Protein AF-A0A518CRE1-F1 (afdb_monomer)

Organism: NCBI:txid2528007

Foldseek 3Di:
DFDWDADPPPRDTDGHDPVCAQHWDADPPPRDTDGHHHDDDDDDDDDDDDDDDDDDDDDDDDDDPPCPVVVVVPDPDDPVQFDALPPPRHTDHSVVCADPPQCARVVVRDRDPVRVVCVVLVHFALVVLVVCLVVLLPVVLVVCVVQLVVLLVLLLVLLVQLLVLVVQCLQADDPVSVVVSVVSNLQSQLLNVLVLLLLLLLLLVLLVVQVVCVVVVHDRDPDDRDDDDSVSSSVSSVVVVVLLVLQLVVQCVVCVVVLCVVLVVCVVVVVDPVVSVVVVVVSSVVSSLLSQLLVLLQSLLCSAPHNVCSSDNVSSSQLSVLLVVLSVVLSCLLCVQLVVLVVLLVVLCVVLVVLVCLQSVLSNLLNLLVVLLPDPDDPPDDDDPVSVVSPPDDSPSDHDVVSSVVSSVSSSVSSSSVSSSSNSSSNSSSSSSNNCVSSSVPDDDDPPPPCPVVPPVPPQPDPLVVLLVVLVSVLVVVLVVVLVVVVVVCVVVVHDPVVSVVVSVCCCVVPSLLVSLLLNLLLLLQVVVVHHSNLCVVPLSVVQSLCVLLVHPPVLSVVLVVLVCLLVVLVPDPDPVPCPVSVVSVVCSVVVNLVSLLVSLQSNCVSLVHDSVLSVCCSPVVSVSSNCSSPVVVVVVVVDPDDDDDDDCVVVVD

Mean predicted aligned error: 15.9 Å

Sequence (654 aa):
MPIKIRCKVCEAGLKLPDAAMGKVVKCPKCANRIKVPSRQPGSEGSAKPPSQSSPGRKRREAASSTGFMTALGNLPLEDQQMKICPRCGQDVDPETGVCESCGIDVETGQLTEKRKRLIAVKGVDPRDFFKNVANDFFVYPFKNFGLIGRSILISMLAYIFIAIAHFFIHFSDGLTVEIFMWAFVSVSTAFFFGWFWTIASEMAVYTFQYHAALKKKKKTRPFKPKKFDIFMVFQNGYRFLAWVICNVFVHALVLFPLILVVGFSLLASGSGSKTFLTIIGILLGFSLTLVGLSIPSAVGHMSMPVTWPGWNPFKLAQLTMRTIGQSLVWGLLTLMFAAIPIAGYAVAYNYVADDLDEVWEPMRMNARITWAQRLNPGPKEVLPDELIELRNSKANNEVDYMVWVKSEAILLPIACFAGVFLIGSARCLGNLVYYCQNSLDLIREVPGATYKVLDKKKYLPIPFRSQVGAIWLFCHLFFGLEVAATMIGAVSMGIPFGTIIVAELLVYFIVFLPIILYYDGLCRIFEKTKNTGILALIPWVRNYLQFKAAGMPGVWFPLFIVMNIVLASVSSFSSELVPIVSLPLVGIALIGNMVIWIYLNIKLAERFEKPITYGLGLAFLAPVFYFILGRSMDRAKRLSTDPPPEFDDDDLKS

Secondary structure (DSSP, 8-state):
-PEEEE-TTT--EEEE-GGGTTSEEE-TTT--EEEPPP-PPP----------------------TTSHHHHHTTS----TT-EEPTTT--EE-TTT-B-TTT-BBTTT-SBPHHHHHHHHHTSS-TTHHHHHHHHHHHHHHHHTHHHHHHHHHHHHHHHHHHHHHHHHHHH---HHHHHHHHHHHHHHHHHHHHHHHHHHHHHHHHHHHHHHHHHTTPPPPPP------HHHHHHHHHHHHHHHHHHHHHHHHHHHHHHHHHHHHHHHTT--HHHHHHHHHHHHHHHHHHHHHHHHHHHHHHTSS--HHHH-HHHHHHHHHHTHHHHHHHHHHHHHHHHHHHHHHHHHHHHHHHHHHHHHHHHHHHHHHHHHHH----TT----HHHHHHHHS-------HHHHHHHHHHHHHHHHHHHHHHHHHHHHHHHHHHHTTTTTTPPPPPTT-------TTTS-SS-HHHHHHHHHHHHHHHHHHHHHHHHHHHHHTT--HHHHHHHHHHHIIIIIHHHHHHHHHHHHHHHHTTS-GGGGGSHHHHHHHHHHHHT--TTHHHHHHHHHHHHHHHHT---TT-HHHHHHHHHHHHHHHHHHHHHHHHHHHHHTT--HHHHHHHHHSHHHHHHHHHHHHHHHTTT--SPPPPPPGGGG--

pLDDT: mean 81.81, std 15.64, range [32.47, 97.12]

Solvent-accessible surface area (backbone atoms only — not comparable to full-atom values): 36359 Å² total; per-residue (Å²): 120,71,46,78,45,62,41,95,86,76,63,50,78,40,78,40,60,67,88,45,48,61,37,76,44,66,39,90,89,74,64,49,78,42,78,36,74,58,86,77,82,86,78,85,86,83,84,87,87,90,78,87,79,86,86,90,88,86,86,89,85,86,91,64,100,77,52,63,70,62,56,65,72,69,49,94,73,65,74,88,62,69,46,60,28,92,86,74,69,46,78,22,57,67,89,72,43,42,21,87,85,78,30,30,26,66,86,78,69,40,63,35,70,69,43,50,49,31,59,74,60,69,52,65,59,55,70,65,46,71,78,43,40,68,56,43,28,56,55,46,35,72,74,36,52,75,58,31,53,50,31,21,50,48,28,37,51,27,48,52,48,32,54,52,25,51,51,49,41,38,54,46,60,42,72,71,59,35,55,51,28,52,49,47,33,50,51,26,52,19,37,45,50,2,45,47,50,48,48,27,26,52,34,30,52,45,42,51,52,47,55,53,28,54,76,66,74,41,87,72,76,79,93,69,81,71,84,89,48,73,68,58,23,35,54,40,6,49,51,47,52,51,49,50,51,55,39,32,48,53,44,45,61,72,43,36,65,56,50,51,53,55,40,48,56,35,57,73,66,64,50,53,71,67,58,48,54,50,50,51,50,52,53,52,51,51,27,47,49,54,48,56,39,28,44,50,51,26,41,45,27,56,53,39,96,67,34,65,63,39,76,35,56,72,61,32,50,54,33,23,64,70,38,38,72,62,30,48,53,52,42,48,56,44,44,63,63,47,44,50,38,50,49,50,42,53,54,51,44,65,71,35,43,66,58,43,50,65,36,43,52,38,35,36,50,32,20,42,22,56,43,40,57,65,59,76,67,57,99,83,55,80,74,57,67,70,51,53,52,38,34,73,50,78,68,70,62,79,63,62,64,65,52,52,53,52,47,52,61,66,46,46,61,38,41,27,52,48,18,47,51,48,48,12,46,21,44,36,40,7,48,47,33,58,29,34,30,65,63,57,69,56,84,71,83,58,92,81,64,72,75,66,71,69,53,80,83,72,65,67,70,77,62,66,77,57,52,50,48,48,52,50,47,50,56,52,51,52,49,52,52,50,53,52,52,52,48,57,53,36,56,76,69,70,52,60,66,71,60,52,53,53,51,50,51,47,48,39,63,69,50,50,49,38,52,49,34,29,51,50,6,42,21,41,46,32,43,75,71,76,40,63,32,73,46,51,74,42,69,68,57,25,52,45,51,49,42,57,68,26,68,50,66,79,68,57,51,60,52,51,49,52,34,51,48,53,47,55,53,56,75,67,60,89,56,94,83,46,63,83,70,45,48,61,53,44,50,51,33,49,52,50,49,51,52,52,46,39,50,48,27,28,35,35,24,49,72,67,78,38,58,65,70,52,4,52,36,34,53,79,42,32,28,62,39,33,29,48,55,31,54,55,53,72,56,52,67,76,73,50,90,67,79,77,84,79,79,69,72,71,73,78,79,115

Structure (mmCIF, N/CA/C/O backbone):
data_AF-A0A518CRE1-F1
#
_entry.id   AF-A0A518CRE1-F1
#
loop_
_atom_site.group_PDB
_atom_site.id
_atom_site.type_symbol
_atom_site.label_atom_id
_atom_site.label_alt_id
_atom_site.label_comp_id
_atom_site.label_asym_id
_atom_site.label_entity_id
_atom_site.label_seq_id
_atom_site.pdbx_PDB_ins_code
_atom_site.Cartn_x
_atom_site.Cartn_y
_atom_site.Cartn_z
_atom_site.occupancy
_atom_site.B_iso_or_equiv
_atom_site.auth_seq_id
_atom_site.auth_comp_id
_atom_site.auth_asym_id
_atom_site.auth_atom_id
_atom_site.pdbx_PDB_model_num
ATOM 1 N N . MET A 1 1 ? -47.262 -38.724 22.840 1.00 71.25 1 MET A N 1
ATOM 2 C CA . MET A 1 1 ? -48.643 -38.657 22.302 1.00 71.25 1 MET A CA 1
ATOM 3 C C . MET A 1 1 ? -49.218 -37.300 22.682 1.00 71.25 1 MET A C 1
ATOM 5 O O . MET A 1 1 ? -49.070 -36.940 23.837 1.00 71.25 1 MET A O 1
ATOM 9 N N . PRO A 1 2 ? -49.877 -36.547 21.784 1.00 79.12 2 PRO A N 1
ATOM 10 C CA . PRO A 1 2 ? -50.303 -35.177 22.080 1.00 79.12 2 PRO A CA 1
ATOM 11 C C . PRO A 1 2 ? -51.248 -35.114 23.287 1.00 79.12 2 PRO A C 1
ATOM 13 O O . PRO A 1 2 ? -52.303 -35.754 23.306 1.00 79.12 2 PRO A O 1
ATOM 16 N N . ILE A 1 3 ? -50.875 -34.309 24.281 1.00 86.81 3 ILE A N 1
ATOM 17 C CA . ILE A 1 3 ? -51.607 -34.168 25.541 1.00 86.81 3 ILE A CA 1
ATOM 18 C C . ILE A 1 3 ? -52.792 -33.234 25.304 1.00 86.81 3 ILE A C 1
ATOM 20 O O . ILE A 1 3 ? -52.631 -32.116 24.804 1.00 86.81 3 ILE A O 1
ATOM 24 N N . LYS A 1 4 ? -53.995 -33.700 25.650 1.00 91.88 4 LYS A N 1
ATOM 25 C CA . LYS A 1 4 ? -55.233 -32.918 25.563 1.00 91.88 4 LYS A CA 1
ATOM 26 C C . LYS A 1 4 ? -55.521 -32.283 26.919 1.00 91.88 4 LYS A C 1
ATOM 28 O O . LYS A 1 4 ? -55.773 -32.995 27.885 1.00 91.88 4 LYS A O 1
ATOM 33 N N . ILE A 1 5 ? -55.512 -30.955 26.987 1.00 92.69 5 ILE A N 1
ATOM 34 C CA . ILE A 1 5 ? -55.797 -30.199 28.217 1.00 92.69 5 ILE A CA 1
ATOM 35 C C . ILE A 1 5 ? -56.894 -29.183 27.917 1.00 92.69 5 ILE A C 1
ATOM 37 O O . ILE A 1 5 ? -56.851 -28.520 26.883 1.00 92.69 5 ILE A O 1
ATOM 41 N N . ARG A 1 6 ? -57.887 -29.042 28.800 1.00 92.31 6 ARG A N 1
ATOM 42 C CA . ARG A 1 6 ? -58.886 -27.966 28.693 1.00 92.31 6 ARG A CA 1
ATOM 43 C C . ARG A 1 6 ? -58.423 -26.729 29.450 1.00 92.31 6 ARG A C 1
ATOM 45 O O . ARG A 1 6 ? -57.927 -26.822 30.572 1.00 92.31 6 ARG A O 1
ATOM 52 N N . CYS A 1 7 ? -58.600 -25.559 28.845 1.00 91.88 7 CYS A N 1
ATOM 53 C CA . CYS A 1 7 ? -58.403 -24.295 29.545 1.00 91.88 7 CYS A CA 1
ATOM 54 C C . CYS A 1 7 ? -59.464 -24.132 30.642 1.00 91.88 7 CYS A C 1
ATOM 56 O O . CYS A 1 7 ? -60.649 -24.192 30.345 1.00 91.88 7 CYS A O 1
ATOM 58 N N . LYS A 1 8 ? -59.062 -23.844 31.884 1.00 91.31 8 LYS A N 1
ATOM 59 C CA . LYS A 1 8 ? -60.004 -23.647 33.004 1.00 91.31 8 LYS A CA 1
ATOM 60 C C . LYS A 1 8 ? -60.886 -22.395 32.892 1.00 91.31 8 LYS A C 1
ATOM 62 O O . LYS A 1 8 ? -61.790 -22.239 33.695 1.00 91.31 8 LYS A O 1
ATOM 67 N N . VAL A 1 9 ? -60.594 -21.486 31.956 1.00 91.12 9 VAL A N 1
ATOM 68 C CA . VAL A 1 9 ? -61.312 -20.203 31.837 1.00 91.12 9 VAL A CA 1
ATOM 69 C C . VAL A 1 9 ? -62.262 -20.157 30.646 1.00 91.12 9 VAL A C 1
ATOM 71 O O . VAL A 1 9 ? -63.339 -19.597 30.760 1.00 91.12 9 VAL A O 1
ATOM 74 N N . CYS A 1 10 ? -61.879 -20.728 29.504 1.00 91.00 10 CYS A N 1
ATOM 75 C CA . CYS A 1 10 ? -62.711 -20.719 28.293 1.00 91.00 10 CYS A CA 1
ATOM 76 C C . CYS A 1 10 ? -63.093 -22.121 27.804 1.00 91.00 10 CYS A C 1
ATOM 78 O O . CYS A 1 10 ? -63.598 -22.259 26.695 1.00 91.00 10 CYS A O 1
ATOM 80 N N . GLU A 1 11 ? -62.749 -23.157 28.576 1.00 91.75 11 GLU A N 1
ATOM 81 C CA . GLU A 1 11 ? -63.049 -24.579 28.336 1.00 91.75 11 GLU A CA 1
ATOM 82 C C . GLU A 1 11 ? -62.537 -25.174 27.013 1.00 91.75 11 GLU A C 1
ATOM 84 O O . GLU A 1 11 ? -62.705 -26.363 26.741 1.00 91.75 11 GLU A O 1
ATOM 89 N N . ALA A 1 12 ? -61.815 -24.389 26.212 1.00 90.75 12 ALA A N 1
ATOM 90 C CA . ALA A 1 12 ? -61.255 -24.825 24.945 1.00 90.75 12 ALA A CA 1
ATOM 91 C C . ALA A 1 12 ? -60.240 -25.964 25.136 1.00 90.75 12 ALA A C 1
ATOM 93 O O . ALA A 1 12 ? -59.299 -25.850 25.930 1.00 90.75 12 ALA A O 1
ATOM 94 N N . GLY A 1 13 ? -60.416 -27.050 24.377 1.00 92.50 13 GLY A N 1
ATOM 95 C CA . GLY A 1 13 ? -59.477 -28.167 24.319 1.00 92.50 13 GLY A CA 1
ATOM 96 C C . GLY A 1 13 ? -58.228 -27.813 23.511 1.00 92.50 13 GLY A C 1
ATOM 97 O O . GLY A 1 13 ? -58.313 -27.495 22.327 1.00 92.50 13 GLY A O 1
ATOM 98 N N . LEU A 1 14 ? -57.064 -27.893 24.148 1.00 91.50 14 LEU A N 1
ATOM 99 C CA . LEU A 1 14 ? -55.745 -27.678 23.560 1.00 91.50 14 LEU A CA 1
ATOM 100 C C . LEU A 1 14 ? -55.041 -29.017 23.369 1.00 91.50 14 LEU A C 1
ATOM 102 O O . LEU A 1 14 ? -54.939 -29.802 24.311 1.00 91.50 14 LEU A O 1
ATOM 106 N N . LYS A 1 15 ? -54.540 -29.263 22.157 1.00 92.50 15 LYS A N 1
ATOM 107 C CA . LYS A 1 15 ? -53.609 -30.358 21.864 1.00 92.50 15 LYS A CA 1
ATOM 108 C C . LYS A 1 15 ? -52.198 -29.782 21.905 1.00 92.50 15 LYS A C 1
ATOM 110 O O . LYS A 1 15 ? -51.876 -28.919 21.092 1.00 92.50 15 LYS A O 1
ATOM 115 N N . LEU A 1 16 ? -51.389 -30.218 22.863 1.00 92.00 16 LEU A N 1
ATOM 116 C CA . LEU A 1 16 ? -50.029 -29.719 23.065 1.00 92.00 16 LEU A CA 1
ATOM 117 C C . LEU A 1 16 ? -49.003 -30.826 22.776 1.00 92.00 16 LEU A C 1
ATOM 119 O O . LEU A 1 16 ? -49.282 -31.995 23.061 1.00 92.00 16 LEU A O 1
ATOM 123 N N . PRO A 1 17 ? -47.831 -30.485 22.210 1.00 91.00 17 PRO A N 1
ATOM 124 C CA . PRO A 1 17 ? -46.739 -31.436 22.034 1.00 91.00 17 PRO A CA 1
ATOM 125 C C . PRO A 1 17 ? -46.137 -31.825 23.392 1.00 91.00 17 PRO A C 1
ATOM 127 O O . PRO A 1 17 ? -46.148 -31.028 24.330 1.00 91.00 17 PRO A O 1
ATOM 130 N N . ASP A 1 18 ? -45.553 -33.021 23.482 1.00 88.50 18 ASP A N 1
ATOM 131 C CA . ASP A 1 18 ? -44.976 -33.560 24.728 1.00 88.50 18 ASP A CA 1
ATOM 132 C C . ASP A 1 18 ? -43.892 -32.645 25.336 1.00 88.50 18 ASP A C 1
ATOM 134 O O . ASP A 1 18 ? -43.758 -32.557 26.554 1.00 88.50 18 ASP A O 1
ATOM 138 N N . ALA A 1 19 ? -43.191 -31.861 24.507 1.00 86.19 19 ALA A N 1
ATOM 139 C CA . ALA A 1 19 ? -42.200 -30.867 24.936 1.00 86.19 19 ALA A CA 1
ATOM 140 C C . ALA A 1 19 ? -42.775 -29.703 25.777 1.00 86.19 19 ALA A C 1
ATOM 142 O O . ALA A 1 19 ? -42.016 -28.927 26.367 1.00 86.19 19 ALA A O 1
ATOM 143 N N . ALA A 1 20 ? -44.103 -29.549 25.808 1.00 86.50 20 ALA A N 1
ATOM 144 C CA . ALA A 1 20 ? -44.794 -28.565 26.634 1.00 86.50 20 ALA A CA 1
ATOM 145 C C . ALA A 1 20 ? -45.072 -29.066 28.063 1.00 86.50 20 ALA A C 1
ATOM 147 O O . ALA A 1 20 ? -45.530 -28.272 28.882 1.00 86.50 20 ALA A O 1
ATOM 148 N N . MET A 1 21 ? -44.797 -30.339 28.384 1.00 87.12 21 MET A N 1
ATOM 149 C CA . MET A 1 21 ? -44.941 -30.875 29.743 1.00 87.12 21 MET A CA 1
ATOM 150 C C . MET A 1 21 ? -44.113 -30.083 30.758 1.00 87.12 21 MET A C 1
ATOM 152 O O . MET A 1 21 ? -42.959 -29.741 30.509 1.00 87.12 21 MET A O 1
ATOM 156 N N . GLY A 1 22 ? -44.725 -29.750 31.896 1.00 87.94 22 GLY A N 1
ATOM 157 C CA . GLY A 1 22 ? -44.110 -28.934 32.948 1.00 87.94 22 GLY A CA 1
ATOM 158 C C . GLY A 1 22 ? -43.978 -27.441 32.620 1.00 87.94 22 GLY A C 1
ATOM 159 O O . GLY A 1 22 ? -43.598 -26.663 33.494 1.00 87.94 22 GLY A O 1
ATOM 160 N N . LYS A 1 23 ? -44.311 -27.000 31.398 1.00 89.62 23 LYS A N 1
ATOM 161 C CA . LYS A 1 23 ? -44.215 -25.592 30.982 1.00 89.62 23 LYS A CA 1
ATOM 162 C C . LYS A 1 23 ? -45.571 -24.889 31.050 1.00 89.62 23 LYS A C 1
ATOM 164 O O . LYS A 1 23 ? -46.640 -25.496 30.992 1.00 89.62 23 LYS A O 1
ATOM 169 N N . VAL A 1 24 ? -45.521 -23.566 31.188 1.00 92.94 24 VAL A N 1
ATOM 170 C CA . VAL A 1 24 ? -46.701 -22.695 31.184 1.00 92.94 24 VAL A CA 1
ATOM 171 C C . VAL A 1 24 ? -46.958 -22.238 29.750 1.00 92.94 24 VAL A C 1
ATOM 173 O O . VAL A 1 24 ? -46.149 -21.509 29.180 1.00 92.94 24 VAL A O 1
ATOM 176 N N . VAL A 1 25 ? -48.091 -22.628 29.171 1.00 93.00 25 VAL A N 1
ATOM 177 C CA . VAL A 1 25 ? -48.491 -22.241 27.808 1.00 93.00 25 VAL A CA 1
ATOM 178 C C . VAL A 1 25 ? -49.677 -21.279 27.843 1.00 93.00 25 VAL A C 1
ATOM 180 O O . VAL A 1 25 ? -50.531 -21.364 28.724 1.00 93.00 25 VAL A O 1
ATOM 183 N N . LYS A 1 26 ? -49.745 -20.328 26.905 1.00 94.12 26 LYS A N 1
ATOM 184 C CA . LYS A 1 26 ? -50.896 -19.416 26.785 1.00 94.12 26 LYS A CA 1
ATOM 185 C C . LYS A 1 26 ? -52.015 -20.077 25.983 1.00 94.12 26 LYS A C 1
ATOM 187 O O . LYS A 1 26 ? -51.768 -20.647 24.925 1.00 94.12 26 LYS A O 1
ATOM 192 N N . CYS A 1 27 ? -53.249 -19.968 26.468 1.00 94.00 27 CYS A N 1
ATOM 193 C CA . CYS A 1 27 ? -54.432 -20.386 25.725 1.00 94.00 27 CYS A CA 1
ATOM 194 C C . CYS A 1 27 ? -54.646 -19.474 24.501 1.00 94.00 27 CYS A C 1
ATOM 196 O O . CYS A 1 27 ? -54.690 -18.258 24.681 1.00 94.00 27 CYS A O 1
ATOM 198 N N . PRO A 1 28 ? -54.854 -20.009 23.287 1.00 91.31 28 PRO A N 1
ATOM 199 C CA . PRO A 1 28 ? -55.078 -19.196 22.093 1.00 91.31 28 PRO A CA 1
ATOM 200 C C . PRO A 1 28 ? -56.431 -18.474 22.098 1.00 91.31 28 PRO A C 1
ATOM 202 O O . PRO A 1 28 ? -56.555 -17.448 21.445 1.00 91.31 28 PRO A O 1
ATOM 205 N N . LYS A 1 29 ? -57.438 -18.972 22.838 1.00 90.56 29 LYS A N 1
ATOM 206 C CA . LYS A 1 29 ? -58.772 -18.347 22.872 1.00 90.56 29 LYS A CA 1
ATOM 207 C C . LYS A 1 29 ? -58.903 -17.212 23.888 1.00 90.56 29 LYS A C 1
ATOM 209 O O . LYS A 1 29 ? -59.581 -16.238 23.610 1.00 90.56 29 LYS A O 1
ATOM 214 N N . CYS A 1 30 ? -58.283 -17.330 25.064 1.00 91.12 30 CYS A N 1
ATOM 215 C CA . CYS A 1 30 ? -58.475 -16.359 26.152 1.00 91.12 30 CYS A CA 1
ATOM 216 C C . CYS A 1 30 ? -57.167 -15.804 26.739 1.00 91.12 30 CYS A C 1
ATOM 218 O O . CYS A 1 30 ? -57.187 -15.193 27.802 1.00 91.12 30 CYS A O 1
ATOM 220 N N . ALA A 1 31 ? -56.019 -16.083 26.109 1.00 89.44 31 ALA A N 1
ATOM 221 C CA . ALA A 1 31 ? -54.669 -15.659 26.508 1.00 89.44 31 ALA A CA 1
ATOM 222 C C . ALA A 1 31 ? -54.190 -16.074 27.921 1.00 89.44 31 ALA A C 1
ATOM 224 O O . ALA A 1 31 ? -53.044 -15.795 28.285 1.00 89.44 31 ALA A O 1
ATOM 225 N N . ASN A 1 32 ? -55.010 -16.783 28.704 1.00 92.31 32 ASN A N 1
ATOM 226 C CA . ASN A 1 32 ? -54.645 -17.215 30.051 1.00 92.31 32 ASN A CA 1
ATOM 227 C C . ASN A 1 32 ? -53.534 -18.264 30.051 1.00 92.31 32 ASN A C 1
ATOM 229 O O . ASN A 1 32 ? -53.462 -19.136 29.184 1.00 92.31 32 ASN A O 1
ATOM 233 N N . ARG A 1 33 ? -52.669 -18.171 31.063 1.00 91.88 33 ARG A N 1
ATOM 234 C CA . ARG A 1 33 ? -51.533 -19.067 31.286 1.00 91.88 33 ARG A CA 1
ATOM 235 C C . ARG A 1 33 ? -52.019 -20.389 31.896 1.00 91.88 33 ARG A C 1
ATOM 237 O O . ARG A 1 33 ? -52.597 -20.390 32.978 1.00 91.88 33 ARG A O 1
ATOM 244 N N . ILE A 1 34 ? -51.775 -21.506 31.215 1.00 92.75 34 ILE A N 1
ATOM 245 C CA . ILE A 1 34 ? -52.132 -22.869 31.634 1.00 92.75 34 ILE A CA 1
ATOM 246 C C . ILE A 1 34 ? -50.838 -23.620 31.965 1.00 92.75 34 ILE A C 1
ATOM 248 O O . ILE A 1 34 ? -49.946 -23.708 31.123 1.00 92.75 34 ILE A O 1
ATOM 252 N N . LYS A 1 35 ? -50.728 -24.163 33.183 1.00 91.38 35 LYS A N 1
ATOM 253 C CA . LYS A 1 35 ? -49.638 -25.077 33.561 1.00 91.38 35 LYS A CA 1
ATOM 254 C C . LYS A 1 35 ? -49.945 -26.477 33.028 1.00 91.38 35 LYS A C 1
ATOM 256 O O . LYS A 1 35 ? -50.994 -27.032 33.351 1.00 91.38 35 LYS A O 1
ATOM 261 N N . VAL A 1 36 ? -49.047 -27.026 32.214 1.00 92.19 36 VAL A N 1
ATOM 262 C CA . VAL A 1 36 ? -49.129 -28.402 31.704 1.00 92.19 36 VAL A CA 1
ATOM 263 C C . VAL A 1 36 ? -48.525 -29.340 32.760 1.00 92.19 36 VAL A C 1
ATOM 265 O O . VAL A 1 36 ? -47.386 -29.098 33.163 1.00 92.19 36 VAL A O 1
ATOM 268 N N . PRO A 1 37 ? -49.233 -30.387 33.227 1.00 85.31 37 PRO A N 1
ATOM 269 C CA . PRO A 1 37 ? -48.694 -31.312 34.222 1.00 85.31 37 PRO A CA 1
ATOM 270 C C . PRO A 1 37 ? -47.422 -31.992 33.698 1.00 85.31 37 PRO A C 1
ATOM 272 O O . PRO A 1 37 ? -47.381 -32.423 32.544 1.00 85.31 37 PRO A O 1
ATOM 275 N N . SER A 1 38 ? -46.377 -32.069 34.523 1.00 79.31 38 SER A N 1
ATOM 276 C CA . SER A 1 38 ? -45.213 -32.910 34.246 1.00 79.31 38 SER A CA 1
ATOM 277 C C . SER A 1 38 ? -45.535 -34.353 34.632 1.00 79.31 38 SER A C 1
ATOM 279 O O . SER A 1 38 ? -46.127 -34.617 35.678 1.00 79.31 38 SER A O 1
ATOM 281 N N . ARG A 1 39 ? -45.165 -35.303 33.773 1.00 66.56 39 ARG A N 1
ATOM 282 C CA . ARG A 1 39 ? -45.267 -36.731 34.078 1.00 66.56 39 ARG A CA 1
ATOM 283 C C . ARG A 1 39 ? -44.168 -37.081 35.086 1.00 66.56 39 ARG A C 1
ATOM 285 O O . ARG A 1 39 ? -42.997 -37.054 34.725 1.00 66.56 39 ARG A O 1
ATOM 292 N N . GLN A 1 40 ? -44.529 -37.373 36.334 1.00 52.38 40 GLN A N 1
ATOM 293 C CA . GLN A 1 40 ? -43.614 -38.023 37.275 1.00 52.38 40 GLN A CA 1
ATOM 294 C C . GLN A 1 40 ? -43.479 -39.511 36.887 1.00 52.38 40 GLN A C 1
ATOM 296 O O . GLN A 1 40 ? -44.506 -40.162 36.675 1.00 52.38 40 GLN A O 1
ATOM 301 N N . PRO A 1 41 ? -42.258 -40.058 36.740 1.00 46.03 41 PRO A N 1
ATOM 302 C CA . PRO A 1 41 ? -42.040 -41.502 36.730 1.00 46.03 41 PRO A CA 1
ATOM 303 C C . PRO A 1 41 ? -42.280 -42.049 38.149 1.00 46.03 41 PRO A C 1
ATOM 305 O O . PRO A 1 41 ? -41.967 -41.379 39.129 1.00 46.03 41 PRO A O 1
ATOM 308 N N . GLY A 1 42 ? -42.941 -43.204 38.240 1.00 41.75 42 GLY A N 1
ATOM 309 C CA . GLY A 1 42 ? -43.665 -43.654 39.428 1.00 41.75 42 GLY A CA 1
ATOM 310 C C . GLY A 1 42 ? -42.845 -43.842 40.707 1.00 41.75 42 GLY A C 1
ATOM 311 O O . GLY A 1 42 ? -41.700 -44.280 40.677 1.00 41.75 42 GLY A O 1
ATOM 312 N N . SER A 1 43 ? -43.509 -43.583 41.833 1.00 36.75 43 SER A N 1
ATOM 313 C CA . SER A 1 43 ? -43.231 -44.215 43.118 1.00 36.75 43 SER A CA 1
ATOM 314 C C . SER A 1 43 ? -44.506 -44.915 43.599 1.00 36.75 43 SER A C 1
ATOM 316 O O . SER A 1 43 ? -45.562 -44.297 43.747 1.00 36.75 43 SER A O 1
ATOM 318 N N . GLU A 1 44 ? -44.414 -46.226 43.805 1.00 39.53 44 GLU A N 1
ATOM 319 C CA . GLU A 1 44 ? -45.324 -46.955 44.682 1.00 39.53 44 GLU A CA 1
ATOM 320 C C . GLU A 1 44 ? -44.915 -46.692 46.137 1.00 39.53 44 GLU A C 1
ATOM 322 O O . GLU A 1 44 ? -43.739 -46.753 46.479 1.00 39.53 44 GLU A O 1
ATOM 327 N N . GLY A 1 45 ? -45.917 -46.405 46.971 1.00 40.34 45 GLY A N 1
ATOM 328 C CA . GLY A 1 45 ? -45.941 -46.704 48.403 1.00 40.34 45 GLY A CA 1
ATOM 329 C C . GLY A 1 45 ? -44.985 -45.937 49.324 1.00 40.34 45 GLY A C 1
ATOM 330 O O . GLY A 1 45 ? -43.877 -46.377 49.585 1.00 40.34 45 GLY A O 1
ATOM 331 N N . SER A 1 46 ? -45.477 -44.899 50.007 1.00 35.47 46 SER A N 1
ATOM 332 C CA . SER A 1 46 ? -46.054 -45.065 51.356 1.00 35.47 46 SER A CA 1
ATOM 333 C C . SER A 1 46 ? -46.231 -43.719 52.089 1.00 35.47 46 SER A C 1
ATOM 335 O O . SER A 1 46 ? -45.365 -42.854 52.051 1.00 35.47 46 SER A O 1
ATOM 337 N N . ALA A 1 47 ? -47.376 -43.605 52.771 1.00 36.19 47 ALA A N 1
ATOM 338 C CA . ALA A 1 47 ? -47.697 -42.749 53.925 1.00 36.19 47 ALA A CA 1
ATOM 339 C C . ALA A 1 47 ? -47.667 -41.194 53.818 1.00 36.19 47 ALA A C 1
ATOM 341 O O . ALA A 1 47 ? -46.678 -40.527 54.090 1.00 36.19 47 ALA A O 1
ATOM 342 N N . LYS A 1 48 ? -48.858 -40.642 53.503 1.00 45.38 48 LYS A N 1
ATOM 343 C CA . LYS A 1 48 ? -49.631 -39.534 54.153 1.00 45.38 48 LYS A CA 1
ATOM 344 C C . LYS A 1 48 ? -49.135 -38.971 55.525 1.00 45.38 48 LYS A C 1
ATOM 346 O O . LYS A 1 48 ? -48.518 -39.739 56.254 1.00 45.38 48 LYS A O 1
ATOM 351 N N . PRO A 1 49 ? -49.703 -37.846 56.065 1.00 54.53 49 PRO A N 1
ATOM 352 C CA . PRO A 1 49 ? -50.297 -36.597 55.496 1.00 54.53 49 PRO A CA 1
ATOM 353 C C . PRO A 1 49 ? -50.046 -35.352 56.435 1.00 54.53 49 PRO A C 1
ATOM 355 O O . PRO A 1 49 ? -49.138 -35.431 57.255 1.00 54.53 49 PRO A O 1
ATOM 358 N N . PRO A 1 50 ? -50.901 -34.296 56.537 1.00 53.69 50 PRO A N 1
ATOM 359 C CA . PRO A 1 50 ? -51.582 -33.385 55.583 1.00 53.69 50 PRO A CA 1
ATOM 360 C C . PRO A 1 50 ? -51.091 -31.911 55.795 1.00 53.69 50 PRO A C 1
ATOM 362 O O . PRO A 1 50 ? -50.373 -31.627 56.739 1.00 53.69 50 PRO A O 1
ATOM 365 N N . SER A 1 51 ? -51.342 -30.855 55.017 1.00 36.00 51 SER A N 1
ATOM 366 C CA . SER A 1 51 ? -52.571 -30.179 54.545 1.00 36.00 51 SER A CA 1
ATOM 367 C C . SER A 1 51 ? -52.069 -28.812 54.011 1.00 36.00 51 SER A C 1
ATOM 369 O O . SER A 1 51 ? -51.114 -28.267 54.553 1.00 36.00 51 SER A O 1
ATOM 371 N N . GLN A 1 52 ? -52.474 -28.329 52.829 1.00 39.50 52 GLN A N 1
ATOM 372 C CA . GLN A 1 52 ? -53.551 -27.331 52.644 1.00 39.50 52 GLN A CA 1
ATOM 373 C C . GLN A 1 52 ? -53.435 -26.138 53.620 1.00 39.50 52 GLN A C 1
ATOM 375 O O . GLN A 1 52 ? -53.369 -26.331 54.817 1.00 39.50 52 GLN A O 1
ATOM 380 N N . SER A 1 53 ? -53.438 -24.869 53.221 1.00 35.22 53 SER A N 1
ATOM 381 C CA . SER A 1 53 ? -54.064 -24.231 52.064 1.00 35.22 53 SER A CA 1
ATOM 382 C C . SER A 1 53 ? -53.677 -22.748 52.048 1.00 35.22 53 SER A C 1
ATOM 384 O O . SER A 1 53 ? -53.640 -22.112 53.095 1.00 35.22 53 SER A O 1
ATOM 386 N N . SER A 1 54 ? -53.520 -22.167 50.860 1.00 50.09 54 SER A N 1
ATOM 387 C CA . SER A 1 54 ? -53.967 -20.785 50.633 1.00 50.09 54 SER A CA 1
ATOM 388 C C . SER A 1 54 ? -55.463 -20.851 50.291 1.00 50.09 54 SER A C 1
ATOM 390 O O . SER A 1 54 ? -55.867 -21.841 49.666 1.00 50.09 54 SER A O 1
ATOM 392 N N . PRO A 1 55 ? -56.300 -19.859 50.651 1.00 56.31 55 PRO A N 1
ATOM 393 C CA . PRO A 1 55 ? -56.557 -18.800 49.666 1.00 56.31 55 PRO A CA 1
ATOM 394 C C . PRO A 1 55 ? -56.994 -17.441 50.252 1.00 56.31 55 PRO A C 1
ATOM 396 O O . PRO A 1 55 ? -57.495 -17.346 51.364 1.00 56.31 55 PRO A O 1
ATOM 399 N N . GLY A 1 56 ? -56.991 -16.410 49.401 1.00 41.31 56 GLY A N 1
ATOM 400 C CA . GLY A 1 56 ? -58.142 -15.499 49.376 1.00 41.31 56 GLY A CA 1
ATOM 401 C C . GLY A 1 56 ? -57.845 -14.006 49.301 1.00 41.31 56 GLY A C 1
ATOM 402 O O . GLY A 1 56 ? -57.196 -13.421 50.150 1.00 41.31 56 GLY A O 1
ATOM 403 N N . ARG A 1 57 ? -58.405 -13.378 48.269 1.00 57.09 57 ARG A N 1
ATOM 404 C CA . ARG A 1 57 ? -58.311 -11.967 47.879 1.00 57.09 57 ARG A CA 1
ATOM 405 C C . ARG A 1 57 ? -59.687 -11.305 48.070 1.00 57.09 57 ARG A C 1
ATOM 407 O O . ARG A 1 57 ? -60.634 -11.860 47.522 1.00 57.09 57 ARG A O 1
ATOM 414 N N . LYS A 1 58 ? -59.772 -10.100 48.671 1.00 41.59 58 LYS A N 1
ATOM 415 C CA . LYS A 1 58 ? -60.496 -8.873 48.199 1.00 41.59 58 LYS A CA 1
ATOM 416 C C . LYS A 1 58 ? -61.058 -7.963 49.328 1.00 41.59 58 LYS A C 1
ATOM 418 O O . LYS A 1 58 ? -61.919 -8.374 50.079 1.00 41.59 58 LYS A O 1
ATOM 423 N N . ARG A 1 59 ? -60.655 -6.681 49.248 1.00 48.91 59 ARG A N 1
ATOM 424 C CA . ARG A 1 59 ? -61.427 -5.403 49.247 1.00 48.91 59 ARG A CA 1
ATOM 425 C C . ARG A 1 59 ? -62.378 -5.007 50.417 1.00 48.91 59 ARG A C 1
ATOM 427 O O . ARG A 1 59 ? -63.516 -5.438 50.441 1.00 48.91 59 ARG A O 1
ATOM 434 N N . ARG A 1 60 ? -61.906 -3.964 51.137 1.00 52.47 60 ARG A N 1
ATOM 435 C CA . ARG A 1 60 ? -62.526 -2.771 51.794 1.00 52.47 60 ARG A CA 1
ATOM 436 C C . ARG A 1 60 ? -63.679 -2.917 52.803 1.00 52.47 60 ARG A C 1
ATOM 438 O O . ARG A 1 60 ? -64.806 -3.138 52.393 1.00 52.47 60 ARG A O 1
ATOM 445 N N . GLU A 1 61 ? -63.406 -2.429 54.017 1.00 35.16 61 GLU A N 1
ATOM 446 C CA . GLU A 1 61 ? -64.287 -1.549 54.803 1.00 35.16 61 GLU A CA 1
ATOM 447 C C . GLU A 1 61 ? -63.444 -0.628 55.711 1.00 35.16 61 GLU A C 1
ATOM 449 O O . GLU A 1 61 ? -62.257 -0.881 55.924 1.00 35.16 61 GLU A O 1
ATOM 454 N N . ALA A 1 62 ? -64.010 0.511 56.110 1.00 41.34 62 ALA A N 1
ATOM 455 C CA . ALA A 1 62 ? -63.320 1.650 56.714 1.00 41.34 62 ALA A CA 1
ATOM 456 C C . ALA A 1 62 ? -63.327 1.631 58.257 1.00 41.34 62 ALA A C 1
ATOM 458 O O . ALA A 1 62 ? -64.193 1.018 58.866 1.00 41.34 62 ALA A O 1
ATOM 459 N N . ALA A 1 63 ? -62.413 2.433 58.826 1.00 40.47 63 ALA A N 1
ATOM 460 C CA . ALA A 1 63 ? -62.341 2.937 60.207 1.00 40.47 63 ALA A CA 1
ATOM 461 C C . ALA A 1 63 ? -61.718 2.035 61.299 1.00 40.47 63 ALA A C 1
ATOM 463 O O . ALA A 1 63 ? -62.402 1.287 61.982 1.00 40.47 63 ALA A O 1
ATOM 464 N N . SER A 1 64 ? -60.424 2.243 61.575 1.00 38.03 64 SER A N 1
ATOM 465 C CA . SER A 1 64 ? -59.953 2.764 62.875 1.00 38.03 64 SER A CA 1
ATOM 466 C C . SER A 1 64 ? -58.486 3.213 62.755 1.00 38.03 64 SER A C 1
ATOM 468 O O . SER A 1 64 ? -57.653 2.554 62.131 1.00 38.03 64 SER A O 1
ATOM 470 N N . SER A 1 65 ? -58.164 4.387 63.296 1.00 49.53 65 SER A N 1
ATOM 471 C CA . SER A 1 65 ? -56.877 5.086 63.142 1.00 49.53 65 SER A CA 1
ATOM 472 C C . SER A 1 65 ? -55.715 4.495 63.958 1.00 49.53 65 SER A C 1
ATOM 474 O O . SER A 1 65 ? -54.657 5.110 64.050 1.00 49.53 65 SER A O 1
ATOM 476 N N . THR A 1 66 ? -55.863 3.287 64.502 1.00 53.94 66 THR A N 1
ATOM 477 C CA . THR A 1 66 ? -54.829 2.593 65.292 1.00 53.94 66 THR A CA 1
ATOM 478 C C . THR A 1 66 ? -54.431 1.224 64.725 1.00 53.94 66 THR A C 1
ATOM 480 O O . THR A 1 66 ? -53.425 0.671 65.156 1.00 53.94 66 THR A O 1
ATOM 483 N N . GLY A 1 67 ? -55.135 0.703 63.708 1.00 47.62 67 GLY A N 1
ATOM 484 C CA . GLY A 1 67 ? -54.855 -0.608 63.090 1.00 47.62 67 GLY A CA 1
ATOM 485 C C . GLY A 1 67 ? -53.997 -0.584 61.813 1.00 47.62 67 GLY A C 1
ATOM 486 O O . GLY A 1 67 ? -53.592 -1.638 61.325 1.00 47.62 67 GLY A O 1
ATOM 487 N N . PHE A 1 68 ? -53.692 0.594 61.255 1.00 55.50 68 PHE A N 1
ATOM 488 C CA . PHE A 1 68 ? -52.929 0.722 60.000 1.00 55.50 68 PHE A CA 1
ATOM 489 C C . PHE A 1 68 ? -51.451 0.312 60.149 1.00 55.50 68 PHE A C 1
ATOM 491 O O . PHE A 1 68 ? -50.902 -0.338 59.262 1.00 55.50 68 PHE A O 1
ATOM 498 N N . MET A 1 69 ? -50.829 0.615 61.295 1.00 57.56 69 MET A N 1
ATOM 499 C CA . MET A 1 69 ? -49.444 0.216 61.589 1.00 57.56 69 MET A CA 1
ATOM 500 C C . MET A 1 69 ? -49.309 -1.305 61.768 1.00 57.56 69 MET A C 1
ATOM 502 O O . MET A 1 69 ? -48.340 -1.900 61.307 1.00 57.56 69 MET A O 1
ATOM 506 N N . THR A 1 70 ? -50.302 -1.963 62.373 1.00 61.59 70 THR A N 1
ATOM 507 C CA . THR A 1 70 ? -50.280 -3.416 62.612 1.00 61.59 70 THR A CA 1
ATOM 508 C C . THR A 1 70 ? -50.612 -4.219 61.347 1.00 61.59 70 THR A C 1
ATOM 510 O O . THR A 1 70 ? -50.080 -5.308 61.149 1.00 61.59 70 THR A O 1
ATOM 513 N N . ALA A 1 71 ? -51.439 -3.675 60.445 1.00 55.94 71 ALA A N 1
ATOM 514 C CA . ALA A 1 71 ? -51.756 -4.300 59.156 1.00 55.94 71 ALA A CA 1
ATOM 515 C C . ALA A 1 71 ? -50.613 -4.199 58.124 1.00 55.94 71 ALA A C 1
ATOM 517 O O . ALA A 1 71 ? -50.516 -5.050 57.241 1.00 55.94 71 ALA A O 1
ATOM 518 N N . LEU A 1 72 ? -49.722 -3.207 58.249 1.00 59.34 72 LEU A N 1
ATOM 519 C CA . LEU A 1 72 ? -48.485 -3.124 57.462 1.00 59.34 72 LEU A CA 1
ATOM 520 C C . LEU A 1 72 ? -47.471 -4.216 57.839 1.00 59.34 72 LEU A C 1
ATOM 522 O O . LEU A 1 72 ? -46.755 -4.687 56.963 1.00 59.34 72 LEU A O 1
ATOM 526 N N . GLY A 1 73 ? -47.448 -4.659 59.102 1.00 58.44 73 GLY A N 1
ATOM 527 C CA . GLY A 1 73 ? -46.511 -5.683 59.587 1.00 58.44 73 GLY A CA 1
ATOM 528 C C . GLY A 1 73 ? -46.819 -7.121 59.145 1.00 58.44 73 GLY A C 1
ATOM 529 O O . GLY A 1 73 ? -45.930 -7.961 59.195 1.00 58.44 73 GLY A O 1
ATOM 530 N N . ASN A 1 74 ? -48.047 -7.400 58.687 1.00 54.78 74 ASN A N 1
ATOM 531 C CA . ASN A 1 74 ? -48.509 -8.747 58.304 1.00 54.78 74 ASN A CA 1
ATOM 532 C C . ASN A 1 74 ? -48.847 -8.889 56.809 1.00 54.78 74 ASN A C 1
ATOM 534 O O . ASN A 1 74 ? -49.452 -9.880 56.391 1.00 54.78 74 ASN A O 1
ATOM 538 N N . LEU A 1 75 ? -48.468 -7.914 55.978 1.00 53.84 75 LEU A N 1
ATOM 539 C CA . LEU A 1 75 ? -48.340 -8.172 54.545 1.00 53.84 75 LEU A CA 1
ATOM 540 C C . LEU A 1 75 ? -47.277 -9.272 54.368 1.00 53.84 75 LEU A C 1
ATOM 542 O O . LEU A 1 75 ? -46.318 -9.275 55.137 1.00 53.84 75 LEU A O 1
ATOM 546 N N . PRO A 1 76 ? -47.411 -10.197 53.396 1.00 55.47 76 PRO A N 1
ATOM 547 C CA . PRO A 1 76 ? -46.325 -11.090 52.999 1.00 55.47 76 PRO A CA 1
ATOM 548 C C . PRO A 1 76 ? -45.224 -10.218 52.388 1.00 55.47 76 PRO A C 1
ATOM 550 O O . PRO A 1 76 ? -45.139 -10.032 51.174 1.00 55.47 76 PRO A O 1
ATOM 553 N N . LEU A 1 77 ? -44.485 -9.560 53.272 1.00 49.88 77 LEU A N 1
ATOM 554 C CA . LEU A 1 77 ? -43.345 -8.733 52.988 1.00 49.88 77 LEU A CA 1
ATOM 555 C C . LEU A 1 77 ? -42.231 -9.680 52.577 1.00 49.88 77 LEU A C 1
ATOM 557 O O . LEU A 1 77 ? -41.873 -10.610 53.294 1.00 49.88 77 LEU A O 1
ATOM 561 N N . GLU A 1 78 ? -41.732 -9.362 51.392 1.00 51.78 78 GLU A N 1
ATOM 562 C CA . GLU A 1 78 ? -40.421 -9.713 50.882 1.00 51.78 78 GLU A CA 1
ATOM 563 C C . GLU A 1 78 ? -40.296 -11.138 50.344 1.00 51.78 78 GLU A C 1
ATOM 565 O O . GLU A 1 78 ? -40.180 -12.130 51.057 1.00 51.78 78 GLU A O 1
ATOM 570 N N . ASP A 1 79 ? -40.202 -11.202 49.013 1.00 51.44 79 ASP A N 1
ATOM 571 C CA . ASP A 1 79 ? -39.311 -12.135 48.336 1.00 51.44 79 ASP A CA 1
ATOM 572 C C . ASP A 1 79 ? -37.911 -12.009 48.979 1.00 51.44 79 ASP A C 1
ATOM 574 O O . ASP A 1 79 ? -37.043 -11.297 48.473 1.00 51.44 79 ASP A O 1
ATOM 578 N N . GLN A 1 80 ? -37.683 -12.689 50.111 1.00 54.66 80 GLN A N 1
ATOM 579 C CA . GLN A 1 80 ? -36.449 -12.668 50.920 1.00 54.66 80 GLN A CA 1
ATOM 580 C C . GLN A 1 80 ? -35.193 -13.130 50.154 1.00 54.66 80 GLN A C 1
ATOM 582 O O . GLN A 1 80 ? -34.100 -13.187 50.711 1.00 54.66 80 GLN A O 1
ATOM 587 N N . GLN A 1 81 ? -35.326 -13.464 48.871 1.00 63.22 81 GLN A N 1
ATOM 588 C CA . GLN A 1 81 ? -34.236 -13.913 48.013 1.00 63.22 81 GLN A CA 1
ATOM 589 C C . GLN A 1 81 ? -33.859 -12.913 46.913 1.00 63.22 81 GLN A C 1
ATOM 591 O O . GLN A 1 81 ? -32.863 -13.140 46.230 1.00 63.22 81 GLN A O 1
ATOM 596 N N . MET A 1 82 ? -34.584 -11.800 46.737 1.00 68.44 82 MET A N 1
ATOM 597 C CA . MET A 1 82 ? -34.174 -10.765 45.780 1.00 68.44 82 MET A CA 1
ATOM 598 C C . MET A 1 82 ? -33.240 -9.750 46.446 1.00 68.44 82 MET A C 1
ATOM 600 O O . MET A 1 82 ? -33.666 -8.815 47.119 1.00 68.44 82 MET A O 1
ATOM 604 N N . LYS A 1 83 ? -31.931 -9.935 46.238 1.00 83.69 83 LYS A N 1
ATOM 605 C CA . LYS A 1 83 ? -30.909 -8.934 46.572 1.00 83.69 83 LYS A CA 1
ATOM 606 C C . LYS A 1 83 ? -30.944 -7.824 45.509 1.00 83.69 83 LYS A C 1
ATOM 608 O O . LYS A 1 83 ? -30.850 -8.104 44.318 1.00 83.69 83 LYS A O 1
ATOM 613 N N . ILE A 1 84 ? -31.045 -6.559 45.915 1.00 89.00 84 ILE A N 1
ATOM 614 C CA . ILE A 1 84 ? -31.029 -5.396 45.005 1.00 89.00 84 ILE A CA 1
ATOM 615 C C . ILE A 1 84 ? -29.613 -4.783 44.986 1.00 89.00 84 ILE A C 1
ATOM 617 O O . ILE A 1 84 ? -29.008 -4.619 46.045 1.00 89.00 84 ILE A O 1
ATOM 621 N N . CYS A 1 85 ? -29.054 -4.416 43.815 1.00 90.25 85 CYS A N 1
ATOM 622 C CA . CYS A 1 85 ? -27.736 -3.746 43.744 1.00 90.25 85 CYS A CA 1
ATOM 623 C C . CYS A 1 85 ? -27.818 -2.392 44.471 1.00 90.25 85 CYS A C 1
ATOM 625 O O . CYS A 1 85 ? -28.539 -1.509 43.995 1.00 90.25 85 CYS A O 1
ATOM 627 N N . PRO A 1 86 ? -27.001 -2.143 45.513 1.00 89.12 86 PRO A N 1
ATOM 628 C CA . PRO A 1 86 ? -27.059 -0.900 46.290 1.00 89.12 86 PRO A CA 1
ATOM 629 C C . PRO A 1 86 ? -26.676 0.345 45.474 1.00 89.12 86 PRO A C 1
ATOM 631 O O . PRO A 1 86 ? -26.984 1.467 45.856 1.00 89.12 86 PRO A O 1
ATOM 634 N N . ARG A 1 87 ? -26.008 0.167 44.326 1.00 87.81 87 ARG A N 1
ATOM 635 C CA . ARG A 1 87 ? -25.563 1.271 43.463 1.00 87.81 87 ARG A CA 1
ATOM 636 C C . ARG A 1 87 ? -26.534 1.630 42.341 1.00 87.81 87 ARG A C 1
ATOM 638 O O . ARG A 1 87 ? -26.592 2.792 41.957 1.00 87.81 87 ARG A O 1
ATOM 645 N N . CYS A 1 88 ? -27.210 0.650 41.741 1.00 88.69 88 CYS A N 1
ATOM 646 C CA . CYS A 1 88 ? -28.044 0.884 40.552 1.00 88.69 88 CYS A CA 1
ATOM 647 C C . CYS A 1 88 ? -29.509 0.474 40.710 1.00 88.69 88 CYS A C 1
ATOM 649 O O . CYS A 1 88 ? -30.288 0.728 39.795 1.00 88.69 88 CYS A O 1
ATOM 651 N N . GLY A 1 89 ? -29.877 -0.152 41.831 1.00 88.69 89 GLY A N 1
ATOM 652 C CA . GLY A 1 89 ? -31.258 -0.526 42.127 1.00 88.69 89 GLY A CA 1
ATOM 653 C C . GLY A 1 89 ? -31.822 -1.664 41.274 1.00 88.69 89 GLY A C 1
ATOM 654 O O . GLY A 1 89 ? -33.024 -1.879 41.306 1.00 88.69 89 GLY A O 1
ATOM 655 N N . GLN A 1 90 ? -30.998 -2.367 40.488 1.00 91.19 90 GLN A N 1
ATOM 656 C CA . GLN A 1 90 ? -31.444 -3.554 39.753 1.00 91.19 90 GLN A CA 1
ATOM 657 C C . GLN A 1 90 ? -31.339 -4.820 40.593 1.00 91.19 90 GLN A C 1
ATOM 659 O O . GLN A 1 90 ? -30.401 -4.960 41.381 1.00 91.19 90 GLN A O 1
ATOM 664 N N . ASP A 1 91 ? -32.256 -5.746 40.337 1.00 87.88 91 ASP A N 1
ATOM 665 C CA . ASP A 1 91 ? -32.279 -7.075 40.937 1.00 87.88 91 ASP A CA 1
ATOM 666 C C . ASP A 1 91 ? -31.008 -7.849 40.567 1.00 87.88 91 ASP A C 1
ATOM 668 O O . ASP A 1 91 ? -30.548 -7.830 39.418 1.00 87.88 91 ASP A O 1
ATOM 672 N N . VAL A 1 92 ? -30.412 -8.495 41.563 1.00 88.75 92 VAL A N 1
ATOM 673 C CA . VAL A 1 92 ? -29.199 -9.299 41.436 1.00 88.75 92 VAL A CA 1
ATOM 674 C C . VAL A 1 92 ? -29.562 -10.751 41.676 1.00 88.75 92 VAL A C 1
ATOM 676 O O . VAL A 1 92 ? -30.256 -11.070 42.640 1.00 88.75 92 VAL A O 1
ATOM 679 N N . ASP A 1 93 ? -29.075 -11.622 40.796 1.00 88.00 93 ASP A N 1
ATOM 680 C CA . ASP A 1 93 ? -29.226 -13.060 40.964 1.00 88.00 93 ASP A CA 1
ATOM 681 C C . ASP A 1 93 ? -28.552 -13.495 42.281 1.00 88.00 93 ASP A C 1
ATOM 683 O O . ASP A 1 93 ? -27.341 -13.272 42.444 1.00 88.00 93 ASP A O 1
ATOM 687 N N . PRO A 1 94 ? -29.306 -14.081 43.232 1.00 81.69 94 PRO A N 1
ATOM 688 C CA . PRO A 1 94 ? -28.777 -14.466 44.532 1.00 81.69 94 PRO A CA 1
ATOM 689 C C . PRO A 1 94 ? -27.626 -15.475 44.450 1.00 81.69 94 PRO A C 1
ATOM 691 O O . PRO A 1 94 ? -26.808 -15.486 45.368 1.00 81.69 94 PRO A O 1
ATOM 694 N N . GLU A 1 95 ? -27.518 -16.276 43.381 1.00 84.31 95 GLU A N 1
ATOM 695 C CA . GLU A 1 95 ? -26.431 -17.257 43.231 1.00 84.31 95 GLU A CA 1
ATOM 696 C C . GLU A 1 95 ? -25.093 -16.614 42.858 1.00 84.31 95 GLU A C 1
ATOM 698 O O . GLU A 1 95 ? -24.036 -17.054 43.306 1.00 84.31 95 GLU A O 1
ATOM 703 N N . THR A 1 96 ? -25.116 -15.571 42.026 1.00 84.19 96 THR A N 1
ATOM 704 C CA . THR A 1 96 ? -23.875 -14.961 41.524 1.00 84.19 96 THR A CA 1
ATOM 705 C C . THR A 1 96 ? -23.337 -13.875 42.444 1.00 84.19 96 THR A C 1
ATOM 707 O O . THR A 1 96 ? -22.146 -13.576 42.382 1.00 84.19 96 THR A O 1
ATOM 710 N N . GLY A 1 97 ? -24.201 -13.235 43.243 1.00 87.06 97 GLY A N 1
ATOM 711 C CA . GLY A 1 97 ? -23.838 -12.121 44.125 1.00 87.06 97 GLY A CA 1
ATOM 712 C C . GLY A 1 97 ? -23.329 -10.868 43.397 1.00 87.06 97 GLY A C 1
ATOM 713 O O . GLY A 1 97 ? -23.085 -9.847 44.032 1.00 87.06 97 GLY A O 1
ATOM 714 N N . VAL A 1 98 ? -23.200 -10.889 42.067 1.00 89.25 98 VAL A N 1
ATOM 715 C CA . VAL A 1 98 ? -22.655 -9.796 41.258 1.00 89.25 98 VAL A CA 1
ATOM 716 C C . VAL A 1 98 ? -23.761 -9.205 40.405 1.00 89.25 98 VAL A C 1
ATOM 718 O O . VAL A 1 98 ? -24.362 -9.873 39.570 1.00 89.25 98 VAL A O 1
ATOM 721 N N . CYS A 1 99 ? -23.991 -7.906 40.542 1.00 87.12 99 CYS A N 1
ATOM 722 C CA . CYS A 1 99 ? -24.970 -7.236 39.702 1.00 87.12 99 CYS A CA 1
ATOM 723 C C . CYS A 1 99 ? -24.501 -7.160 38.245 1.00 87.12 99 CYS A C 1
ATOM 725 O O . CYS A 1 99 ? -23.474 -6.546 37.944 1.00 87.12 99 CYS A O 1
ATOM 727 N N . GLU A 1 100 ? -25.300 -7.679 37.316 1.00 86.12 100 GLU A N 1
ATOM 728 C CA . GLU A 1 100 ? -24.972 -7.700 35.885 1.00 86.12 100 GLU A CA 1
ATOM 729 C C . GLU A 1 100 ? -24.843 -6.298 35.263 1.00 86.12 100 GLU A C 1
ATOM 731 O O . GLU A 1 100 ? -24.072 -6.079 34.324 1.00 86.12 100 GLU A O 1
ATOM 736 N N . SER A 1 101 ? -25.567 -5.315 35.801 1.00 82.44 101 SER A N 1
ATOM 737 C CA . SER A 1 101 ? -25.586 -3.954 35.260 1.00 82.44 101 SER A CA 1
ATOM 738 C C . SER A 1 101 ? -24.489 -3.067 35.833 1.00 82.44 101 SER A C 1
ATOM 740 O O . SER A 1 101 ? -23.693 -2.487 35.076 1.00 82.44 101 SER A O 1
ATOM 742 N N . CYS A 1 102 ? -24.399 -2.993 37.166 1.00 83.75 102 CYS A N 1
ATOM 743 C CA . CYS A 1 102 ? -23.425 -2.155 37.866 1.00 83.75 102 CYS A CA 1
ATOM 744 C C . CYS A 1 102 ? -22.043 -2.845 37.980 1.00 83.75 102 CYS A C 1
ATOM 746 O O . CYS A 1 102 ? -21.019 -2.157 37.989 1.00 83.75 102 CYS A O 1
ATOM 748 N N . GLY A 1 103 ? -21.989 -4.184 37.980 1.00 85.62 103 GLY A N 1
ATOM 749 C CA . GLY A 1 103 ? -20.772 -4.995 38.138 1.00 85.62 103 GLY A CA 1
ATOM 750 C C . GLY A 1 103 ? -20.173 -4.961 39.547 1.00 85.62 103 GLY A C 1
ATOM 751 O O . GLY A 1 103 ? -19.001 -5.312 39.713 1.00 85.62 103 GLY A O 1
ATOM 752 N N . ILE A 1 104 ? -20.946 -4.471 40.519 1.00 91.06 104 ILE A N 1
ATOM 753 C CA . ILE A 1 104 ? -20.630 -4.511 41.947 1.00 91.06 104 ILE A CA 1
ATOM 754 C C . ILE A 1 104 ? -21.032 -5.873 42.490 1.00 91.06 104 ILE A C 1
ATOM 756 O O . ILE A 1 104 ? -22.101 -6.387 42.153 1.00 91.06 104 ILE A O 1
ATOM 760 N N . ASP A 1 105 ? -20.155 -6.426 43.307 1.00 91.94 105 ASP A N 1
ATOM 761 C CA . ASP A 1 105 ? -20.448 -7.560 44.163 1.00 91.94 105 ASP A CA 1
ATOM 762 C C . ASP A 1 105 ? -21.236 -7.048 45.377 1.00 91.94 105 ASP A C 1
ATOM 764 O O . ASP A 1 105 ? -20.817 -6.109 46.058 1.00 91.94 105 ASP A O 1
ATOM 768 N N . VAL A 1 106 ? -22.433 -7.595 45.573 1.00 89.56 106 VAL A N 1
ATOM 769 C CA . VAL A 1 106 ? -23.402 -7.146 46.577 1.00 89.56 106 VAL A CA 1
ATOM 770 C C . VAL A 1 106 ? -22.896 -7.419 47.991 1.00 89.56 106 VAL A C 1
ATOM 772 O O . VAL A 1 106 ? -23.252 -6.674 48.900 1.00 89.56 106 VAL A O 1
ATOM 775 N N . GLU A 1 107 ? -22.045 -8.428 48.182 1.00 88.06 107 GLU A N 1
ATOM 776 C CA . GLU A 1 107 ? -21.538 -8.794 49.509 1.00 88.06 107 GLU A CA 1
ATOM 777 C C . GLU A 1 107 ? -20.364 -7.913 49.926 1.00 88.06 107 GLU A C 1
ATOM 779 O O . GLU A 1 107 ? -20.309 -7.427 51.053 1.00 88.06 107 GLU A O 1
ATOM 784 N N . THR A 1 108 ? -19.441 -7.649 49.001 1.00 88.06 108 THR A N 1
ATOM 785 C CA . THR A 1 108 ? -18.252 -6.834 49.291 1.00 88.06 108 THR A CA 1
ATOM 786 C C . THR A 1 108 ? -18.475 -5.339 49.058 1.00 88.06 108 THR A C 1
ATOM 788 O O . THR A 1 108 ? -17.669 -4.515 49.494 1.00 88.06 108 THR A O 1
ATOM 791 N N . GLY A 1 109 ? -19.522 -4.960 48.316 1.00 86.44 109 GLY A N 1
ATOM 792 C CA . GLY A 1 109 ? -19.766 -3.589 47.854 1.00 86.44 109 GLY A CA 1
ATOM 793 C C . GLY A 1 109 ? -18.719 -3.076 46.857 1.00 86.44 109 GLY A C 1
ATOM 794 O O . GLY A 1 109 ? -18.809 -1.940 46.378 1.00 86.44 109 GLY A O 1
ATOM 795 N N . GLN A 1 110 ? -17.719 -3.892 46.518 1.00 88.62 110 GLN A N 1
ATOM 796 C CA . GLN A 1 110 ? -16.642 -3.517 45.619 1.00 88.62 110 GLN A CA 1
ATOM 797 C C . GLN A 1 110 ? -16.996 -3.849 44.171 1.00 88.62 110 GLN A C 1
ATOM 799 O O . GLN A 1 110 ? -17.747 -4.769 43.849 1.00 88.62 110 GLN A O 1
ATOM 804 N N . LEU A 1 111 ? -16.428 -3.073 43.250 1.00 86.44 111 LEU A N 1
ATOM 805 C CA . LEU A 1 111 ? -16.472 -3.416 41.834 1.00 86.44 111 LEU A CA 1
ATOM 806 C C . LEU A 1 111 ? -15.665 -4.694 41.608 1.00 86.44 111 LEU A C 1
ATOM 808 O O . LEU A 1 111 ? -14.505 -4.770 42.011 1.00 86.44 111 LEU A O 1
ATOM 812 N N . THR A 1 112 ? -16.240 -5.655 40.893 1.00 86.25 112 THR A N 1
ATOM 813 C CA . THR A 1 112 ? -15.492 -6.838 40.453 1.00 86.25 112 THR A CA 1
ATOM 814 C C . THR A 1 112 ? -14.244 -6.426 39.669 1.00 86.25 112 THR A C 1
ATOM 816 O O . THR A 1 112 ? -14.271 -5.448 38.916 1.00 86.25 112 THR A O 1
ATOM 819 N N . GLU A 1 113 ? -13.148 -7.180 39.786 1.00 85.69 113 GLU A N 1
ATOM 820 C CA . GLU A 1 113 ? -11.895 -6.902 39.058 1.00 85.69 113 GLU A CA 1
ATOM 821 C C . GLU A 1 113 ? -12.122 -6.758 37.547 1.00 85.69 113 GLU A C 1
ATOM 823 O O . GLU A 1 113 ? -11.578 -5.867 36.893 1.00 85.69 113 GLU A O 1
ATOM 828 N N . LYS A 1 114 ? -13.024 -7.574 36.992 1.00 80.75 114 LYS A N 1
ATOM 829 C CA . LYS A 1 114 ? -13.464 -7.462 35.600 1.00 80.75 114 LYS A CA 1
ATOM 830 C C . LYS A 1 114 ? -14.107 -6.102 35.312 1.00 80.75 114 LYS A C 1
ATOM 832 O O . LYS A 1 114 ? -13.776 -5.472 34.308 1.00 80.75 114 LYS A O 1
ATOM 837 N N . ARG A 1 115 ? -14.999 -5.609 36.180 1.00 81.44 115 ARG A N 1
ATOM 838 C CA . ARG A 1 115 ? -15.647 -4.303 35.998 1.00 81.44 115 ARG A CA 1
ATOM 839 C C . ARG A 1 115 ? -14.689 -3.140 36.239 1.00 81.44 115 ARG A C 1
ATOM 841 O O . ARG A 1 115 ? -14.737 -2.186 35.465 1.00 81.44 115 ARG A O 1
ATOM 848 N N . LYS A 1 116 ? -13.794 -3.224 37.230 1.00 83.88 116 LYS A N 1
ATOM 849 C CA . LYS A 1 116 ? -12.714 -2.242 37.440 1.00 83.88 116 LYS A CA 1
ATOM 850 C C . LYS A 1 116 ? -11.868 -2.096 36.175 1.00 83.88 116 LYS A C 1
ATOM 852 O O . LYS A 1 116 ? -11.663 -0.979 35.707 1.00 83.88 116 LYS A O 1
ATOM 857 N N . ARG A 1 117 ? -11.477 -3.215 35.553 1.00 78.44 117 ARG A N 1
ATOM 858 C CA . ARG A 1 117 ? -10.745 -3.217 34.275 1.00 78.44 117 ARG A CA 1
ATOM 859 C C . ARG A 1 117 ? -11.559 -2.628 33.127 1.00 78.44 117 ARG A C 1
ATOM 861 O O . ARG A 1 117 ? -11.040 -1.787 32.407 1.00 78.44 117 ARG A O 1
ATOM 868 N N . LEU A 1 118 ? -12.832 -2.997 32.972 1.00 74.88 118 LEU A N 1
ATOM 869 C CA . LEU A 1 118 ? -13.700 -2.426 31.928 1.00 74.88 118 LEU A CA 1
ATOM 870 C C . LEU A 1 118 ? -13.868 -0.905 32.072 1.00 74.88 118 LEU A C 1
ATOM 872 O O . LEU A 1 118 ? -13.878 -0.185 31.072 1.00 74.88 118 LEU A O 1
ATOM 876 N N . ILE A 1 119 ? -13.979 -0.415 33.311 1.00 76.62 119 ILE A N 1
ATOM 877 C CA . ILE A 1 119 ? -14.037 1.019 33.619 1.00 76.62 119 ILE A CA 1
ATOM 878 C C . ILE A 1 119 ? -12.697 1.686 33.291 1.00 76.62 119 ILE A C 1
ATOM 880 O O . ILE A 1 119 ? -12.697 2.721 32.626 1.00 76.62 119 ILE A O 1
ATOM 884 N N . ALA A 1 120 ? -11.571 1.079 33.680 1.00 76.62 120 ALA A N 1
ATOM 885 C CA . ALA A 1 120 ? -10.230 1.587 33.383 1.00 76.62 120 ALA A CA 1
ATOM 886 C C . ALA A 1 120 ? -9.967 1.669 31.871 1.00 76.62 120 ALA A C 1
ATOM 888 O O . ALA A 1 120 ? -9.481 2.679 31.369 1.00 76.62 120 ALA A O 1
ATOM 889 N N . VAL A 1 121 ? -10.375 0.639 31.128 1.00 72.81 121 VAL A N 1
ATOM 890 C CA . VAL A 1 121 ? -10.269 0.575 29.666 1.00 72.81 121 VAL A CA 1
ATOM 891 C C . VAL A 1 121 ? -11.314 1.469 28.989 1.00 72.81 121 VAL A C 1
ATOM 893 O O . VAL A 1 121 ? -11.197 1.739 27.800 1.00 72.81 121 VAL A O 1
ATOM 896 N N . LYS A 1 122 ? -12.322 1.979 29.715 1.00 72.75 122 LYS A N 1
ATOM 897 C CA . LYS A 1 122 ? -13.448 2.780 29.201 1.00 72.75 122 LYS A CA 1
ATOM 898 C C . LYS A 1 122 ? -14.187 2.109 28.038 1.00 72.75 122 LYS A C 1
ATOM 900 O O . LYS A 1 122 ? -14.640 2.806 27.130 1.00 72.75 122 LYS A O 1
ATOM 905 N N . GLY A 1 123 ? -14.313 0.784 27.971 1.00 77.00 123 GLY A N 1
ATOM 906 C CA . GLY A 1 123 ? -14.922 0.128 26.804 1.00 77.00 123 GLY A CA 1
ATOM 907 C C . GLY A 1 123 ? -14.964 -1.392 26.858 1.00 77.00 123 GLY A C 1
ATOM 908 O O . GLY A 1 123 ? -15.171 -1.967 27.919 1.00 77.00 123 GLY A O 1
ATOM 909 N N . VAL A 1 124 ? -14.851 -2.022 25.688 1.00 85.38 124 VAL A N 1
ATOM 910 C CA . VAL A 1 124 ? -14.818 -3.486 25.550 1.00 85.38 124 VAL A CA 1
ATOM 911 C C . VAL A 1 124 ? -13.430 -3.986 25.954 1.00 85.38 124 VAL A C 1
ATOM 913 O O . VAL A 1 124 ? -12.445 -3.307 25.678 1.00 85.38 124 VAL A O 1
ATOM 916 N N . ASP A 1 125 ? -13.349 -5.139 26.622 1.00 87.81 125 ASP A N 1
ATOM 917 C CA . ASP A 1 125 ? -12.069 -5.738 27.011 1.00 87.81 125 ASP A CA 1
ATOM 918 C C . ASP A 1 125 ? -11.346 -6.303 25.767 1.00 87.81 125 ASP A C 1
ATOM 920 O O . ASP A 1 125 ? -11.900 -7.179 25.093 1.00 87.81 125 ASP A O 1
ATOM 924 N N . PRO A 1 126 ? -10.111 -5.863 25.453 1.00 90.06 126 PRO A N 1
ATOM 925 C CA . PRO A 1 126 ? -9.332 -6.389 24.335 1.00 90.06 126 PRO A CA 1
ATOM 926 C C . PRO A 1 126 ? -9.042 -7.890 24.425 1.00 90.06 126 PRO A C 1
ATOM 928 O O . PRO A 1 126 ? -8.714 -8.501 23.411 1.00 90.06 126 PRO A O 1
ATOM 931 N N . ARG A 1 127 ? -9.132 -8.504 25.613 1.00 89.44 127 ARG A N 1
ATOM 932 C CA . ARG A 1 127 ? -8.898 -9.949 25.793 1.00 89.44 127 ARG A CA 1
ATOM 933 C C . ARG A 1 127 ? -10.023 -10.810 25.234 1.00 89.44 127 ARG A C 1
ATOM 935 O O . ARG A 1 127 ? -9.788 -11.967 24.892 1.00 89.44 127 ARG A O 1
ATOM 942 N N . ASP A 1 128 ? -11.228 -10.257 25.107 1.00 90.94 128 ASP A N 1
ATOM 943 C CA . ASP A 1 128 ? -12.361 -10.984 24.534 1.00 90.94 128 ASP A CA 1
ATOM 944 C C . ASP A 1 128 ? -12.167 -11.276 23.036 1.00 90.94 128 ASP A C 1
ATOM 946 O O . ASP A 1 128 ? -12.785 -12.204 22.517 1.00 90.94 128 ASP A O 1
ATOM 950 N N . PHE A 1 129 ? -11.247 -10.568 22.367 1.00 94.19 129 PHE A N 1
ATOM 951 C CA . PHE A 1 129 ? -10.816 -10.869 21.001 1.00 94.19 129 PHE A CA 1
ATOM 952 C C . PHE A 1 129 ? -10.301 -12.310 20.856 1.00 94.19 129 PHE A C 1
ATOM 954 O O . PHE A 1 129 ? -10.736 -13.040 19.965 1.00 94.19 129 PHE A O 1
ATOM 961 N N . PHE A 1 130 ? -9.420 -12.755 21.759 1.00 94.69 130 PHE A N 1
ATOM 962 C CA . PHE A 1 130 ? -8.746 -14.053 21.635 1.00 94.69 130 PHE A CA 1
ATOM 963 C C . PHE A 1 130 ? -9.698 -15.246 21.770 1.00 94.69 130 PHE A C 1
ATOM 965 O O . PHE A 1 130 ? -9.424 -16.308 21.222 1.00 94.69 130 PHE A O 1
ATOM 972 N N . LYS A 1 131 ? -10.836 -15.076 22.454 1.00 93.06 131 LYS A N 1
ATOM 973 C CA . LYS A 1 131 ? -11.800 -16.162 22.690 1.00 93.06 131 LYS A CA 1
ATOM 974 C C . LYS A 1 131 ? -12.443 -16.672 21.404 1.00 93.06 131 LYS A C 1
ATOM 976 O O . LYS A 1 131 ? -12.744 -17.855 21.303 1.00 93.06 131 LYS A O 1
ATOM 981 N N . ASN A 1 132 ? -12.663 -15.780 20.439 1.00 89.88 132 ASN A N 1
ATOM 982 C CA . ASN A 1 132 ? -13.428 -16.090 19.232 1.00 89.88 132 ASN A CA 1
ATOM 983 C C . ASN A 1 132 ? -12.626 -15.931 17.940 1.00 89.88 132 ASN A C 1
ATOM 985 O O . ASN A 1 132 ? -13.156 -16.259 16.885 1.00 89.88 132 ASN A O 1
ATOM 989 N N . VAL A 1 133 ? -11.366 -15.479 17.995 1.00 93.44 133 VAL A N 1
ATOM 990 C CA . VAL A 1 133 ? -10.582 -15.138 16.795 1.00 93.44 133 VAL A CA 1
ATOM 991 C C . VAL A 1 133 ? -10.494 -16.286 15.785 1.00 93.44 133 VAL A C 1
ATOM 993 O O . VAL A 1 133 ? -10.748 -16.066 14.608 1.00 93.44 133 VAL A O 1
ATOM 996 N N . ALA A 1 134 ? -10.223 -17.518 16.224 1.00 90.25 134 ALA A N 1
ATOM 997 C CA . ALA A 1 134 ? -10.148 -18.666 15.319 1.00 90.25 134 ALA A CA 1
ATOM 998 C C . ALA A 1 134 ? -11.519 -18.981 14.696 1.00 90.25 134 ALA A C 1
ATOM 1000 O O . ALA A 1 134 ? -11.640 -19.124 13.482 1.00 90.25 134 ALA A O 1
ATOM 1001 N N . ASN A 1 135 ? -12.579 -19.010 15.509 1.00 90.31 135 ASN A N 1
ATOM 1002 C CA . ASN A 1 135 ? -13.936 -19.244 15.014 1.00 90.31 135 ASN A CA 1
ATOM 1003 C C . ASN A 1 135 ? -14.385 -18.153 14.037 1.00 90.31 135 ASN A C 1
ATOM 1005 O O . ASN A 1 135 ? -14.959 -18.461 12.998 1.00 90.31 135 ASN A O 1
ATOM 1009 N N . ASP A 1 136 ? -14.111 -16.885 14.330 1.00 90.62 136 ASP A N 1
ATOM 1010 C CA . ASP A 1 136 ? -14.411 -15.781 13.423 1.00 90.62 136 ASP A CA 1
ATOM 1011 C C . ASP A 1 136 ? -13.581 -15.858 12.136 1.00 90.62 136 ASP A C 1
ATOM 1013 O O . ASP A 1 136 ? -14.097 -15.516 11.075 1.00 90.62 136 ASP A O 1
ATOM 1017 N N . PHE A 1 137 ? -12.341 -16.347 12.198 1.00 93.12 137 PHE A N 1
ATOM 1018 C CA . PHE A 1 137 ? -11.494 -16.521 11.021 1.00 93.12 137 PHE A CA 1
ATOM 1019 C C . PHE A 1 137 ? -12.025 -17.613 10.084 1.00 93.12 137 PHE A C 1
ATOM 1021 O O . PHE A 1 137 ? -12.126 -17.388 8.881 1.00 93.12 137 PHE A O 1
ATOM 1028 N N . PHE A 1 138 ? -12.394 -18.781 10.623 1.00 91.81 138 PHE A N 1
ATOM 1029 C CA . PHE A 1 138 ? -12.788 -19.945 9.820 1.00 91.81 138 PHE A CA 1
ATOM 1030 C C . PHE A 1 138 ? -14.283 -20.014 9.543 1.00 91.81 138 PHE A C 1
ATOM 1032 O O . PHE A 1 138 ? -14.706 -20.201 8.408 1.00 91.81 138 PHE A O 1
ATOM 1039 N N . VAL A 1 139 ? -15.117 -19.862 10.568 1.00 93.19 139 VAL A N 1
ATOM 1040 C CA . VAL A 1 139 ? -16.558 -20.122 10.458 1.00 93.19 139 VAL A CA 1
ATOM 1041 C C . VAL A 1 139 ? -17.260 -19.002 9.693 1.00 93.19 139 VAL A C 1
ATOM 1043 O O . VAL A 1 139 ? -18.260 -19.245 9.014 1.00 93.19 139 VAL A O 1
ATOM 1046 N N . TYR A 1 140 ? -16.768 -17.765 9.786 1.00 92.50 140 TYR A N 1
ATOM 1047 C CA . TYR A 1 140 ? -17.415 -16.632 9.130 1.00 92.50 140 TYR A CA 1
ATOM 1048 C C . TYR A 1 140 ? -17.359 -16.704 7.597 1.00 92.50 140 TYR A C 1
ATOM 1050 O O . TYR A 1 140 ? -18.430 -16.556 6.996 1.00 92.50 140 TYR A O 1
ATOM 1058 N N . PRO A 1 141 ? -16.203 -16.953 6.943 1.00 92.62 141 PRO A N 1
ATOM 1059 C CA . PRO A 1 141 ? -16.166 -17.145 5.497 1.00 92.62 141 PRO A CA 1
ATOM 1060 C C . PRO A 1 141 ? -17.156 -18.217 5.031 1.00 92.62 141 PRO A C 1
ATOM 1062 O O . PRO A 1 141 ? -17.979 -17.936 4.161 1.00 92.62 141 PRO A O 1
ATOM 1065 N N . PHE A 1 142 ? -17.164 -19.399 5.659 1.00 91.81 142 PHE A N 1
ATOM 1066 C CA . PHE A 1 142 ? -18.054 -20.499 5.263 1.00 91.81 142 PHE A CA 1
ATOM 1067 C C . PHE A 1 142 ? -19.541 -20.201 5.496 1.00 91.81 142 PHE A C 1
ATOM 1069 O O . PHE A 1 142 ? -20.398 -20.756 4.823 1.00 91.81 142 PHE A O 1
ATOM 1076 N N . LYS A 1 143 ? -19.898 -19.278 6.393 1.00 92.88 143 LYS A N 1
ATOM 1077 C CA . LYS A 1 143 ? -21.288 -18.795 6.508 1.00 92.88 143 LYS A CA 1
ATOM 1078 C C . LYS A 1 143 ? -21.671 -17.791 5.417 1.00 92.88 143 LYS A C 1
ATOM 1080 O O . LYS A 1 143 ? -22.855 -17.526 5.225 1.00 92.88 143 LYS A O 1
ATOM 1085 N N . ASN A 1 144 ? -20.692 -17.227 4.713 1.00 92.88 144 ASN A N 1
ATOM 1086 C CA . ASN A 1 144 ? -20.862 -16.163 3.728 1.00 92.88 144 ASN A CA 1
ATOM 1087 C C . ASN A 1 144 ? -20.265 -16.561 2.365 1.00 92.88 144 ASN A C 1
ATOM 1089 O O . ASN A 1 144 ? -19.503 -15.798 1.769 1.00 92.88 144 ASN A O 1
ATOM 1093 N N . PHE A 1 145 ? -20.653 -17.728 1.835 1.00 92.44 145 PHE A N 1
ATOM 1094 C CA . PHE A 1 145 ? -20.157 -18.248 0.550 1.00 92.44 145 PHE A CA 1
ATOM 1095 C C . PHE A 1 145 ? -20.267 -17.260 -0.618 1.00 92.44 145 PHE A C 1
ATOM 1097 O O . PHE A 1 145 ? -19.372 -17.200 -1.453 1.00 92.44 145 PHE A O 1
ATOM 1104 N N . GLY A 1 146 ? -21.315 -16.431 -0.664 1.00 92.75 146 GLY A N 1
ATOM 1105 C CA . GLY A 1 146 ? -21.450 -15.411 -1.710 1.00 92.75 146 GLY A CA 1
ATOM 1106 C C . GLY A 1 146 ? -20.339 -14.352 -1.682 1.00 92.75 146 GLY A C 1
ATOM 1107 O O . GLY A 1 146 ? -19.975 -13.820 -2.727 1.00 92.75 146 GLY A O 1
ATOM 1108 N N . LEU A 1 147 ? -19.782 -14.051 -0.505 1.00 91.94 147 LEU A N 1
ATOM 1109 C CA . LEU A 1 147 ? -18.643 -13.143 -0.371 1.00 91.94 147 LEU A CA 1
ATOM 1110 C C . LEU A 1 147 ? -17.333 -13.845 -0.749 1.00 91.94 147 LEU A C 1
ATOM 1112 O O . LEU A 1 147 ? -16.524 -13.244 -1.448 1.00 91.94 147 LEU A O 1
ATOM 1116 N N . ILE A 1 148 ? -17.170 -15.118 -0.363 1.00 94.00 148 ILE A N 1
ATOM 1117 C CA . ILE A 1 148 ? -16.046 -15.953 -0.814 1.00 94.00 148 ILE A CA 1
ATOM 1118 C C . ILE A 1 148 ? -16.014 -16.015 -2.343 1.00 94.00 148 ILE A C 1
ATOM 1120 O O . ILE A 1 148 ? -14.989 -15.696 -2.931 1.00 94.00 148 ILE A O 1
ATOM 1124 N N . GLY A 1 149 ? -17.126 -16.376 -2.990 1.00 94.44 149 GLY A N 1
ATOM 1125 C CA . GLY A 1 149 ? -17.181 -16.530 -4.445 1.00 94.44 149 GLY A CA 1
ATOM 1126 C C . GLY A 1 149 ? -16.804 -15.248 -5.189 1.00 94.44 149 GLY A C 1
ATOM 1127 O O . GLY A 1 149 ? -16.089 -15.301 -6.183 1.00 94.44 149 GLY A O 1
ATOM 1128 N N . ARG A 1 150 ? -17.200 -14.079 -4.665 1.00 93.69 150 ARG A N 1
ATOM 1129 C CA . ARG A 1 150 ? -16.775 -12.779 -5.209 1.00 93.69 150 ARG A CA 1
ATOM 1130 C C . ARG A 1 150 ? -15.281 -12.540 -5.039 1.00 93.69 150 ARG A C 1
ATOM 1132 O O . ARG A 1 150 ? -14.652 -12.072 -5.978 1.00 93.69 150 ARG A O 1
ATOM 1139 N N . SER A 1 151 ? -14.719 -12.855 -3.873 1.00 94.06 151 SER A N 1
ATOM 1140 C CA . SER A 1 151 ? -13.278 -12.720 -3.655 1.00 94.06 151 SER A CA 1
ATOM 1141 C C . SER A 1 151 ? -12.469 -13.663 -4.525 1.00 94.06 151 SER A C 1
ATOM 1143 O O . SER A 1 151 ? -11.501 -13.213 -5.116 1.00 94.06 151 SER A O 1
ATOM 1145 N N . ILE A 1 152 ? -12.890 -14.924 -4.662 1.00 94.81 152 ILE A N 1
ATOM 1146 C CA . ILE A 1 152 ? -12.270 -15.881 -5.583 1.00 94.81 152 ILE A CA 1
ATOM 1147 C C . ILE A 1 152 ? -12.297 -15.316 -7.003 1.00 94.81 152 ILE A C 1
ATOM 1149 O O . ILE A 1 152 ? -11.250 -15.230 -7.630 1.00 94.81 152 ILE A O 1
ATOM 1153 N N . LEU A 1 153 ? -13.461 -14.864 -7.484 1.00 94.56 153 LEU A N 1
ATOM 1154 C CA . LEU A 1 153 ? -13.601 -14.299 -8.827 1.00 94.56 153 LEU A CA 1
ATOM 1155 C C . LEU A 1 153 ? -12.695 -13.077 -9.039 1.00 94.56 153 LEU A C 1
ATOM 1157 O O . LEU A 1 153 ? -12.043 -12.975 -10.070 1.00 94.56 153 LEU A O 1
ATOM 1161 N N . ILE A 1 154 ? -12.631 -12.159 -8.073 1.00 93.88 154 ILE A N 1
ATOM 1162 C CA . ILE A 1 154 ? -11.783 -10.962 -8.168 1.00 93.88 154 ILE A CA 1
ATOM 1163 C C . ILE A 1 154 ? -10.298 -11.333 -8.155 1.00 93.88 154 ILE A C 1
ATOM 1165 O O . ILE A 1 154 ? -9.543 -10.805 -8.966 1.00 93.88 154 ILE A O 1
ATOM 1169 N N . SER A 1 155 ? -9.876 -12.244 -7.275 1.00 93.62 155 SER A N 1
ATOM 1170 C CA . SER A 1 155 ? -8.493 -12.728 -7.225 1.00 93.62 155 SER A CA 1
ATOM 1171 C C . SER A 1 155 ? -8.102 -13.464 -8.506 1.00 93.62 155 SER A C 1
ATOM 1173 O O . SER A 1 155 ? -7.021 -13.228 -9.033 1.00 93.62 155 SER A O 1
ATOM 1175 N N . MET A 1 156 ? -9.009 -14.279 -9.045 1.00 94.75 156 MET A N 1
ATOM 1176 C CA . MET A 1 156 ? -8.851 -14.980 -10.318 1.00 94.75 156 MET A CA 1
ATOM 1177 C C . MET A 1 156 ? -8.705 -13.998 -11.486 1.00 94.75 156 MET A C 1
ATOM 1179 O O . MET A 1 156 ? -7.778 -14.121 -12.275 1.00 94.75 156 MET A O 1
ATOM 1183 N N . LEU A 1 157 ? -9.579 -12.989 -11.578 1.00 95.25 157 LEU A N 1
ATOM 1184 C CA . LEU A 1 157 ? -9.505 -11.964 -12.625 1.00 95.25 157 LEU A CA 1
ATOM 1185 C C . LEU A 1 157 ? -8.221 -11.136 -12.524 1.00 95.25 157 LEU A C 1
ATOM 1187 O O . LEU A 1 157 ? -7.565 -10.918 -13.537 1.00 95.25 157 LEU A O 1
ATOM 1191 N N . ALA A 1 158 ? -7.840 -10.708 -11.316 1.00 94.94 158 ALA A N 1
ATOM 1192 C CA . ALA A 1 158 ? -6.591 -9.981 -11.100 1.00 94.94 158 ALA A CA 1
ATOM 1193 C C . ALA A 1 158 ? -5.377 -10.810 -11.543 1.00 94.94 158 ALA A C 1
ATOM 1195 O O . ALA A 1 158 ? -4.495 -10.284 -12.213 1.00 94.94 158 ALA A O 1
ATOM 1196 N N . TYR A 1 159 ? -5.366 -12.106 -11.220 1.00 95.12 159 TYR A N 1
ATOM 1197 C CA . TYR A 1 159 ? -4.315 -13.025 -11.640 1.00 95.12 159 TYR A CA 1
ATOM 1198 C C . TYR A 1 159 ? -4.259 -13.189 -13.162 1.00 95.12 159 TYR A C 1
ATOM 1200 O O . TYR A 1 159 ? -3.201 -13.003 -13.749 1.00 95.12 159 TYR A O 1
ATOM 1208 N N . ILE A 1 160 ? -5.396 -13.463 -13.811 1.00 95.88 160 ILE A N 1
ATOM 1209 C CA . ILE A 1 160 ? -5.474 -13.613 -15.273 1.00 95.88 160 ILE A CA 1
ATOM 1210 C C . ILE A 1 160 ? -4.953 -12.352 -15.972 1.00 95.88 160 ILE A C 1
ATOM 1212 O O . ILE A 1 160 ? -4.201 -12.449 -16.936 1.00 95.88 160 ILE A O 1
ATOM 1216 N N . PHE A 1 161 ? -5.308 -11.165 -15.476 1.00 96.06 161 PHE A N 1
ATOM 1217 C CA . PHE A 1 161 ? -4.807 -9.909 -16.031 1.00 96.06 161 PHE A CA 1
ATOM 1218 C C . PHE A 1 161 ? -3.294 -9.737 -15.863 1.00 96.06 161 PHE A C 1
ATOM 1220 O O . PHE A 1 161 ? -2.644 -9.250 -16.787 1.00 96.06 161 PHE A O 1
ATOM 1227 N N . ILE A 1 162 ? -2.726 -10.163 -14.731 1.00 95.38 162 ILE A N 1
ATOM 1228 C CA . ILE A 1 162 ? -1.272 -10.169 -14.519 1.00 95.38 162 ILE A CA 1
ATOM 1229 C C . ILE A 1 162 ? -0.597 -11.160 -15.475 1.00 95.38 162 ILE A C 1
ATOM 1231 O O . ILE A 1 162 ? 0.351 -10.777 -16.154 1.00 95.38 162 ILE A O 1
ATOM 1235 N N . ALA A 1 163 ? -1.112 -12.387 -15.586 1.00 94.31 163 ALA A N 1
ATOM 1236 C CA . ALA A 1 163 ? -0.569 -13.423 -16.465 1.00 94.31 163 ALA A CA 1
ATOM 1237 C C . ALA A 1 163 ? -0.578 -12.990 -17.942 1.00 94.31 163 ALA A C 1
ATOM 1239 O O . ALA A 1 163 ? 0.432 -13.102 -18.633 1.00 94.31 163 ALA A O 1
ATOM 1240 N N . ILE A 1 164 ? -1.688 -12.411 -18.417 1.00 95.75 164 ILE A N 1
ATOM 1241 C CA . ILE A 1 164 ? -1.794 -11.874 -19.782 1.00 95.75 164 ILE A CA 1
ATOM 1242 C C . ILE A 1 164 ? -0.799 -10.728 -20.001 1.00 95.75 164 ILE A C 1
ATOM 1244 O O . ILE A 1 164 ? -0.157 -10.661 -21.046 1.00 95.75 164 ILE A O 1
ATOM 1248 N N . ALA A 1 165 ? -0.646 -9.820 -19.037 1.00 96.19 165 ALA A N 1
ATOM 1249 C CA . ALA A 1 165 ? 0.300 -8.719 -19.181 1.00 96.19 165 ALA A CA 1
ATOM 1250 C C . ALA A 1 165 ? 1.756 -9.192 -19.182 1.00 96.19 165 ALA A C 1
ATOM 1252 O O . ALA A 1 165 ? 2.532 -8.709 -20.000 1.00 96.19 165 ALA A O 1
ATOM 1253 N N . HIS A 1 166 ? 2.115 -10.165 -18.338 1.00 93.25 166 HIS A N 1
ATOM 1254 C CA . HIS A 1 166 ? 3.427 -10.810 -18.397 1.00 93.25 166 HIS A CA 1
ATOM 1255 C C . HIS A 1 166 ? 3.662 -11.472 -19.754 1.00 93.25 166 HIS A C 1
ATOM 1257 O O . HIS A 1 166 ? 4.704 -11.240 -20.360 1.00 93.25 166 HIS A O 1
ATOM 1263 N N . PHE A 1 167 ? 2.678 -12.203 -20.286 1.00 94.69 167 PHE A N 1
ATOM 1264 C CA . PHE A 1 167 ? 2.769 -12.758 -21.635 1.00 94.69 167 PHE A CA 1
ATOM 1265 C C . PHE A 1 167 ? 3.106 -11.672 -22.668 1.00 94.69 167 PHE A C 1
ATOM 1267 O O . PHE A 1 167 ? 4.054 -11.827 -23.435 1.00 94.69 167 PHE A O 1
ATOM 1274 N N . PHE A 1 168 ? 2.402 -10.535 -22.648 1.00 94.81 168 PHE A N 1
ATOM 1275 C CA . PHE A 1 168 ? 2.679 -9.443 -23.584 1.00 94.81 168 PHE A CA 1
ATOM 1276 C C . PHE A 1 168 ? 4.033 -8.763 -23.368 1.00 94.81 168 PHE A C 1
ATOM 1278 O O . PHE A 1 168 ? 4.655 -8.394 -24.358 1.00 94.81 168 PHE A O 1
ATOM 1285 N N . ILE A 1 169 ? 4.511 -8.637 -22.125 1.00 93.19 169 ILE A N 1
ATOM 1286 C CA . ILE A 1 169 ? 5.855 -8.109 -21.832 1.00 93.19 169 ILE A CA 1
ATOM 1287 C C . ILE A 1 169 ? 6.922 -8.946 -22.538 1.00 93.19 169 ILE A C 1
ATOM 1289 O O . ILE A 1 169 ? 7.829 -8.388 -23.139 1.00 93.19 169 ILE A O 1
ATOM 1293 N N . HIS A 1 170 ? 6.794 -10.272 -22.517 1.00 90.38 170 HIS A N 1
ATOM 1294 C CA . HIS A 1 170 ? 7.753 -11.152 -23.187 1.00 90.38 170 HIS A CA 1
ATOM 1295 C C . HIS A 1 170 ? 7.507 -11.278 -24.701 1.00 90.38 170 HIS A C 1
ATOM 1297 O O . HIS A 1 170 ? 8.421 -11.642 -25.437 1.00 90.38 170 HIS A O 1
ATOM 1303 N N . PHE A 1 171 ? 6.288 -10.994 -25.175 1.00 92.62 171 PHE A N 1
ATOM 1304 C CA . PHE A 1 171 ? 5.895 -11.139 -26.583 1.00 92.62 171 PHE A CA 1
ATOM 1305 C C . PHE A 1 171 ? 6.257 -9.913 -27.428 1.00 92.62 171 PHE A C 1
ATOM 1307 O O . PHE A 1 171 ? 6.369 -10.013 -28.650 1.00 92.62 171 PHE A O 1
ATOM 1314 N N . SER A 1 172 ? 6.425 -8.746 -26.805 1.00 90.62 172 SER A N 1
ATOM 1315 C CA . SER A 1 172 ? 6.756 -7.499 -27.494 1.00 90.62 172 SER A CA 1
ATOM 1316 C C . SER A 1 172 ? 8.152 -7.008 -27.135 1.00 90.62 172 SER A C 1
ATOM 1318 O O . SER A 1 172 ? 8.449 -6.868 -25.958 1.00 90.62 172 SER A O 1
ATOM 1320 N N . ASP A 1 173 ? 8.953 -6.642 -28.135 1.00 80.38 173 ASP A N 1
ATOM 1321 C CA . ASP A 1 173 ? 10.244 -5.974 -27.939 1.00 80.38 173 ASP A CA 1
ATOM 1322 C C . ASP A 1 173 ? 10.086 -4.483 -28.251 1.00 80.38 173 ASP A C 1
ATOM 1324 O O . ASP A 1 173 ? 10.292 -4.008 -29.368 1.00 80.38 173 ASP A O 1
ATOM 1328 N N . GLY A 1 174 ? 9.551 -3.745 -27.282 1.00 82.56 174 GLY A N 1
ATOM 1329 C CA . GLY A 1 174 ? 9.239 -2.336 -27.464 1.00 82.56 174 GLY A CA 1
ATOM 1330 C C . GLY A 1 174 ? 8.959 -1.647 -26.145 1.00 82.56 174 GLY A C 1
ATOM 1331 O O . GLY A 1 174 ? 7.934 -1.902 -25.513 1.00 82.56 174 GLY A O 1
ATOM 1332 N N . LEU A 1 175 ? 9.825 -0.696 -25.789 1.00 82.12 175 LEU A N 1
ATOM 1333 C CA . LEU A 1 175 ? 9.779 0.026 -24.516 1.00 82.12 175 LEU A CA 1
ATOM 1334 C C . LEU A 1 175 ? 8.382 0.586 -24.193 1.00 82.12 175 LEU A C 1
ATOM 1336 O O . LEU A 1 175 ? 7.925 0.512 -23.058 1.00 82.12 175 LEU A O 1
ATOM 1340 N N . THR A 1 176 ? 7.665 1.124 -25.186 1.00 84.62 176 THR A N 1
ATOM 1341 C CA . THR A 1 176 ? 6.312 1.665 -24.977 1.00 84.62 176 THR A CA 1
ATOM 1342 C C . THR A 1 176 ? 5.300 0.589 -24.576 1.00 84.62 176 THR A C 1
ATOM 1344 O O . THR A 1 176 ? 4.490 0.827 -23.679 1.00 84.62 176 THR A O 1
ATOM 1347 N N . VAL A 1 177 ? 5.334 -0.582 -25.223 1.00 88.25 177 VAL A N 1
ATOM 1348 C CA . VAL A 1 177 ? 4.419 -1.692 -24.912 1.00 88.25 177 VAL A CA 1
ATOM 1349 C C . VAL A 1 177 ? 4.787 -2.299 -23.564 1.00 88.25 177 VAL A C 1
ATOM 1351 O O . VAL A 1 177 ? 3.899 -2.504 -22.742 1.00 88.25 177 VAL A O 1
ATOM 1354 N N . GLU A 1 178 ? 6.077 -2.485 -23.287 1.00 87.94 178 GLU A N 1
ATOM 1355 C CA . GLU A 1 178 ? 6.553 -2.963 -21.988 1.00 87.94 178 GLU A CA 1
ATOM 1356 C C . GLU A 1 178 ? 6.105 -2.046 -20.846 1.00 87.94 178 GLU A C 1
ATOM 1358 O O . GLU A 1 178 ? 5.495 -2.519 -19.888 1.00 87.94 178 GLU A O 1
ATOM 1363 N N . ILE A 1 179 ? 6.332 -0.729 -20.952 1.00 86.56 179 ILE A N 1
ATOM 1364 C CA . ILE A 1 179 ? 5.896 0.246 -19.937 1.00 86.56 179 ILE A CA 1
ATOM 1365 C C . ILE A 1 179 ? 4.379 0.174 -19.738 1.00 86.56 179 ILE A C 1
ATOM 1367 O O . ILE A 1 179 ? 3.900 0.183 -18.601 1.00 86.56 179 ILE A O 1
ATOM 1371 N N . PHE A 1 180 ? 3.613 0.090 -20.829 1.00 91.75 180 PHE A N 1
ATOM 1372 C CA . PHE A 1 180 ? 2.160 -0.032 -20.761 1.00 91.75 180 PHE A CA 1
ATOM 1373 C C . PHE A 1 180 ? 1.724 -1.322 -20.051 1.00 91.75 180 PHE A C 1
ATOM 1375 O O . PHE A 1 180 ? 0.851 -1.280 -19.180 1.00 91.75 180 PHE A O 1
ATOM 1382 N N . MET A 1 181 ? 2.344 -2.460 -20.364 1.00 95.88 181 MET A N 1
ATOM 1383 C CA . MET A 1 181 ? 1.999 -3.744 -19.754 1.00 95.88 181 MET A CA 1
ATOM 1384 C C . MET A 1 181 ? 2.435 -3.818 -18.288 1.00 95.88 181 MET A C 1
ATOM 1386 O O . MET A 1 181 ? 1.664 -4.290 -17.455 1.00 95.88 181 MET A O 1
ATOM 1390 N N . TRP A 1 182 ? 3.584 -3.247 -17.917 1.00 92.62 182 TRP A N 1
ATOM 1391 C CA . TRP A 1 182 ? 3.974 -3.078 -16.512 1.00 92.62 182 TRP A CA 1
ATOM 1392 C C . TRP A 1 182 ? 3.001 -2.181 -15.741 1.00 92.62 182 TRP A C 1
ATOM 1394 O O . TRP A 1 182 ? 2.647 -2.480 -14.595 1.00 92.62 182 TRP A O 1
ATOM 1404 N N . ALA A 1 183 ? 2.500 -1.111 -16.366 1.00 89.00 183 ALA A N 1
ATOM 1405 C CA . ALA A 1 183 ? 1.434 -0.305 -15.781 1.00 89.00 183 ALA A CA 1
ATOM 1406 C C . ALA A 1 183 ? 0.153 -1.135 -15.587 1.00 89.00 183 ALA A C 1
ATOM 1408 O O . ALA A 1 183 ? -0.496 -1.024 -14.546 1.00 89.00 183 ALA A O 1
ATOM 1409 N N . PHE A 1 184 ? -0.184 -2.023 -16.524 1.00 93.62 184 PHE A N 1
ATOM 1410 C CA . PHE A 1 184 ? -1.331 -2.924 -16.398 1.00 93.62 184 PHE A CA 1
ATOM 1411 C C . PHE A 1 184 ? -1.157 -3.977 -15.288 1.00 93.62 184 PHE A C 1
ATOM 1413 O O . PHE A 1 184 ? -2.099 -4.226 -14.527 1.00 93.62 184 PHE A O 1
ATOM 1420 N N . VAL A 1 185 ? 0.049 -4.533 -15.112 1.00 95.25 185 VAL A N 1
ATOM 1421 C CA . VAL A 1 185 ? 0.406 -5.386 -13.959 1.00 95.25 185 VAL A CA 1
ATOM 1422 C C . VAL A 1 185 ? 0.220 -4.613 -12.652 1.00 95.25 185 VAL A C 1
ATOM 1424 O O . VAL A 1 185 ? -0.389 -5.122 -11.706 1.00 95.25 185 VAL A O 1
ATOM 1427 N N . SER A 1 186 ? 0.674 -3.356 -12.600 1.00 91.56 186 SER A N 1
ATOM 1428 C CA . SER A 1 186 ? 0.501 -2.478 -11.436 1.00 91.56 186 SER A CA 1
ATOM 1429 C C . SER A 1 186 ? -0.977 -2.232 -11.114 1.00 91.56 186 SER A C 1
ATOM 1431 O O . SER A 1 186 ? -1.394 -2.397 -9.964 1.00 91.56 186 SER A O 1
ATOM 1433 N N . VAL A 1 187 ? -1.794 -1.910 -12.123 1.00 93.19 187 VAL A N 1
ATOM 1434 C CA . VAL A 1 187 ? -3.250 -1.722 -11.991 1.00 93.19 187 VAL A CA 1
ATOM 1435 C C . VAL A 1 187 ? -3.915 -2.997 -11.463 1.00 93.19 187 VAL A C 1
ATOM 1437 O O . VAL A 1 187 ? -4.679 -2.940 -10.498 1.00 93.19 187 VAL A O 1
ATOM 1440 N N . SER A 1 188 ? -3.588 -4.157 -12.029 1.00 95.62 188 SER A N 1
ATOM 1441 C CA . SER A 1 188 ? -4.165 -5.453 -11.637 1.00 95.62 188 SER A CA 1
ATOM 1442 C C . SER A 1 188 ? -3.770 -5.861 -10.215 1.00 95.62 188 SER A C 1
ATOM 1444 O O . SER A 1 188 ? -4.598 -6.330 -9.431 1.00 95.62 188 SER A O 1
ATOM 1446 N N . THR A 1 189 ? -2.527 -5.582 -9.830 1.00 92.75 189 THR A N 1
ATOM 1447 C CA . THR A 1 189 ? -2.034 -5.769 -8.461 1.00 92.75 189 THR A CA 1
ATOM 1448 C C . THR A 1 189 ? -2.765 -4.846 -7.481 1.00 92.75 189 THR A C 1
ATOM 1450 O O . THR A 1 189 ? -3.238 -5.285 -6.427 1.00 92.75 189 THR A O 1
ATOM 1453 N N . ALA A 1 190 ? -2.937 -3.570 -7.842 1.00 93.44 190 ALA A N 1
ATOM 1454 C CA . ALA A 1 190 ? -3.719 -2.620 -7.059 1.00 93.44 190 ALA A CA 1
ATOM 1455 C C . ALA A 1 190 ? -5.180 -3.073 -6.920 1.00 93.44 190 ALA A C 1
ATOM 1457 O O . ALA A 1 190 ? -5.758 -2.930 -5.845 1.00 93.44 190 ALA A O 1
ATOM 1458 N N . PHE A 1 191 ? -5.775 -3.680 -7.949 1.00 95.44 191 PHE A N 1
ATOM 1459 C CA . PHE A 1 191 ? -7.132 -4.224 -7.876 1.00 95.44 191 PHE A CA 1
ATOM 1460 C C . PHE A 1 191 ? -7.272 -5.288 -6.780 1.00 95.44 191 PHE A C 1
ATOM 1462 O O . PHE A 1 191 ? -8.177 -5.204 -5.945 1.00 95.44 191 PHE A O 1
ATOM 1469 N N . PHE A 1 192 ? -6.343 -6.248 -6.733 1.00 94.50 192 PHE A N 1
ATOM 1470 C CA . PHE A 1 192 ? -6.335 -7.316 -5.731 1.00 94.50 192 PHE A CA 1
ATOM 1471 C C . PHE A 1 192 ? -6.213 -6.765 -4.303 1.00 94.50 192 PHE A C 1
ATOM 1473 O O . PHE A 1 192 ? -7.055 -7.045 -3.442 1.00 94.50 192 PHE A O 1
ATOM 1480 N N . PHE A 1 193 ? -5.208 -5.924 -4.046 1.00 94.50 193 PHE A N 1
ATOM 1481 C CA . PHE A 1 193 ? -5.012 -5.344 -2.714 1.00 94.50 193 PHE A CA 1
ATOM 1482 C C . PHE A 1 193 ? -6.116 -4.359 -2.330 1.00 94.50 193 PHE A C 1
ATOM 1484 O O . PHE A 1 193 ? -6.531 -4.292 -1.170 1.00 94.50 193 PHE A O 1
ATOM 1491 N N . GLY A 1 194 ? -6.639 -3.623 -3.304 1.00 95.38 194 GLY A N 1
ATOM 1492 C CA . GLY A 1 194 ? -7.753 -2.708 -3.121 1.00 95.38 194 GLY A CA 1
ATOM 1493 C C . GLY A 1 194 ? -9.029 -3.421 -2.711 1.00 95.38 194 GLY A C 1
ATOM 1494 O O . GLY A 1 194 ? -9.787 -2.901 -1.885 1.00 95.38 194 GLY A O 1
ATOM 1495 N N . TRP A 1 195 ? -9.249 -4.634 -3.221 1.00 95.62 195 TRP A N 1
ATOM 1496 C CA . TRP A 1 195 ? -10.381 -5.463 -2.830 1.00 95.62 195 TRP A CA 1
ATOM 1497 C C . TRP A 1 195 ? -10.263 -5.893 -1.370 1.00 95.62 195 TRP A C 1
ATOM 1499 O O . TRP A 1 195 ? -11.195 -5.670 -0.591 1.00 95.62 195 TRP A O 1
ATOM 1509 N N . PHE A 1 196 ? -9.094 -6.403 -0.969 1.00 94.62 196 PHE A N 1
ATOM 1510 C CA . PHE A 1 196 ? -8.815 -6.719 0.431 1.00 94.62 196 PHE A CA 1
ATOM 1511 C C . PHE A 1 196 ? -9.037 -5.507 1.343 1.00 94.62 196 PHE A C 1
ATOM 1513 O O . PHE A 1 196 ? -9.789 -5.599 2.314 1.00 94.62 196 PHE A O 1
ATOM 1520 N N . TRP A 1 197 ? -8.451 -4.354 1.004 1.00 95.94 197 TRP A N 1
ATOM 1521 C CA . TRP A 1 197 ? -8.552 -3.135 1.808 1.00 95.94 197 TRP A CA 1
ATOM 1522 C C . TRP A 1 197 ? -9.994 -2.625 1.936 1.00 95.94 197 TRP A C 1
ATOM 1524 O O . TRP A 1 197 ? -10.431 -2.185 3.005 1.00 95.94 197 TRP A O 1
ATOM 1534 N N . THR A 1 198 ? -10.767 -2.723 0.855 1.00 95.44 198 THR A N 1
ATOM 1535 C CA . THR A 1 198 ? -12.185 -2.348 0.833 1.00 95.44 198 THR A CA 1
ATOM 1536 C C . THR A 1 198 ? -13.012 -3.265 1.732 1.00 95.44 198 THR A C 1
ATOM 1538 O O . THR A 1 198 ? -13.813 -2.777 2.528 1.00 95.44 198 THR A O 1
ATOM 1541 N N . ILE A 1 199 ? -12.802 -4.585 1.676 1.00 95.31 199 ILE A N 1
ATOM 1542 C CA . ILE A 1 199 ? -13.512 -5.509 2.570 1.00 95.31 199 ILE A CA 1
ATOM 1543 C C . ILE A 1 199 ? -13.086 -5.275 4.016 1.00 95.31 199 ILE A C 1
ATOM 1545 O O . ILE A 1 199 ? -13.946 -5.195 4.884 1.00 95.31 199 ILE A O 1
ATOM 1549 N N . ALA A 1 200 ? -11.788 -5.148 4.282 1.00 95.69 200 ALA A N 1
ATOM 1550 C CA . ALA A 1 200 ? -11.238 -4.908 5.612 1.00 95.69 200 ALA A CA 1
ATOM 1551 C C . ALA A 1 200 ? -11.856 -3.670 6.282 1.00 95.69 200 ALA A C 1
ATOM 1553 O O . ALA A 1 200 ? -12.346 -3.747 7.412 1.00 95.69 200 ALA A O 1
ATOM 1554 N N . SER A 1 201 ? -11.888 -2.544 5.569 1.00 93.81 201 SER A N 1
ATOM 1555 C CA . SER A 1 201 ? -12.469 -1.294 6.071 1.00 93.81 201 SER A CA 1
ATOM 1556 C C . SER A 1 201 ? -13.987 -1.384 6.269 1.00 93.81 201 SER A C 1
ATOM 1558 O O . SER A 1 201 ? -14.487 -1.026 7.337 1.00 93.81 201 SER A O 1
ATOM 1560 N N . GLU A 1 202 ? -14.735 -1.927 5.305 1.00 93.25 202 GLU A N 1
ATOM 1561 C CA . GLU A 1 202 ? -16.189 -2.112 5.437 1.00 93.25 202 GLU A CA 1
ATOM 1562 C C . GLU A 1 202 ? -16.548 -3.129 6.534 1.00 93.25 202 GLU A C 1
ATOM 1564 O O . GLU A 1 202 ? -17.551 -2.966 7.231 1.00 93.25 202 GLU A O 1
ATOM 1569 N N . MET A 1 203 ? -15.719 -4.152 6.748 1.00 94.44 203 MET A N 1
ATOM 1570 C CA . MET A 1 203 ? -15.896 -5.141 7.811 1.00 94.44 203 MET A CA 1
ATOM 1571 C C . MET A 1 203 ? -15.653 -4.533 9.195 1.00 94.44 203 MET A C 1
ATOM 1573 O O . MET A 1 203 ? -16.383 -4.854 10.137 1.00 94.44 203 MET A O 1
ATOM 1577 N N . ALA A 1 204 ? -14.684 -3.624 9.330 1.00 94.25 204 ALA A N 1
ATOM 1578 C CA . ALA A 1 204 ? -14.491 -2.851 10.555 1.00 94.25 204 ALA A CA 1
ATOM 1579 C C . ALA A 1 204 ? -15.741 -2.015 10.878 1.00 94.25 204 ALA A C 1
ATOM 1581 O O . ALA A 1 204 ? -16.314 -2.156 11.962 1.00 94.25 204 ALA A O 1
ATOM 1582 N N . VAL A 1 205 ? -16.242 -1.238 9.909 1.00 91.62 205 VAL A N 1
ATOM 1583 C CA . VAL A 1 205 ? -17.472 -0.435 10.063 1.00 91.62 205 VAL A CA 1
ATOM 1584 C C . VAL A 1 205 ? -18.679 -1.318 10.392 1.00 91.62 205 VAL A C 1
ATOM 1586 O O . VAL A 1 205 ? -19.440 -1.023 11.319 1.00 91.62 205 VAL A O 1
ATOM 1589 N N . TYR A 1 206 ? -18.846 -2.435 9.681 1.00 91.94 206 TYR A N 1
ATOM 1590 C CA . TYR A 1 206 ? -19.920 -3.391 9.937 1.00 91.94 206 TYR A CA 1
ATOM 1591 C C . TYR A 1 206 ? -19.858 -3.957 11.353 1.00 91.94 206 TYR A C 1
ATOM 1593 O O . TYR A 1 206 ? -20.890 -4.059 12.014 1.00 91.94 206 TYR A O 1
ATOM 1601 N N . THR A 1 207 ? -18.665 -4.291 11.844 1.00 92.50 207 THR A N 1
ATOM 1602 C CA . THR A 1 207 ? -18.488 -4.859 13.185 1.00 92.50 207 THR A CA 1
ATOM 1603 C C . THR A 1 207 ? -18.948 -3.871 14.261 1.00 92.50 207 THR A C 1
ATOM 1605 O O . THR A 1 207 ? -19.697 -4.251 15.169 1.00 92.50 207 THR A O 1
ATOM 1608 N N . PHE A 1 208 ? -18.626 -2.579 14.120 1.00 89.88 208 PHE A N 1
ATOM 1609 C CA . PHE A 1 208 ? -19.161 -1.536 15.005 1.00 89.88 208 PHE A CA 1
ATOM 1610 C C . PHE A 1 208 ? -20.693 -1.473 14.969 1.00 89.88 208 PHE A C 1
ATOM 1612 O O . PHE A 1 208 ? -21.341 -1.478 16.021 1.00 89.88 208 PHE A O 1
ATOM 1619 N N . GLN A 1 209 ? -21.285 -1.459 13.772 1.00 88.88 209 GLN A N 1
ATOM 1620 C CA . GLN A 1 209 ? -22.739 -1.398 13.597 1.00 88.88 209 GLN A CA 1
ATOM 1621 C C . GLN A 1 209 ? -23.447 -2.638 14.157 1.00 88.88 209 GLN A C 1
ATOM 1623 O O . GLN A 1 209 ? -24.493 -2.520 14.802 1.00 88.88 209 GLN A O 1
ATOM 1628 N N . TYR A 1 210 ? -22.866 -3.819 13.953 1.00 88.94 210 TYR A N 1
ATOM 1629 C CA . TYR A 1 210 ? -23.374 -5.097 14.439 1.00 88.94 210 TYR A CA 1
ATOM 1630 C C . TYR A 1 210 ? -23.459 -5.107 15.967 1.00 88.94 210 TYR A C 1
ATOM 1632 O O . TYR A 1 210 ? -24.533 -5.333 16.533 1.00 88.94 210 TYR A O 1
ATOM 1640 N N . HIS A 1 211 ? -22.368 -4.763 16.653 1.00 86.25 211 HIS A N 1
ATOM 1641 C CA . HIS A 1 211 ? -22.369 -4.709 18.113 1.00 86.25 211 HIS A CA 1
ATOM 1642 C C . HIS A 1 211 ? -23.234 -3.569 18.668 1.00 86.25 211 HIS A C 1
ATOM 1644 O O . HIS A 1 211 ? -23.855 -3.727 19.723 1.00 86.25 211 HIS A O 1
ATOM 1650 N N . ALA A 1 212 ? -23.336 -2.435 17.971 1.00 85.94 212 ALA A N 1
ATOM 1651 C CA . ALA A 1 212 ? -24.261 -1.367 18.347 1.00 85.94 212 ALA A CA 1
ATOM 1652 C C . ALA A 1 212 ? -25.732 -1.814 18.242 1.00 85.94 212 ALA A C 1
ATOM 1654 O O . ALA A 1 212 ? -26.545 -1.468 19.104 1.00 85.94 212 ALA A O 1
ATOM 1655 N N . ALA A 1 213 ? -26.083 -2.608 17.225 1.00 83.00 213 ALA A N 1
ATOM 1656 C CA . ALA A 1 213 ? -27.417 -3.185 17.072 1.00 83.00 213 ALA A CA 1
ATOM 1657 C C . ALA A 1 213 ? -27.728 -4.210 18.174 1.00 83.00 213 ALA A C 1
ATOM 1659 O O . ALA A 1 213 ? -28.817 -4.149 18.752 1.00 83.00 213 ALA A O 1
ATOM 1660 N N . LEU A 1 214 ? -26.763 -5.071 18.523 1.00 85.19 214 LEU A N 1
ATOM 1661 C CA . LEU A 1 214 ? -26.890 -6.020 19.635 1.00 85.19 214 LEU A CA 1
ATOM 1662 C C . LEU A 1 214 ? -27.147 -5.308 20.968 1.00 85.19 214 LEU A C 1
ATOM 1664 O O . LEU A 1 214 ? -28.083 -5.669 21.680 1.00 85.19 214 LEU A O 1
ATOM 1668 N N . LYS A 1 215 ? -26.397 -4.238 21.274 1.00 82.94 215 LYS A N 1
ATOM 1669 C CA . LYS A 1 215 ? -26.624 -3.422 22.484 1.00 82.94 215 LYS A CA 1
ATOM 1670 C C . LYS A 1 215 ? -28.029 -2.818 22.531 1.00 82.94 215 LYS A C 1
ATOM 1672 O O . LYS A 1 215 ? -28.619 -2.714 23.599 1.00 82.94 215 LYS A O 1
ATOM 1677 N N . LYS A 1 216 ? -28.585 -2.449 21.373 1.00 84.50 216 LYS A N 1
ATOM 1678 C CA . LYS A 1 216 ? -29.949 -1.908 21.246 1.00 84.50 216 LYS A CA 1
ATOM 1679 C C . LYS A 1 216 ? -31.031 -2.996 21.140 1.00 84.50 216 LYS A C 1
ATOM 1681 O O . LYS A 1 216 ? -32.176 -2.652 20.859 1.00 84.50 216 LYS A O 1
ATOM 1686 N N . LYS A 1 217 ? -30.685 -4.284 21.310 1.00 87.38 217 LYS A N 1
ATOM 1687 C CA . LYS A 1 217 ? -31.572 -5.448 21.098 1.00 87.38 217 LYS A CA 1
ATOM 1688 C C . LYS A 1 217 ? -32.306 -5.406 19.744 1.00 87.38 217 LYS A C 1
ATOM 1690 O O . LYS A 1 217 ? -33.429 -5.887 19.615 1.00 87.38 217 LYS A O 1
ATOM 1695 N N . LYS A 1 218 ? -31.688 -4.801 18.722 1.00 84.62 218 LYS A N 1
ATOM 1696 C CA . LYS A 1 218 ? -32.248 -4.701 17.367 1.00 84.62 218 LYS A CA 1
ATOM 1697 C C . LYS A 1 218 ? -31.855 -5.926 16.551 1.00 84.62 218 LYS A C 1
ATOM 1699 O O . LYS A 1 218 ? -30.765 -6.467 16.722 1.00 84.62 218 LYS A O 1
ATOM 1704 N N . LYS A 1 219 ? -32.721 -6.322 15.612 1.00 84.56 219 LYS A N 1
ATOM 1705 C CA . LYS A 1 219 ? -32.410 -7.376 14.639 1.00 84.56 219 LYS A CA 1
ATOM 1706 C C . LYS A 1 219 ? -31.152 -6.985 13.859 1.00 84.56 219 LYS A C 1
ATOM 1708 O O . LYS A 1 219 ? -31.125 -5.939 13.205 1.00 84.56 219 LYS A O 1
ATOM 1713 N N . THR A 1 220 ? -30.117 -7.811 13.950 1.00 82.19 220 THR A N 1
ATOM 1714 C CA . THR A 1 220 ? -28.872 -7.617 13.210 1.00 82.19 220 THR A CA 1
ATOM 1715 C C . THR A 1 220 ? -29.132 -7.863 11.728 1.00 82.19 220 THR A C 1
ATOM 1717 O O . THR A 1 220 ? -29.884 -8.761 11.342 1.00 82.19 220 THR A O 1
ATOM 1720 N N . ARG A 1 221 ? -28.565 -7.008 10.876 1.00 78.19 221 ARG A N 1
ATOM 1721 C CA . ARG A 1 221 ? -28.617 -7.203 9.426 1.00 78.19 221 ARG A CA 1
ATOM 1722 C C . ARG A 1 221 ? -27.391 -8.019 9.005 1.00 78.19 221 ARG A C 1
ATOM 1724 O O . ARG A 1 221 ? -26.312 -7.793 9.563 1.00 78.19 221 ARG A O 1
ATOM 1731 N N . PRO A 1 222 ? -27.531 -8.955 8.050 1.00 78.88 222 PRO A N 1
ATOM 1732 C CA . PRO A 1 222 ? -26.373 -9.633 7.483 1.00 78.88 222 PRO A CA 1
ATOM 1733 C C . PRO A 1 222 ? -25.442 -8.602 6.841 1.00 78.88 222 PRO A C 1
ATOM 1735 O O . PRO A 1 222 ? -25.911 -7.570 6.348 1.00 78.88 222 PRO A O 1
ATOM 1738 N N . PHE A 1 223 ? -24.137 -8.878 6.860 1.00 78.19 223 PHE A N 1
ATOM 1739 C CA . PHE A 1 223 ? -23.166 -8.055 6.151 1.00 78.19 223 PHE A CA 1
ATOM 1740 C C . PHE A 1 223 ? -23.540 -8.029 4.671 1.00 78.19 223 PHE A C 1
ATOM 1742 O O . PHE A 1 223 ? -23.621 -9.063 4.010 1.00 78.19 223 PHE A O 1
ATOM 1749 N N . LYS A 1 224 ? -23.812 -6.833 4.163 1.00 76.75 224 LYS A N 1
ATOM 1750 C CA . LYS A 1 224 ? -23.949 -6.582 2.737 1.00 76.75 224 LYS A CA 1
ATOM 1751 C C . LYS A 1 224 ? -22.907 -5.524 2.418 1.00 76.75 224 LYS A C 1
ATOM 1753 O O . LYS A 1 224 ? -23.103 -4.392 2.864 1.00 76.75 224 LYS A O 1
ATOM 1758 N N . PRO A 1 225 ? -21.812 -5.872 1.717 1.00 70.00 225 PRO A N 1
ATOM 1759 C CA . PRO A 1 225 ? -20.873 -4.851 1.284 1.00 70.00 225 PRO A CA 1
ATOM 1760 C C . PRO A 1 225 ? -21.649 -3.796 0.491 1.00 70.00 225 PRO A C 1
ATOM 1762 O O . PRO A 1 225 ? -22.627 -4.125 -0.198 1.00 70.00 225 PRO A O 1
ATOM 1765 N N . LYS A 1 226 ? -21.244 -2.527 0.613 1.00 76.50 226 LYS A N 1
ATOM 1766 C CA . LYS A 1 226 ? -21.758 -1.471 -0.267 1.00 76.50 226 LYS A CA 1
ATOM 1767 C C . LYS A 1 226 ? -21.593 -1.909 -1.725 1.00 76.50 226 LYS A C 1
ATOM 1769 O O . LYS A 1 226 ? -20.777 -2.782 -2.024 1.00 76.50 226 LYS A O 1
ATOM 1774 N N . LYS A 1 227 ? -22.412 -1.337 -2.616 1.00 79.88 227 LYS A N 1
ATOM 1775 C CA . LYS A 1 227 ? -22.361 -1.638 -4.054 1.00 79.88 227 LYS A CA 1
ATOM 1776 C C . LYS A 1 227 ? -20.896 -1.649 -4.504 1.00 79.88 227 LYS A C 1
ATOM 1778 O O . LYS A 1 227 ? -20.169 -0.703 -4.218 1.00 79.88 227 LYS A O 1
ATOM 1783 N N . PHE A 1 228 ? -20.484 -2.762 -5.107 1.00 80.88 228 PHE A N 1
ATOM 1784 C CA . PHE A 1 228 ? -19.129 -2.941 -5.603 1.00 80.88 228 PHE A CA 1
ATOM 1785 C C . PHE A 1 228 ? -18.856 -1.869 -6.657 1.00 80.88 228 PHE A C 1
ATOM 1787 O O . PHE A 1 228 ? -19.600 -1.772 -7.631 1.00 80.88 228 PHE A O 1
ATOM 1794 N N . ASP A 1 229 ? -17.827 -1.063 -6.423 1.00 90.81 229 ASP A N 1
ATOM 1795 C CA . ASP A 1 229 ? -17.377 -0.016 -7.330 1.00 90.81 229 ASP A CA 1
ATOM 1796 C C . ASP A 1 229 ? -15.907 -0.278 -7.653 1.00 90.81 229 ASP A C 1
ATOM 1798 O O . ASP A 1 229 ? -15.039 -0.204 -6.780 1.00 90.81 229 ASP A O 1
ATOM 1802 N N . ILE A 1 230 ? -15.652 -0.625 -8.913 1.00 89.94 230 ILE A N 1
ATOM 1803 C CA . ILE A 1 230 ? -14.329 -0.980 -9.425 1.00 89.94 230 ILE A CA 1
ATOM 1804 C C . ILE A 1 230 ? -13.342 0.177 -9.223 1.00 89.94 230 ILE A C 1
ATOM 1806 O O . ILE A 1 230 ? -12.207 -0.054 -8.804 1.00 89.94 230 ILE A O 1
ATOM 1810 N N . PHE A 1 231 ? -13.767 1.424 -9.441 1.00 89.69 231 PHE A N 1
ATOM 1811 C CA . PHE A 1 231 ? -12.891 2.588 -9.289 1.00 89.69 231 PHE A CA 1
ATOM 1812 C C . PHE A 1 231 ? -12.504 2.813 -7.832 1.00 89.69 231 PHE A C 1
ATOM 1814 O O . PHE A 1 231 ? -11.348 3.113 -7.532 1.00 89.69 231 PHE A O 1
ATOM 1821 N N . MET A 1 232 ? -13.446 2.609 -6.910 1.00 90.75 232 MET A N 1
ATOM 1822 C CA . MET A 1 232 ? -13.163 2.676 -5.477 1.00 90.75 232 MET A CA 1
ATOM 1823 C C . MET A 1 232 ? -12.180 1.579 -5.050 1.00 90.75 232 MET A C 1
ATOM 1825 O O . MET A 1 232 ? -11.294 1.835 -4.233 1.00 90.75 232 MET A O 1
ATOM 1829 N N . VAL A 1 233 ? -12.307 0.374 -5.616 1.00 94.00 233 VAL A N 1
ATOM 1830 C CA . VAL A 1 233 ? -11.371 -0.731 -5.372 1.00 94.00 233 VAL A CA 1
ATOM 1831 C C . VAL A 1 233 ? -9.968 -0.354 -5.847 1.00 94.00 233 VAL A C 1
ATOM 1833 O O . VAL A 1 233 ? -9.042 -0.418 -5.043 1.00 94.00 233 VAL A O 1
ATOM 1836 N N . PHE A 1 234 ? -9.804 0.141 -7.078 1.00 92.19 234 PHE A N 1
ATOM 1837 C CA . PHE A 1 234 ? -8.503 0.619 -7.569 1.00 92.19 234 PHE A CA 1
ATOM 1838 C C . PHE A 1 234 ? -7.925 1.743 -6.707 1.00 92.19 234 PHE A C 1
ATOM 1840 O O . PHE A 1 234 ? -6.762 1.686 -6.307 1.00 92.19 234 PHE A O 1
ATOM 1847 N N . GLN A 1 235 ? -8.739 2.744 -6.363 1.00 91.75 235 GLN A N 1
ATOM 1848 C CA . GLN A 1 235 ? -8.315 3.853 -5.512 1.00 91.75 235 GLN A CA 1
ATOM 1849 C C . GLN A 1 235 ? -7.816 3.357 -4.149 1.00 91.75 235 GLN A C 1
ATOM 1851 O O . GLN A 1 235 ? -6.786 3.822 -3.658 1.00 91.75 235 GLN A O 1
ATOM 1856 N N . ASN A 1 236 ? -8.528 2.416 -3.528 1.00 93.19 236 ASN A N 1
ATOM 1857 C CA . ASN A 1 236 ? -8.111 1.812 -2.265 1.00 93.19 236 ASN A CA 1
ATOM 1858 C C . ASN A 1 236 ? -6.864 0.934 -2.424 1.00 93.19 236 ASN A C 1
ATOM 1860 O O . ASN A 1 236 ? -6.046 0.891 -1.511 1.00 93.19 236 ASN A O 1
ATOM 1864 N N . GLY A 1 237 ? -6.686 0.303 -3.583 1.00 94.75 237 GLY A N 1
ATOM 1865 C CA . GLY A 1 237 ? -5.487 -0.445 -3.947 1.00 94.75 237 GLY A CA 1
ATOM 1866 C C . GLY A 1 237 ? -4.245 0.424 -3.985 1.00 94.75 237 GLY A C 1
ATOM 1867 O O . GLY A 1 237 ? -3.280 0.159 -3.274 1.00 94.75 237 GLY A O 1
ATOM 1868 N N . TYR A 1 238 ? -4.296 1.524 -4.734 1.00 92.25 238 TYR A N 1
ATOM 1869 C CA . TYR A 1 238 ? -3.193 2.484 -4.777 1.00 92.25 238 TYR A CA 1
ATOM 1870 C C . TYR A 1 238 ? -2.963 3.173 -3.436 1.00 92.25 238 TYR A C 1
ATOM 1872 O O . TYR A 1 238 ? -1.816 3.395 -3.060 1.00 92.25 238 TYR A O 1
ATOM 1880 N N . ARG A 1 239 ? -4.023 3.458 -2.668 1.00 89.69 239 ARG A N 1
ATOM 1881 C CA . ARG A 1 239 ? -3.873 3.938 -1.285 1.00 89.69 239 ARG A CA 1
ATOM 1882 C C . ARG A 1 239 ? -3.134 2.928 -0.415 1.00 89.69 239 ARG A C 1
ATOM 1884 O O . ARG A 1 239 ? -2.265 3.340 0.342 1.00 89.69 239 ARG A O 1
ATOM 1891 N N . PHE A 1 240 ? -3.459 1.641 -0.525 1.00 94.25 240 PHE A N 1
ATOM 1892 C CA . PHE A 1 240 ? -2.774 0.585 0.211 1.00 94.25 240 PHE A CA 1
ATOM 1893 C C . PHE A 1 240 ? -1.308 0.466 -0.209 1.00 94.25 240 PHE A C 1
ATOM 1895 O O . PHE A 1 240 ? -0.439 0.497 0.655 1.00 94.25 240 PHE A O 1
ATOM 1902 N N . LEU A 1 241 ? -1.020 0.402 -1.511 1.00 91.06 241 LEU A N 1
ATOM 1903 C CA . LEU A 1 241 ? 0.349 0.316 -2.027 1.00 91.06 241 LEU A CA 1
ATOM 1904 C C . LEU A 1 241 ? 1.186 1.530 -1.606 1.00 91.06 241 LEU A C 1
ATOM 1906 O O . LEU A 1 241 ? 2.274 1.362 -1.064 1.00 91.06 241 LEU A O 1
ATOM 1910 N N . ALA A 1 242 ? 0.653 2.745 -1.766 1.00 89.00 242 ALA A N 1
ATOM 1911 C CA . ALA A 1 242 ? 1.310 3.966 -1.305 1.00 89.00 242 ALA A CA 1
ATOM 1912 C C . ALA A 1 242 ? 1.543 3.938 0.211 1.00 89.00 242 ALA A C 1
ATOM 1914 O O . ALA A 1 242 ? 2.621 4.292 0.678 1.00 89.00 242 ALA A O 1
ATOM 1915 N N . TRP A 1 243 ? 0.562 3.472 0.988 1.00 94.19 243 TRP A N 1
ATOM 1916 C CA . TRP A 1 243 ? 0.702 3.329 2.433 1.00 94.19 243 TRP A CA 1
ATOM 1917 C C . TRP A 1 243 ? 1.796 2.319 2.811 1.00 94.19 243 TRP A C 1
ATOM 1919 O O . TRP A 1 243 ? 2.619 2.637 3.671 1.00 94.19 243 TRP A O 1
ATOM 1929 N N . VAL A 1 244 ? 1.864 1.154 2.156 1.00 92.25 244 VAL A N 1
ATOM 1930 C CA . VAL A 1 244 ? 2.930 0.162 2.373 1.00 92.25 244 VAL A CA 1
ATOM 1931 C C . VAL A 1 244 ? 4.286 0.772 2.037 1.00 92.25 244 VAL A C 1
ATOM 1933 O O . VAL A 1 244 ? 5.165 0.754 2.891 1.00 92.25 244 VAL A O 1
ATOM 1936 N N . ILE A 1 245 ? 4.445 1.380 0.858 1.00 87.69 245 ILE A N 1
ATOM 1937 C CA . ILE A 1 245 ? 5.709 1.994 0.421 1.00 87.69 245 ILE A CA 1
ATOM 1938 C C . ILE A 1 245 ? 6.157 3.077 1.409 1.00 87.69 245 ILE A C 1
ATOM 1940 O O . ILE A 1 245 ? 7.289 3.040 1.890 1.00 87.69 245 ILE A O 1
ATOM 1944 N N . CYS A 1 246 ? 5.267 4.004 1.779 1.00 87.69 246 CYS A N 1
ATOM 1945 C CA . CYS A 1 246 ? 5.590 5.065 2.731 1.00 87.69 246 CYS A CA 1
ATOM 1946 C C . CYS A 1 246 ? 5.998 4.509 4.102 1.00 87.69 246 CYS A C 1
ATOM 1948 O O . CYS A 1 246 ? 6.960 4.995 4.695 1.00 87.69 246 CYS A O 1
ATOM 1950 N N . ASN A 1 247 ? 5.294 3.499 4.622 1.00 89.00 247 ASN A N 1
ATOM 1951 C CA . ASN A 1 247 ? 5.627 2.936 5.930 1.00 89.00 247 ASN A CA 1
ATOM 1952 C C . ASN A 1 247 ? 6.896 2.082 5.877 1.00 89.00 247 ASN A C 1
ATOM 1954 O O . ASN A 1 247 ? 7.712 2.197 6.787 1.00 89.00 247 ASN A O 1
ATOM 1958 N N . VAL A 1 248 ? 7.093 1.256 4.844 1.00 87.69 248 VAL A N 1
ATOM 1959 C CA . VAL A 1 248 ? 8.330 0.477 4.661 1.00 87.69 248 VAL A CA 1
ATOM 1960 C C . VAL A 1 248 ? 9.512 1.427 4.618 1.00 87.69 248 VAL A C 1
ATOM 1962 O O . VAL A 1 248 ? 10.477 1.207 5.338 1.00 87.69 248 VAL A O 1
ATOM 1965 N N . PHE A 1 249 ? 9.408 2.520 3.863 1.00 81.06 249 PHE A N 1
ATOM 1966 C CA . PHE A 1 249 ? 10.478 3.500 3.779 1.00 81.06 249 PHE A CA 1
ATOM 1967 C C . PHE A 1 249 ? 10.786 4.154 5.127 1.00 81.06 249 PHE A C 1
ATOM 1969 O O . PHE A 1 249 ? 11.950 4.253 5.500 1.00 81.06 249 PHE A O 1
ATOM 1976 N N . VAL A 1 250 ? 9.775 4.577 5.896 1.00 84.06 250 VAL A N 1
ATOM 1977 C CA . VAL A 1 250 ? 10.031 5.169 7.221 1.00 84.06 250 VAL A CA 1
ATOM 1978 C C . VAL A 1 250 ? 10.676 4.161 8.173 1.00 84.06 250 VAL A C 1
ATOM 1980 O O . VAL A 1 250 ? 11.591 4.533 8.904 1.00 84.06 250 VAL A O 1
ATOM 1983 N N . HIS A 1 251 ? 10.275 2.888 8.143 1.00 80.88 251 HIS A N 1
ATOM 1984 C CA . HIS A 1 251 ? 10.975 1.850 8.905 1.00 80.88 251 HIS A CA 1
ATOM 1985 C C . HIS A 1 251 ? 12.408 1.649 8.397 1.00 80.88 251 HIS A C 1
ATOM 1987 O O . HIS A 1 251 ? 13.323 1.568 9.212 1.00 80.88 251 HIS A O 1
ATOM 1993 N N . ALA A 1 252 ? 12.622 1.654 7.079 1.00 79.88 252 ALA A N 1
ATOM 1994 C CA . ALA A 1 252 ? 13.949 1.546 6.486 1.00 79.88 252 ALA A CA 1
ATOM 1995 C C . ALA A 1 252 ? 14.849 2.709 6.922 1.00 79.88 252 ALA A C 1
ATOM 1997 O O . ALA A 1 252 ? 15.986 2.461 7.291 1.00 79.88 252 ALA A O 1
ATOM 1998 N N . LEU A 1 253 ? 14.340 3.948 6.981 1.00 79.12 253 LEU A N 1
ATOM 1999 C CA . LEU A 1 253 ? 15.070 5.110 7.508 1.00 79.12 253 LEU A CA 1
ATOM 2000 C C . LEU A 1 253 ? 15.451 4.948 8.981 1.00 79.12 253 LEU A C 1
ATOM 2002 O O . LEU A 1 253 ? 16.553 5.314 9.376 1.00 79.12 253 LEU A O 1
ATOM 2006 N N . VAL A 1 254 ? 14.549 4.410 9.805 1.00 81.12 254 VAL A N 1
ATOM 2007 C CA . VAL A 1 254 ? 14.835 4.154 11.227 1.00 81.12 254 VAL A CA 1
ATOM 2008 C C . VAL A 1 254 ? 15.889 3.053 11.380 1.00 81.12 254 VAL A C 1
ATOM 2010 O O . VAL A 1 254 ? 16.730 3.130 12.272 1.00 81.12 254 VAL A O 1
ATOM 2013 N N . LEU A 1 255 ? 15.876 2.054 10.495 1.00 80.75 255 LEU A N 1
ATOM 2014 C CA . LEU A 1 255 ? 16.860 0.970 10.451 1.00 80.75 255 LEU A CA 1
ATOM 2015 C C . LEU A 1 255 ? 18.131 1.341 9.672 1.00 80.75 255 LEU A C 1
ATOM 2017 O O . LEU A 1 255 ? 19.118 0.615 9.740 1.00 80.75 255 LEU A O 1
ATOM 2021 N N . PHE A 1 256 ? 18.149 2.470 8.965 1.00 79.12 256 PHE A N 1
ATOM 2022 C CA . PHE A 1 256 ? 19.246 2.879 8.091 1.00 79.12 256 PHE A CA 1
ATOM 2023 C C . PHE A 1 256 ? 20.589 3.023 8.817 1.00 79.12 256 PHE A C 1
ATOM 2025 O O . PHE A 1 256 ? 21.582 2.526 8.291 1.00 79.12 256 PHE A O 1
ATOM 2032 N N . PRO A 1 257 ? 20.666 3.586 10.042 1.00 79.75 257 PRO A N 1
ATOM 2033 C CA . PRO A 1 257 ? 21.917 3.595 10.796 1.00 79.75 257 PRO A CA 1
ATOM 2034 C C . PRO A 1 257 ? 22.441 2.182 11.075 1.00 79.75 257 PRO A C 1
ATOM 2036 O O . PRO A 1 257 ? 23.643 1.949 11.004 1.00 79.75 257 PRO A O 1
ATOM 2039 N N . LEU A 1 258 ? 21.546 1.221 11.335 1.00 79.06 258 LEU A N 1
ATOM 2040 C CA . LEU A 1 258 ? 21.918 -0.181 11.524 1.00 79.06 258 LEU A CA 1
ATOM 2041 C C . LEU A 1 258 ? 22.414 -0.800 10.209 1.00 79.06 258 LEU A C 1
ATOM 2043 O O . LEU A 1 258 ? 23.427 -1.491 10.224 1.00 79.06 258 LEU A O 1
ATOM 2047 N N . ILE A 1 259 ? 21.751 -0.510 9.080 1.00 78.38 259 ILE A N 1
ATOM 2048 C CA . ILE A 1 259 ? 22.185 -0.940 7.737 1.00 78.38 259 ILE A CA 1
ATOM 2049 C C . ILE A 1 259 ? 23.583 -0.404 7.432 1.00 78.38 259 ILE A C 1
ATOM 2051 O O . ILE A 1 259 ? 24.432 -1.164 6.979 1.00 78.38 259 ILE A O 1
ATOM 2055 N N . LEU A 1 260 ? 23.836 0.880 7.695 1.00 77.06 260 LEU A N 1
ATOM 2056 C CA . LEU A 1 260 ? 25.134 1.493 7.441 1.00 77.06 260 LEU A CA 1
ATOM 2057 C C . LEU A 1 260 ? 26.222 0.902 8.329 1.00 77.06 260 LEU A C 1
ATOM 2059 O O . LEU A 1 260 ? 27.275 0.556 7.814 1.00 77.06 260 LEU A O 1
ATOM 2063 N N . VAL A 1 261 ? 25.982 0.747 9.633 1.00 81.44 261 VAL A N 1
ATOM 2064 C CA . VAL A 1 261 ? 26.993 0.204 10.553 1.00 81.44 261 VAL A CA 1
ATOM 2065 C C . VAL A 1 261 ? 27.287 -1.261 10.231 1.00 81.44 261 VAL A C 1
ATOM 2067 O O . VAL A 1 261 ? 28.443 -1.617 10.025 1.00 81.44 261 VAL A O 1
ATOM 2070 N N . VAL A 1 262 ? 26.255 -2.104 10.126 1.00 79.31 262 VAL A N 1
ATOM 2071 C CA . VAL A 1 262 ? 26.420 -3.537 9.833 1.00 79.31 262 VAL A CA 1
ATOM 2072 C C . VAL A 1 262 ? 26.969 -3.740 8.422 1.00 79.31 262 VAL A C 1
ATOM 2074 O O . VAL A 1 262 ? 27.900 -4.517 8.227 1.00 79.31 262 VAL A O 1
ATOM 2077 N N . GLY A 1 263 ? 26.438 -3.013 7.440 1.00 76.00 263 GLY A N 1
ATOM 2078 C CA . GLY A 1 263 ? 26.889 -3.065 6.054 1.00 76.00 263 GLY A CA 1
ATOM 2079 C C . GLY A 1 263 ? 28.333 -2.601 5.891 1.00 76.00 263 GLY A C 1
ATOM 2080 O O . GLY A 1 263 ? 29.111 -3.284 5.233 1.00 76.00 263 GLY A O 1
ATOM 2081 N N . PHE A 1 264 ? 28.724 -1.504 6.546 1.00 72.12 264 PHE A N 1
ATOM 2082 C CA . PHE A 1 264 ? 30.105 -1.022 6.549 1.00 72.12 264 PHE A CA 1
ATOM 2083 C C . PHE A 1 264 ? 31.050 -2.029 7.200 1.00 72.12 264 PHE A C 1
ATOM 2085 O O . PHE A 1 264 ? 32.079 -2.350 6.615 1.00 72.12 264 PHE A O 1
ATOM 2092 N N . SER A 1 265 ? 30.698 -2.583 8.365 1.00 74.00 265 SER A N 1
ATOM 2093 C CA . SER A 1 265 ? 31.522 -3.601 9.029 1.00 74.00 265 SER A CA 1
ATOM 2094 C C . SER A 1 265 ? 31.716 -4.855 8.172 1.00 74.00 265 SER A C 1
ATOM 2096 O O . SER A 1 265 ? 32.782 -5.463 8.219 1.00 74.00 265 SER A O 1
ATOM 2098 N N . LEU A 1 266 ? 30.718 -5.230 7.370 1.00 76.75 266 LEU A N 1
ATOM 2099 C CA . LEU A 1 266 ? 30.774 -6.407 6.500 1.00 76.75 266 LEU A CA 1
ATOM 2100 C C . LEU A 1 266 ? 31.515 -6.168 5.188 1.00 76.75 266 LEU A C 1
ATOM 2102 O O . LEU A 1 266 ? 32.216 -7.062 4.712 1.00 76.75 266 LEU A O 1
ATOM 2106 N N . LEU A 1 267 ? 31.401 -4.967 4.625 1.00 75.06 267 LEU A N 1
ATOM 2107 C CA . LEU A 1 267 ? 32.226 -4.553 3.494 1.00 75.06 267 LEU A CA 1
ATOM 2108 C C . LEU A 1 267 ? 33.694 -4.425 3.923 1.00 75.06 267 LEU A C 1
ATOM 2110 O O . LEU A 1 267 ? 34.581 -4.906 3.222 1.00 75.06 267 LEU A O 1
ATOM 2114 N N . ALA A 1 268 ? 33.952 -3.860 5.106 1.00 77.94 268 ALA A N 1
ATOM 2115 C CA . ALA A 1 268 ? 35.294 -3.727 5.668 1.00 77.94 268 ALA A CA 1
ATOM 2116 C C . ALA A 1 268 ? 35.936 -5.080 6.026 1.00 77.94 268 ALA A C 1
ATOM 2118 O O . ALA A 1 268 ? 37.157 -5.202 5.978 1.00 77.94 268 ALA A O 1
ATOM 2119 N N . SER A 1 269 ? 35.141 -6.105 6.353 1.00 81.62 269 SER A N 1
ATOM 2120 C CA . SER A 1 269 ? 35.643 -7.455 6.644 1.00 81.62 269 SER A CA 1
ATOM 2121 C C . SER A 1 269 ? 35.912 -8.306 5.396 1.00 81.62 269 SER A C 1
ATOM 2123 O O . SER A 1 269 ? 36.317 -9.460 5.523 1.00 81.62 269 SER A O 1
ATOM 2125 N N . GLY A 1 270 ? 35.681 -7.773 4.191 1.00 82.06 270 GLY A N 1
ATOM 2126 C CA . GLY A 1 270 ? 35.855 -8.507 2.934 1.00 82.06 270 GLY A CA 1
ATOM 2127 C C . GLY A 1 270 ? 34.774 -9.560 2.670 1.00 82.06 270 GLY A C 1
ATOM 2128 O O . GLY A 1 270 ? 34.882 -10.325 1.710 1.00 82.06 270 GLY A O 1
ATOM 2129 N N . SER A 1 271 ? 33.711 -9.611 3.482 1.00 69.31 271 SER A N 1
ATOM 2130 C CA . SER A 1 271 ? 32.551 -10.453 3.190 1.00 69.31 271 SER A CA 1
ATOM 2131 C C . SER A 1 271 ? 31.800 -9.839 2.001 1.00 69.31 271 SER A C 1
ATOM 2133 O O . SER A 1 271 ? 31.206 -8.772 2.108 1.00 69.31 271 SER A O 1
ATOM 2135 N N . GLY A 1 272 ? 31.934 -10.451 0.821 1.00 75.56 272 GLY A N 1
ATOM 2136 C CA . GLY A 1 272 ? 31.547 -9.847 -0.459 1.00 75.56 272 GLY A CA 1
ATOM 2137 C C . GLY A 1 272 ? 30.092 -9.358 -0.573 1.00 75.56 272 GLY A C 1
ATOM 2138 O O . GLY A 1 272 ? 29.236 -9.608 0.276 1.00 75.56 272 GLY A O 1
ATOM 2139 N N . SER A 1 273 ? 29.788 -8.701 -1.698 1.00 78.62 273 SER A N 1
ATOM 2140 C CA . SER A 1 273 ? 28.503 -8.042 -2.009 1.00 78.62 273 SER A CA 1
ATOM 2141 C C . SER A 1 273 ? 27.243 -8.890 -1.761 1.00 78.62 273 SER A C 1
ATOM 2143 O O . SER A 1 273 ? 26.190 -8.345 -1.431 1.00 78.62 273 SER A O 1
ATOM 2145 N N . LYS A 1 274 ? 27.339 -10.223 -1.846 1.00 78.19 274 LYS A N 1
ATOM 2146 C CA . LYS A 1 274 ? 26.233 -11.154 -1.559 1.00 78.19 274 LYS A CA 1
ATOM 2147 C C . LYS A 1 274 ? 25.757 -11.091 -0.101 1.00 78.19 274 LYS A C 1
ATOM 2149 O O . LYS A 1 274 ? 24.550 -11.098 0.145 1.00 78.19 274 LYS A O 1
ATOM 2154 N N . THR A 1 275 ? 26.670 -10.994 0.868 1.00 78.00 275 THR A N 1
ATOM 2155 C CA . THR A 1 275 ? 26.323 -10.894 2.299 1.00 78.00 275 THR A CA 1
ATOM 2156 C C . THR A 1 275 ? 25.602 -9.580 2.594 1.00 78.00 275 THR A C 1
ATOM 2158 O O . THR A 1 275 ? 24.587 -9.569 3.291 1.00 78.00 275 THR A O 1
ATOM 2161 N N . PHE A 1 276 ? 26.070 -8.483 1.992 1.00 75.88 276 PHE A N 1
ATOM 2162 C CA . PHE A 1 276 ? 25.436 -7.170 2.100 1.00 75.88 276 PHE A CA 1
ATOM 2163 C C . PHE A 1 276 ? 24.003 -7.171 1.542 1.00 75.88 276 PHE A C 1
ATOM 2165 O O . PHE A 1 276 ? 23.071 -6.760 2.236 1.00 75.88 276 PHE A O 1
ATOM 2172 N N . LEU A 1 277 ? 23.799 -7.719 0.337 1.00 74.75 277 LEU A N 1
ATOM 2173 C CA . LEU A 1 277 ? 22.466 -7.851 -0.268 1.00 74.75 277 LEU A CA 1
ATOM 2174 C C . LEU A 1 277 ? 21.527 -8.733 0.566 1.00 74.75 277 LEU A C 1
ATOM 2176 O O . LEU A 1 277 ? 20.346 -8.416 0.708 1.00 74.75 277 LEU A O 1
ATOM 2180 N N . THR A 1 278 ? 22.051 -9.802 1.171 1.00 75.69 278 THR A N 1
ATOM 2181 C CA . THR A 1 278 ? 21.267 -10.703 2.031 1.00 75.69 278 THR A CA 1
ATOM 2182 C C . THR A 1 278 ? 20.744 -9.963 3.263 1.00 75.69 278 THR A C 1
ATOM 2184 O O . THR A 1 278 ? 19.577 -10.097 3.624 1.00 75.69 278 THR A O 1
ATOM 2187 N N . ILE A 1 279 ? 21.570 -9.120 3.885 1.00 78.19 279 ILE A N 1
ATOM 2188 C CA . ILE A 1 279 ? 21.178 -8.333 5.063 1.00 78.19 279 ILE A CA 1
ATOM 2189 C C . ILE A 1 279 ? 20.175 -7.244 4.710 1.00 78.19 279 ILE A C 1
ATOM 2191 O O . ILE A 1 279 ? 19.207 -7.062 5.449 1.00 78.19 279 ILE A O 1
ATOM 2195 N N . ILE A 1 280 ? 20.349 -6.562 3.573 1.00 80.06 280 ILE A N 1
ATOM 2196 C CA . ILE A 1 280 ? 19.331 -5.632 3.064 1.00 80.06 280 ILE A CA 1
ATOM 2197 C C . ILE A 1 280 ? 18.003 -6.370 2.880 1.00 80.06 280 ILE A C 1
ATOM 2199 O O . ILE A 1 280 ? 16.973 -5.883 3.345 1.00 80.06 280 ILE A O 1
ATOM 2203 N N . GLY A 1 281 ? 18.024 -7.562 2.276 1.00 76.75 281 GLY A N 1
ATOM 2204 C CA . GLY A 1 281 ? 16.839 -8.404 2.115 1.00 76.75 281 GLY A CA 1
ATOM 2205 C C . GLY A 1 281 ? 16.167 -8.745 3.449 1.00 76.75 281 GLY A C 1
ATOM 2206 O O . GLY A 1 281 ? 14.956 -8.574 3.588 1.00 76.75 281 GLY A O 1
ATOM 2207 N N . ILE A 1 282 ? 16.943 -9.149 4.461 1.00 78.81 282 ILE A N 1
ATOM 2208 C CA . ILE A 1 282 ? 16.437 -9.445 5.812 1.00 78.81 282 ILE A CA 1
ATOM 2209 C C . ILE A 1 282 ? 15.809 -8.202 6.453 1.00 78.81 282 ILE A C 1
ATOM 2211 O O . ILE A 1 282 ? 14.722 -8.286 7.024 1.00 78.81 282 ILE A O 1
ATOM 2215 N N . LEU A 1 283 ? 16.454 -7.039 6.350 1.00 79.94 283 LEU A N 1
ATOM 2216 C CA . LEU A 1 283 ? 15.971 -5.796 6.959 1.00 79.94 283 LEU A CA 1
ATOM 2217 C C . LEU A 1 283 ? 14.735 -5.241 6.244 1.00 79.94 283 LEU A C 1
ATOM 2219 O O . LEU A 1 283 ? 13.818 -4.734 6.899 1.00 79.94 283 LEU A O 1
ATOM 2223 N N . LEU A 1 284 ? 14.660 -5.396 4.922 1.00 80.12 284 LEU A N 1
ATOM 2224 C CA . LEU A 1 284 ? 13.463 -5.090 4.147 1.00 80.12 284 LEU A CA 1
ATOM 2225 C C . LEU A 1 284 ? 12.315 -6.036 4.522 1.00 80.12 284 LEU A C 1
ATOM 2227 O O . LEU A 1 284 ? 11.200 -5.577 4.767 1.00 80.12 284 LEU A O 1
ATOM 2231 N N . GLY A 1 285 ? 12.591 -7.336 4.651 1.00 80.12 285 GLY A N 1
ATOM 2232 C CA . GLY A 1 285 ? 11.622 -8.334 5.112 1.00 80.12 285 GLY A CA 1
ATOM 2233 C C . GLY A 1 285 ? 11.115 -8.055 6.531 1.00 80.12 285 GLY A C 1
ATOM 2234 O O . GLY A 1 285 ? 9.911 -8.116 6.795 1.00 80.12 285 GLY A O 1
ATOM 2235 N N . PHE A 1 286 ? 12.006 -7.657 7.441 1.00 84.62 286 PHE A N 1
ATOM 2236 C CA . PHE A 1 286 ? 11.637 -7.226 8.789 1.00 84.62 286 PHE A CA 1
ATOM 2237 C C . PHE A 1 286 ? 10.763 -5.964 8.759 1.00 84.62 286 PHE A C 1
ATOM 2239 O O . PHE A 1 286 ? 9.724 -5.917 9.417 1.00 84.62 286 PHE A O 1
ATOM 2246 N N . SER A 1 287 ? 11.116 -4.977 7.931 1.00 84.56 287 SER A N 1
ATOM 2247 C CA . SER A 1 287 ? 10.318 -3.758 7.740 1.00 84.56 287 SER A CA 1
ATOM 2248 C C . SER A 1 287 ? 8.920 -4.073 7.205 1.00 84.56 287 SER A C 1
ATOM 2250 O O . SER A 1 287 ? 7.930 -3.580 7.742 1.00 84.56 287 SER A O 1
ATOM 2252 N N . LEU A 1 288 ? 8.812 -4.947 6.201 1.00 87.31 288 LEU A N 1
ATOM 2253 C CA . LEU A 1 288 ? 7.532 -5.424 5.672 1.00 87.31 288 LEU A CA 1
ATOM 2254 C C . LEU A 1 288 ? 6.706 -6.149 6.741 1.00 87.31 288 LEU A C 1
ATOM 2256 O O . LEU A 1 288 ? 5.492 -5.962 6.805 1.00 87.31 288 LEU A O 1
ATOM 2260 N N . THR A 1 289 ? 7.354 -6.915 7.620 1.00 87.56 289 THR A N 1
ATOM 2261 C CA . THR A 1 289 ? 6.690 -7.585 8.747 1.00 87.56 289 THR A CA 1
ATOM 2262 C C . THR A 1 289 ? 6.108 -6.569 9.730 1.00 87.56 289 THR A C 1
ATOM 2264 O O . THR A 1 289 ? 4.946 -6.692 10.120 1.00 87.56 289 THR A O 1
ATOM 2267 N N . LEU A 1 290 ? 6.867 -5.528 10.089 1.00 89.12 290 LEU A N 1
ATOM 2268 C CA . LEU A 1 290 ? 6.377 -4.443 10.947 1.00 89.12 290 LEU A CA 1
ATOM 2269 C C . LEU A 1 290 ? 5.189 -3.709 10.313 1.00 89.12 290 LEU A C 1
ATOM 2271 O O . LEU A 1 290 ? 4.178 -3.488 10.981 1.00 89.12 290 LEU A O 1
ATOM 2275 N N . VAL A 1 291 ? 5.268 -3.404 9.015 1.00 92.81 291 VAL A N 1
ATOM 2276 C CA . VAL A 1 291 ? 4.153 -2.805 8.264 1.00 92.81 291 VAL A CA 1
ATOM 2277 C C . VAL A 1 291 ? 2.934 -3.723 8.269 1.00 92.81 291 VAL A C 1
ATOM 2279 O O . VAL A 1 291 ? 1.825 -3.260 8.536 1.00 92.81 291 VAL A O 1
ATOM 2282 N N . GLY A 1 292 ? 3.131 -5.027 8.066 1.00 92.62 292 GLY A N 1
ATOM 2283 C CA . GLY A 1 292 ? 2.081 -6.036 8.175 1.00 92.62 292 GLY A CA 1
ATOM 2284 C C . GLY A 1 292 ? 1.381 -5.995 9.534 1.00 92.62 292 GLY A C 1
ATOM 2285 O O . GLY A 1 292 ? 0.158 -5.885 9.595 1.00 92.62 292 GLY A O 1
ATOM 2286 N N . LEU A 1 293 ? 2.140 -5.983 10.633 1.00 94.12 293 LEU A N 1
ATOM 2287 C CA . LEU A 1 293 ? 1.596 -5.904 11.997 1.00 94.12 293 LEU A CA 1
ATOM 2288 C C . LEU A 1 293 ? 0.846 -4.596 12.287 1.00 94.12 293 LEU A C 1
ATOM 2290 O O . LEU A 1 293 ? -0.001 -4.561 13.182 1.00 94.12 293 LEU A O 1
ATOM 2294 N N . SER A 1 294 ? 1.114 -3.534 11.529 1.00 95.88 294 SER A N 1
ATOM 2295 C CA . SER A 1 294 ? 0.417 -2.251 11.634 1.00 95.88 294 SER A CA 1
ATOM 2296 C C . SER A 1 294 ? -0.879 -2.159 10.819 1.00 95.88 294 SER A C 1
ATOM 2298 O O . SER A 1 294 ? -1.640 -1.205 11.019 1.00 95.88 294 SER A O 1
ATOM 2300 N N . ILE A 1 295 ? -1.191 -3.140 9.961 1.00 96.12 295 ILE A N 1
ATOM 2301 C CA . ILE A 1 295 ? -2.430 -3.165 9.159 1.00 96.12 295 ILE A CA 1
ATOM 2302 C C . ILE A 1 295 ? -3.700 -3.025 10.024 1.00 96.12 295 ILE A C 1
ATOM 2304 O O . ILE A 1 295 ? -4.552 -2.208 9.665 1.00 96.12 295 ILE A O 1
ATOM 2308 N N . PRO A 1 296 ? -3.859 -3.716 11.175 1.00 96.31 296 PRO A N 1
ATOM 2309 C CA . PRO A 1 296 ? -5.028 -3.536 12.041 1.00 96.31 296 PRO A CA 1
ATOM 2310 C C . PRO A 1 296 ? -5.229 -2.109 12.536 1.00 96.31 296 PRO A C 1
ATOM 2312 O O . PRO A 1 296 ? -6.335 -1.568 12.448 1.00 96.31 296 PRO A O 1
ATOM 2315 N N . SER A 1 297 ? -4.153 -1.472 12.991 1.00 96.50 297 SER A N 1
ATOM 2316 C CA . SER A 1 297 ? -4.174 -0.075 13.419 1.00 96.50 297 SER A CA 1
ATOM 2317 C C . SER A 1 297 ? -4.525 0.856 12.253 1.00 96.50 297 SER A C 1
ATOM 2319 O O . SER A 1 297 ? -5.320 1.787 12.413 1.00 96.50 297 SER A O 1
ATOM 2321 N N . ALA A 1 298 ? -3.969 0.590 11.064 1.00 96.56 298 ALA A N 1
ATOM 2322 C CA . ALA A 1 298 ? -4.179 1.411 9.875 1.00 96.56 298 ALA A CA 1
ATOM 2323 C C . ALA A 1 298 ? -5.627 1.333 9.396 1.00 96.56 298 ALA A C 1
ATOM 2325 O O . ALA A 1 298 ? -6.270 2.365 9.212 1.00 96.56 298 ALA A O 1
ATOM 2326 N N . VAL A 1 299 ? -6.168 0.122 9.264 1.00 96.19 299 VAL A N 1
ATOM 2327 C CA . VAL A 1 299 ? -7.555 -0.121 8.847 1.00 96.19 299 VAL A CA 1
ATOM 2328 C C . VAL A 1 299 ? -8.528 0.479 9.854 1.00 96.19 299 VAL A C 1
ATOM 2330 O O . VAL A 1 299 ? -9.501 1.118 9.452 1.00 96.19 299 VAL A O 1
ATOM 2333 N N . GLY A 1 300 ? -8.229 0.369 11.152 1.00 94.94 300 GLY A N 1
ATOM 2334 C CA . GLY A 1 300 ? -8.990 1.031 12.208 1.00 94.94 300 GLY A CA 1
ATOM 2335 C C . GLY A 1 300 ? -9.146 2.527 11.953 1.00 94.94 300 GLY A C 1
ATOM 2336 O O . GLY A 1 300 ? -10.271 3.013 11.866 1.00 94.94 300 GLY A O 1
ATOM 2337 N N . HIS A 1 301 ? -8.048 3.251 11.741 1.00 94.69 301 HIS A N 1
ATOM 2338 C CA . HIS A 1 301 ? -8.101 4.693 11.484 1.00 94.69 301 HIS A CA 1
ATOM 2339 C C . HIS A 1 301 ? -8.620 5.071 10.096 1.00 94.69 301 HIS A C 1
ATOM 2341 O O . HIS A 1 301 ? -9.348 6.052 9.973 1.00 94.69 301 HIS A O 1
ATOM 2347 N N . MET A 1 302 ? -8.284 4.317 9.051 1.00 93.06 302 MET A N 1
ATOM 2348 C CA . MET A 1 302 ? -8.732 4.622 7.690 1.00 93.06 302 MET A CA 1
ATOM 2349 C C . MET A 1 302 ? -10.212 4.292 7.459 1.00 93.06 302 MET A C 1
ATOM 2351 O O . MET A 1 302 ? -10.810 4.818 6.525 1.00 93.06 302 MET A O 1
ATOM 2355 N N . SER A 1 303 ? -10.815 3.471 8.325 1.00 91.81 303 SER A N 1
ATOM 2356 C CA . SER A 1 303 ? -12.266 3.238 8.365 1.00 91.81 303 SER A CA 1
ATOM 2357 C C . SER A 1 303 ? -13.052 4.352 9.072 1.00 91.81 303 SER A C 1
ATOM 2359 O O . SER A 1 303 ? -14.280 4.381 8.991 1.00 91.81 303 SER A O 1
ATOM 2361 N N . MET A 1 304 ? -12.363 5.280 9.748 1.00 88.69 304 MET A N 1
ATOM 2362 C CA . MET A 1 304 ? -12.973 6.406 10.456 1.00 88.69 304 MET A CA 1
ATOM 2363 C C . MET A 1 304 ? -13.025 7.657 9.568 1.00 88.69 304 MET A C 1
ATOM 2365 O O . MET A 1 304 ? -12.226 7.790 8.640 1.00 88.69 304 MET A O 1
ATOM 2369 N N . PRO A 1 305 ? -13.899 8.638 9.873 1.00 84.06 305 PRO A N 1
ATOM 2370 C CA . PRO A 1 305 ? -13.948 9.901 9.131 1.00 84.06 305 PRO A CA 1
ATOM 2371 C C . PRO A 1 305 ? -12.611 10.659 9.111 1.00 84.06 305 PRO A C 1
ATOM 2373 O O . PRO A 1 305 ? -12.304 11.359 8.151 1.00 84.06 305 PRO A O 1
ATOM 2376 N N . VAL A 1 306 ? -11.808 10.516 10.172 1.00 84.44 306 VAL A N 1
ATOM 2377 C CA . VAL A 1 306 ? -10.478 11.123 10.287 1.00 84.44 306 VAL A CA 1
ATOM 2378 C C . VAL A 1 306 ? -9.417 10.054 10.037 1.00 84.44 306 VAL A C 1
ATOM 2380 O O . VAL A 1 306 ? -9.038 9.319 10.948 1.00 84.44 3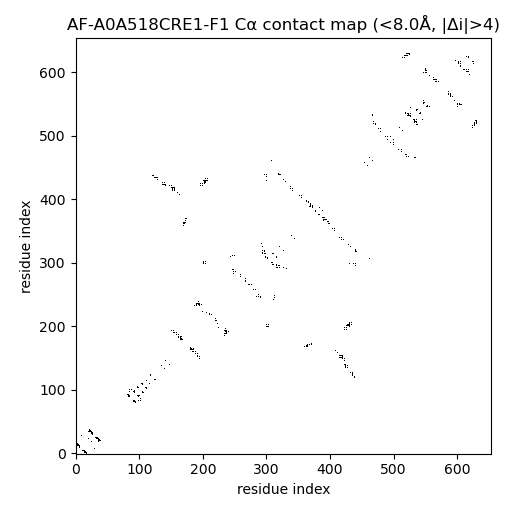06 VAL A O 1
ATOM 2383 N N . THR A 1 307 ? -8.917 9.994 8.803 1.00 89.19 307 THR A N 1
ATOM 2384 C CA . THR A 1 307 ? -7.997 8.939 8.345 1.00 89.19 307 THR A CA 1
ATOM 2385 C C . THR A 1 307 ? -6.520 9.229 8.621 1.00 89.19 307 THR A C 1
ATOM 2387 O O . THR A 1 307 ? -5.718 8.298 8.654 1.00 89.19 307 THR A O 1
ATOM 2390 N N . TRP A 1 308 ? -6.143 10.496 8.856 1.00 86.38 308 TRP A N 1
ATOM 2391 C CA . TRP A 1 308 ? -4.746 10.942 9.022 1.00 86.38 308 TRP A CA 1
ATOM 2392 C C . TRP A 1 308 ? -3.903 10.102 10.000 1.00 86.38 308 TRP A C 1
ATOM 2394 O O . TRP A 1 308 ? -2.774 9.767 9.647 1.00 86.38 308 TRP A O 1
ATOM 2404 N N . PRO A 1 309 ? -4.393 9.708 11.195 1.00 89.25 309 PRO A N 1
ATOM 2405 C CA . PRO A 1 309 ? -3.600 8.880 12.101 1.00 89.25 309 PRO A CA 1
ATOM 2406 C C . PRO A 1 309 ? -3.144 7.548 11.488 1.00 89.25 309 PRO A C 1
ATOM 2408 O O . PRO A 1 309 ? -2.087 7.056 11.862 1.00 89.25 309 PRO A O 1
ATOM 2411 N N . GLY A 1 310 ? -3.899 7.001 10.528 1.00 91.19 310 GLY A N 1
ATOM 2412 C CA . GLY A 1 310 ? -3.532 5.791 9.790 1.00 91.19 310 GLY A CA 1
ATOM 2413 C C . GLY A 1 310 ? -2.380 5.988 8.799 1.00 91.19 310 GLY A C 1
ATOM 2414 O O . GLY A 1 310 ? -1.733 5.015 8.430 1.00 91.19 310 GLY A O 1
ATOM 2415 N N . TRP A 1 311 ? -2.099 7.229 8.391 1.00 91.06 311 TRP A N 1
ATOM 2416 C CA . TRP A 1 311 ? -1.018 7.589 7.462 1.00 91.06 311 TRP A CA 1
ATOM 2417 C C . TRP A 1 311 ? 0.278 8.008 8.163 1.00 91.06 311 TRP A C 1
ATOM 2419 O O . TRP A 1 311 ? 1.295 8.186 7.502 1.00 91.06 311 TRP A O 1
ATOM 2429 N N . ASN A 1 312 ? 0.258 8.184 9.487 1.00 90.69 312 ASN A N 1
ATOM 2430 C CA . ASN A 1 312 ? 1.432 8.589 10.250 1.00 90.69 312 ASN A CA 1
ATOM 2431 C C . ASN A 1 312 ? 2.153 7.350 10.820 1.00 90.69 312 ASN A C 1
ATOM 2433 O O . ASN A 1 312 ? 1.679 6.812 11.824 1.00 90.69 312 ASN A O 1
ATOM 2437 N N . PRO A 1 313 ? 3.297 6.921 10.251 1.00 87.94 313 PRO A N 1
ATOM 2438 C CA . PRO A 1 313 ? 3.990 5.692 10.653 1.00 87.94 313 PRO A CA 1
ATOM 2439 C C . PRO A 1 313 ? 4.406 5.693 12.126 1.00 87.94 313 PRO A C 1
ATOM 2441 O O . PRO A 1 313 ? 4.253 4.685 12.805 1.00 87.94 313 PRO A O 1
ATOM 2444 N N . PHE A 1 314 ? 4.854 6.831 12.668 1.00 88.25 314 PHE A N 1
ATOM 2445 C CA . PHE A 1 314 ? 5.278 6.924 14.070 1.00 88.25 314 PHE A CA 1
ATOM 2446 C C . PHE A 1 314 ? 4.109 6.744 15.034 1.00 88.25 314 PHE A C 1
ATOM 2448 O O . PHE A 1 314 ? 4.196 5.986 16.003 1.00 88.25 314 PHE A O 1
ATOM 2455 N N . LYS A 1 315 ? 2.989 7.421 14.760 1.00 91.25 315 LYS A N 1
ATOM 2456 C CA . LYS A 1 315 ? 1.772 7.242 15.556 1.00 91.25 315 LYS A CA 1
ATOM 2457 C C . LYS A 1 315 ? 1.263 5.811 15.422 1.00 91.25 315 LYS A C 1
ATOM 2459 O O . LYS A 1 315 ? 0.870 5.202 16.411 1.00 91.25 315 LYS A O 1
ATOM 2464 N N . LEU A 1 316 ? 1.304 5.260 14.216 1.00 93.44 316 LEU A N 1
ATOM 2465 C CA . LEU A 1 316 ? 0.835 3.915 13.954 1.00 93.44 316 LEU A CA 1
ATOM 2466 C C . LEU A 1 316 ? 1.682 2.846 14.643 1.00 93.44 316 LEU A C 1
ATOM 2468 O O . LEU A 1 316 ? 1.119 1.906 15.200 1.00 93.44 316 LEU A O 1
ATOM 2472 N N . ALA A 1 317 ? 3.003 3.015 14.680 1.00 90.75 317 ALA A N 1
ATOM 2473 C CA . ALA A 1 317 ? 3.911 2.158 15.427 1.00 90.75 317 ALA A CA 1
ATOM 2474 C C . ALA A 1 317 ? 3.556 2.166 16.922 1.00 90.75 317 ALA A C 1
ATOM 2476 O O . ALA A 1 317 ? 3.384 1.105 17.514 1.00 90.75 317 ALA A O 1
ATOM 2477 N N . GLN A 1 318 ? 3.321 3.341 17.522 1.00 93.31 318 GLN A N 1
ATOM 2478 C CA . GLN A 1 318 ? 2.893 3.442 18.926 1.00 93.31 318 GLN A CA 1
ATOM 2479 C C . GLN A 1 318 ? 1.565 2.717 19.191 1.00 93.31 318 GLN A C 1
ATOM 2481 O O . GLN A 1 318 ? 1.439 1.983 20.172 1.00 93.31 318 GLN A O 1
ATOM 2486 N N . LEU A 1 319 ? 0.574 2.895 18.315 1.00 94.25 319 LEU A N 1
ATOM 2487 C CA . LEU A 1 319 ? -0.731 2.234 18.436 1.00 94.25 319 LEU A CA 1
ATOM 2488 C C . LEU A 1 319 ? -0.632 0.718 18.229 1.00 94.25 319 LEU A C 1
ATOM 2490 O O . LEU A 1 319 ? -1.279 -0.056 18.938 1.00 94.25 319 LEU A O 1
ATOM 2494 N N . THR A 1 320 ? 0.227 0.293 17.305 1.00 95.00 320 THR A N 1
ATOM 2495 C CA . THR A 1 320 ? 0.528 -1.119 17.053 1.00 95.00 320 THR A CA 1
ATOM 2496 C C . THR A 1 320 ? 1.214 -1.742 18.263 1.00 95.00 320 THR A C 1
ATOM 2498 O O . THR A 1 320 ? 0.805 -2.811 18.691 1.00 95.00 320 THR A O 1
ATOM 2501 N N . MET A 1 321 ? 2.156 -1.050 18.912 1.00 95.12 321 MET A N 1
ATOM 2502 C CA . MET A 1 321 ? 2.790 -1.533 20.146 1.00 95.12 321 MET A CA 1
ATOM 2503 C C . MET A 1 321 ? 1.788 -1.709 21.294 1.00 95.12 321 MET A C 1
ATOM 2505 O O . MET A 1 321 ? 1.866 -2.684 22.038 1.00 95.12 321 MET A O 1
ATOM 2509 N N . ARG A 1 322 ? 0.783 -0.828 21.410 1.00 94.94 322 ARG A N 1
ATOM 2510 C CA . ARG A 1 322 ? -0.310 -0.980 22.396 1.00 94.94 322 ARG A CA 1
ATOM 2511 C C . ARG A 1 322 ? -1.230 -2.170 22.111 1.00 94.94 322 ARG A C 1
ATOM 2513 O O . ARG A 1 322 ? -1.945 -2.613 23.008 1.00 94.94 322 ARG A O 1
ATOM 2520 N N . THR A 1 323 ? -1.253 -2.654 20.872 1.00 95.44 323 THR A N 1
ATOM 2521 C CA . THR A 1 323 ? -2.125 -3.739 20.393 1.00 95.44 323 THR A CA 1
ATOM 2522 C C . THR A 1 323 ? -1.329 -4.933 19.863 1.00 95.44 323 THR A C 1
ATOM 2524 O O . THR A 1 323 ? -1.873 -5.790 19.169 1.00 95.44 323 THR A O 1
ATOM 2527 N N . ILE A 1 324 ? -0.040 -5.024 20.219 1.00 95.69 324 ILE A N 1
ATOM 2528 C CA . ILE A 1 324 ? 0.909 -5.932 19.568 1.00 95.69 324 ILE A CA 1
ATOM 2529 C C . ILE A 1 324 ? 0.505 -7.395 19.724 1.00 95.69 324 ILE A C 1
ATOM 2531 O O . ILE A 1 324 ? 0.625 -8.159 18.778 1.00 95.69 324 ILE A O 1
ATOM 2535 N N . GLY A 1 325 ? -0.059 -7.781 20.874 1.00 95.00 325 GLY A N 1
ATOM 2536 C CA . GLY A 1 325 ? -0.533 -9.147 21.096 1.00 95.00 325 GLY A CA 1
ATOM 2537 C C . GLY A 1 325 ? -1.672 -9.535 20.150 1.00 95.00 325 GLY A C 1
ATOM 2538 O O . GLY A 1 325 ? -1.664 -10.622 19.578 1.00 95.00 325 GLY A O 1
ATOM 2539 N N . GLN A 1 326 ? -2.642 -8.642 19.941 1.00 95.81 326 GLN A N 1
ATOM 2540 C CA . GLN A 1 326 ? -3.747 -8.878 19.011 1.00 95.81 326 GLN A CA 1
ATOM 2541 C C . GLN A 1 326 ? -3.269 -8.839 17.556 1.00 95.81 326 GLN A C 1
ATOM 2543 O O . GLN A 1 326 ? -3.657 -9.705 16.770 1.00 95.81 326 GLN A O 1
ATOM 2548 N N . SER A 1 327 ? -2.404 -7.880 17.211 1.00 95.81 327 SER A N 1
ATOM 2549 C CA . SER A 1 327 ? -1.821 -7.763 15.872 1.00 95.81 327 SER A CA 1
ATOM 2550 C C . SER A 1 327 ? -0.933 -8.951 15.517 1.00 95.81 327 SER A C 1
ATOM 2552 O O . SER A 1 327 ? -0.992 -9.407 14.382 1.00 95.81 327 SER A O 1
ATOM 2554 N N . LEU A 1 328 ? -0.168 -9.502 16.466 1.00 95.44 328 LEU A N 1
ATOM 2555 C CA . LEU A 1 328 ? 0.628 -10.716 16.268 1.00 95.44 328 LEU A CA 1
ATOM 2556 C C . LEU A 1 328 ? -0.260 -11.932 16.032 1.00 95.44 328 LEU A C 1
ATOM 2558 O O . LEU A 1 328 ? 0.014 -12.691 15.117 1.00 95.44 328 LEU A O 1
ATOM 2562 N N . VAL A 1 329 ? -1.343 -12.116 16.794 1.00 94.38 329 VAL A N 1
ATOM 2563 C CA . VAL A 1 329 ? -2.267 -13.240 16.550 1.00 94.38 329 VAL A CA 1
ATOM 2564 C C . VAL A 1 329 ? -2.952 -13.106 15.192 1.00 94.38 329 VAL A C 1
ATOM 2566 O O . V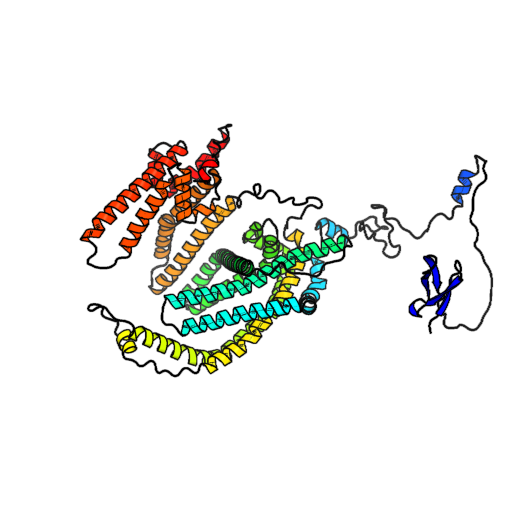AL A 1 329 ? -3.018 -14.078 14.443 1.00 94.38 329 VAL A O 1
ATOM 2569 N N . TRP A 1 330 ? -3.422 -11.907 14.837 1.00 95.06 330 TRP A N 1
ATOM 2570 C CA . TRP A 1 330 ? -3.965 -11.659 13.500 1.00 95.06 330 TRP A CA 1
ATOM 2571 C C . TRP A 1 330 ? -2.910 -11.883 12.410 1.00 95.06 330 TRP A C 1
ATOM 2573 O O . TRP A 1 330 ? -3.209 -12.521 11.405 1.00 95.06 330 TRP A O 1
ATOM 2583 N N . GLY A 1 331 ? -1.686 -11.400 12.622 1.00 91.69 331 GLY A N 1
ATOM 2584 C CA . GLY A 1 331 ? -0.561 -11.520 11.703 1.00 91.69 331 GLY A CA 1
ATOM 2585 C C . GLY A 1 331 ? -0.105 -12.963 11.525 1.00 91.69 331 GLY A C 1
ATOM 2586 O O . GLY A 1 331 ? 0.118 -13.369 10.399 1.00 91.69 331 GLY A O 1
ATOM 2587 N N . LEU A 1 332 ? -0.054 -13.764 12.592 1.00 90.12 332 LEU A N 1
ATOM 2588 C CA . LEU A 1 332 ? 0.277 -15.190 12.556 1.00 90.12 332 LEU A CA 1
ATOM 2589 C C . LEU A 1 332 ? -0.811 -16.005 11.865 1.00 90.12 332 LEU A C 1
ATOM 2591 O O . LEU A 1 332 ? -0.488 -16.839 11.031 1.00 90.12 332 LEU A O 1
ATOM 2595 N N . LEU A 1 333 ? -2.092 -15.752 12.153 1.00 89.81 333 LEU A N 1
ATOM 2596 C CA . LEU A 1 333 ? -3.189 -16.388 11.413 1.00 89.81 333 LEU A CA 1
ATOM 2597 C C . LEU A 1 333 ? -3.143 -15.986 9.937 1.00 89.81 333 LEU A C 1
ATOM 2599 O O . LEU A 1 333 ? -3.271 -16.829 9.055 1.00 89.81 333 LEU A O 1
ATOM 2603 N N . THR A 1 334 ? -2.908 -14.704 9.665 1.00 89.12 334 THR A N 1
ATOM 2604 C CA . THR A 1 334 ? -2.779 -14.183 8.304 1.00 89.12 334 THR A CA 1
ATOM 2605 C C . THR A 1 334 ? -1.596 -14.847 7.594 1.00 89.12 334 THR A C 1
ATOM 2607 O O . THR A 1 334 ? -1.762 -15.398 6.515 1.00 89.12 334 THR A O 1
ATOM 2610 N N . LEU A 1 335 ? -0.426 -14.899 8.222 1.00 85.81 335 LEU A N 1
ATOM 2611 C CA . LEU A 1 335 ? 0.780 -15.500 7.668 1.00 85.81 335 LEU A CA 1
ATOM 2612 C C . LEU A 1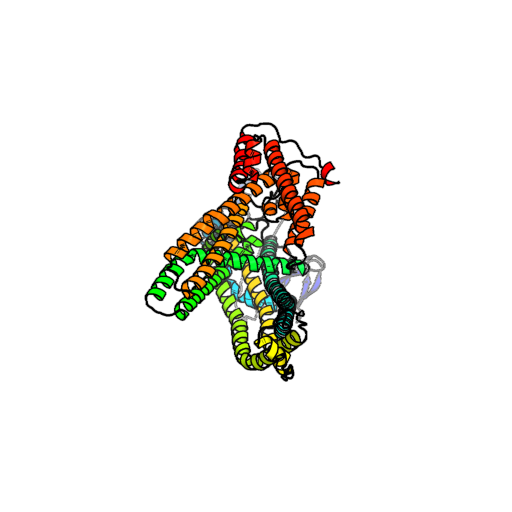 335 ? 0.636 -17.008 7.493 1.00 85.81 335 LEU A C 1
ATOM 2614 O O . LEU A 1 335 ? 0.988 -17.500 6.440 1.00 85.81 335 LEU A O 1
ATOM 2618 N N . MET A 1 336 ? 0.094 -17.747 8.459 1.00 83.50 336 MET A N 1
ATOM 2619 C CA . MET A 1 336 ? -0.054 -19.203 8.368 1.00 83.50 336 MET A CA 1
ATOM 2620 C C . MET A 1 336 ? -0.907 -19.612 7.160 1.00 83.50 336 MET A C 1
ATOM 2622 O O . MET A 1 336 ? -0.584 -20.576 6.475 1.00 83.50 336 MET A O 1
ATOM 2626 N N . PHE A 1 337 ? -1.963 -18.853 6.859 1.00 83.00 337 PHE A N 1
ATOM 2627 C CA . PHE A 1 337 ? -2.837 -19.143 5.721 1.00 83.00 337 PHE A CA 1
ATOM 2628 C C . PHE A 1 337 ? -2.462 -18.425 4.431 1.00 83.00 337 PHE A C 1
ATOM 2630 O O . PHE A 1 337 ? -2.851 -18.912 3.378 1.00 83.00 337 PHE A O 1
ATOM 2637 N N . ALA A 1 338 ? -1.720 -17.318 4.483 1.00 82.44 338 ALA A N 1
ATOM 2638 C CA . ALA A 1 338 ? -1.097 -16.713 3.307 1.00 82.44 338 ALA A CA 1
ATOM 2639 C C . ALA A 1 338 ? 0.170 -17.474 2.889 1.00 82.44 338 ALA A C 1
ATOM 2641 O O . ALA A 1 338 ? 0.485 -17.530 1.708 1.00 82.44 338 ALA A O 1
ATOM 2642 N N . ALA A 1 339 ? 0.863 -18.123 3.825 1.00 77.06 339 ALA A N 1
ATOM 2643 C CA . ALA A 1 339 ? 2.034 -18.945 3.557 1.00 77.06 339 ALA A CA 1
ATOM 2644 C C . ALA A 1 339 ? 1.677 -20.169 2.718 1.00 77.06 339 ALA A C 1
ATOM 2646 O O . ALA A 1 339 ? 2.496 -20.576 1.915 1.00 77.06 339 ALA A O 1
ATOM 2647 N N . ILE A 1 340 ? 0.467 -20.725 2.837 1.00 78.88 340 ILE A N 1
ATOM 2648 C CA . ILE A 1 340 ? 0.023 -21.843 1.989 1.00 78.88 340 ILE A CA 1
ATOM 2649 C C . ILE A 1 340 ? -0.022 -21.442 0.505 1.00 78.88 340 ILE A C 1
ATOM 2651 O O . ILE A 1 340 ? 0.653 -22.098 -0.283 1.00 78.88 340 ILE A O 1
ATOM 2655 N N . PRO A 1 341 ? -0.747 -20.386 0.079 1.00 78.19 341 PRO A N 1
ATOM 2656 C CA . PRO A 1 341 ? -0.726 -19.958 -1.308 1.00 78.19 341 PRO A CA 1
ATOM 2657 C C . PRO A 1 341 ? 0.618 -19.351 -1.712 1.00 78.19 341 PRO A C 1
ATOM 2659 O O . PRO A 1 341 ? 1.015 -19.547 -2.846 1.00 78.19 341 PRO A O 1
ATOM 2662 N N . ILE A 1 342 ? 1.359 -18.676 -0.826 1.00 78.00 342 ILE A N 1
ATOM 2663 C CA . ILE A 1 342 ? 2.698 -18.161 -1.168 1.00 78.00 342 ILE A CA 1
ATOM 2664 C C . ILE A 1 342 ? 3.686 -19.310 -1.403 1.00 78.00 342 ILE A C 1
ATOM 2666 O O . ILE A 1 342 ? 4.391 -19.306 -2.403 1.00 78.00 342 ILE A O 1
ATOM 2670 N N . ALA A 1 343 ? 3.733 -20.304 -0.516 1.00 74.25 343 ALA A N 1
ATOM 2671 C CA . ALA A 1 343 ? 4.597 -21.472 -0.662 1.00 74.25 343 ALA A CA 1
ATOM 2672 C C . ALA A 1 343 ? 4.131 -22.358 -1.817 1.00 74.25 343 ALA A C 1
ATOM 2674 O O . ALA A 1 343 ? 4.956 -22.811 -2.596 1.00 74.25 343 ALA A O 1
ATOM 2675 N N . GLY A 1 344 ? 2.819 -22.557 -1.971 1.00 77.69 344 GLY A N 1
ATOM 2676 C CA . GLY A 1 344 ? 2.239 -23.242 -3.121 1.00 77.69 344 GLY A CA 1
ATOM 2677 C C . GLY A 1 344 ? 2.613 -22.549 -4.427 1.00 77.69 344 GLY A C 1
ATOM 2678 O O . GLY A 1 344 ? 3.039 -23.221 -5.355 1.00 77.69 344 GLY A O 1
ATOM 2679 N N . TYR A 1 345 ? 2.536 -21.214 -4.473 1.00 80.81 345 TYR A N 1
ATOM 2680 C CA . TYR A 1 345 ? 2.966 -20.416 -5.619 1.00 80.81 345 TYR A CA 1
ATOM 2681 C C . TYR A 1 345 ? 4.466 -20.556 -5.850 1.00 80.81 345 TYR A C 1
ATOM 2683 O O . TYR A 1 345 ? 4.865 -20.796 -6.973 1.00 80.81 345 TYR A O 1
ATOM 2691 N N . ALA A 1 346 ? 5.301 -20.465 -4.813 1.00 78.19 346 ALA A N 1
ATOM 2692 C CA . ALA A 1 346 ? 6.749 -20.601 -4.952 1.00 78.19 346 ALA A CA 1
ATOM 2693 C C . ALA A 1 346 ? 7.163 -22.003 -5.431 1.00 78.19 346 ALA A C 1
ATOM 2695 O O . ALA A 1 346 ? 8.036 -22.124 -6.281 1.00 78.19 346 ALA A O 1
ATOM 2696 N N . VAL A 1 347 ? 6.536 -23.063 -4.913 1.00 79.69 347 VAL A N 1
ATOM 2697 C CA . VAL A 1 347 ? 6.787 -24.449 -5.340 1.00 79.69 347 VAL A CA 1
ATOM 2698 C C . VAL A 1 347 ? 6.294 -24.668 -6.765 1.00 79.69 347 VAL A C 1
ATOM 2700 O O . VAL A 1 347 ? 7.038 -25.205 -7.575 1.00 79.69 347 VAL A O 1
ATOM 2703 N N . ALA A 1 348 ? 5.073 -24.229 -7.078 1.00 80.44 348 ALA A N 1
ATOM 2704 C CA . ALA A 1 348 ? 4.524 -24.329 -8.423 1.00 80.44 348 ALA A CA 1
ATOM 2705 C C . ALA A 1 348 ? 5.370 -23.534 -9.419 1.00 80.44 348 ALA A C 1
ATOM 2707 O O . ALA A 1 348 ? 5.725 -24.078 -10.450 1.00 80.44 348 ALA A O 1
ATOM 2708 N N . TYR A 1 349 ? 5.755 -22.303 -9.072 1.00 82.75 349 TYR A N 1
ATOM 2709 C CA . TYR A 1 349 ? 6.628 -21.454 -9.874 1.00 82.75 349 TYR A CA 1
ATOM 2710 C C . TYR A 1 349 ? 7.976 -22.126 -10.113 1.00 82.75 349 TYR A C 1
ATOM 2712 O O . TYR A 1 349 ? 8.362 -22.248 -11.257 1.00 82.75 349 TYR A O 1
ATOM 2720 N N . ASN A 1 350 ? 8.656 -22.634 -9.079 1.00 84.69 350 ASN A N 1
ATOM 2721 C CA . ASN A 1 350 ? 9.924 -23.350 -9.265 1.00 84.69 350 ASN A CA 1
ATOM 2722 C C . ASN A 1 350 ? 9.769 -24.621 -10.113 1.00 84.69 350 ASN A C 1
ATOM 2724 O O . ASN A 1 350 ? 10.699 -24.985 -10.817 1.00 84.69 350 ASN A O 1
ATOM 2728 N N . TYR A 1 351 ? 8.620 -25.300 -10.043 1.00 87.81 351 TYR A N 1
ATOM 2729 C CA . TYR A 1 351 ? 8.340 -26.470 -10.877 1.00 87.81 351 TYR A CA 1
ATOM 2730 C C . TYR A 1 351 ? 8.132 -26.104 -12.351 1.00 87.81 351 TYR A C 1
ATOM 2732 O O . TYR A 1 351 ? 8.484 -26.893 -13.215 1.00 87.81 351 TYR A O 1
ATOM 2740 N N . VAL A 1 352 ? 7.573 -24.923 -12.632 1.00 89.44 352 VAL A N 1
ATOM 2741 C CA . VAL A 1 352 ? 7.295 -24.452 -13.998 1.00 89.44 352 VAL A CA 1
ATOM 2742 C C . VAL A 1 352 ? 8.294 -23.407 -14.498 1.00 89.44 352 VAL A C 1
ATOM 2744 O O . VAL A 1 352 ? 8.112 -22.891 -15.590 1.00 89.44 352 VAL A O 1
ATOM 2747 N N . ALA A 1 353 ? 9.299 -23.028 -13.706 1.00 86.56 353 ALA A N 1
ATOM 2748 C CA . ALA A 1 353 ? 10.206 -21.931 -14.037 1.00 86.56 353 ALA A CA 1
ATOM 2749 C C . ALA A 1 353 ? 11.055 -22.282 -15.258 1.00 86.56 353 ALA A C 1
ATOM 2751 O O . ALA A 1 353 ? 11.095 -21.497 -16.197 1.00 86.56 353 ALA A O 1
ATOM 2752 N N . ASP A 1 354 ? 11.634 -23.485 -15.267 1.00 89.62 354 ASP A N 1
ATOM 2753 C CA . ASP A 1 354 ? 12.423 -23.985 -16.395 1.00 89.62 354 ASP A CA 1
ATOM 2754 C C . ASP A 1 354 ? 11.550 -24.061 -17.665 1.00 89.62 354 ASP A C 1
ATOM 2756 O O . ASP A 1 354 ? 11.906 -23.510 -18.704 1.00 89.62 354 ASP A O 1
ATOM 2760 N N . ASP A 1 355 ? 10.341 -24.621 -17.540 1.00 88.75 355 ASP A N 1
ATOM 2761 C CA . ASP A 1 355 ? 9.326 -24.678 -18.601 1.00 88.75 355 ASP A CA 1
ATOM 2762 C C . ASP A 1 355 ? 8.928 -23.278 -19.124 1.00 88.75 355 ASP A C 1
ATOM 2764 O O . ASP A 1 355 ? 8.673 -23.083 -20.312 1.00 88.75 355 ASP A O 1
ATOM 2768 N N . LEU A 1 356 ? 8.830 -22.277 -18.242 1.00 89.12 356 LEU A N 1
ATOM 2769 C CA . LEU A 1 356 ? 8.503 -20.899 -18.615 1.00 89.12 356 LEU A CA 1
ATOM 2770 C C . LEU A 1 356 ? 9.677 -20.209 -19.306 1.00 89.12 356 LEU A C 1
ATOM 2772 O O . LEU A 1 356 ? 9.446 -19.477 -20.268 1.00 89.12 356 LEU A O 1
ATOM 2776 N N . ASP A 1 357 ? 10.909 -20.455 -18.868 1.00 90.25 357 ASP A N 1
ATOM 2777 C CA . ASP A 1 357 ? 12.113 -19.921 -19.505 1.00 90.25 357 ASP A CA 1
ATOM 2778 C C . ASP A 1 357 ? 12.287 -20.496 -20.923 1.00 90.25 357 ASP A C 1
ATOM 2780 O O . ASP A 1 357 ? 12.607 -19.742 -21.849 1.00 90.25 357 ASP A O 1
ATOM 2784 N N . GLU A 1 358 ? 11.950 -21.776 -21.134 1.00 90.94 358 GLU A N 1
ATOM 2785 C CA . GLU A 1 358 ? 11.878 -22.405 -22.465 1.00 90.94 358 GLU A CA 1
ATOM 2786 C C . GLU A 1 358 ? 10.870 -21.718 -23.403 1.00 90.94 358 GLU A C 1
ATOM 2788 O O . GLU A 1 358 ? 11.046 -21.736 -24.620 1.00 90.94 358 GLU A O 1
ATOM 2793 N N . VAL A 1 359 ? 9.833 -21.068 -22.867 1.00 92.94 359 VAL A N 1
ATOM 2794 C CA . VAL A 1 359 ? 8.866 -20.290 -23.659 1.00 92.94 359 VAL A CA 1
ATOM 2795 C C . VAL A 1 359 ? 9.316 -18.836 -23.821 1.00 92.94 359 VAL A C 1
ATOM 2797 O O . VAL A 1 359 ? 9.229 -18.266 -24.913 1.00 92.94 359 VAL A O 1
ATOM 2800 N N . TRP A 1 360 ? 9.768 -18.202 -22.740 1.00 93.38 360 TRP A N 1
ATOM 2801 C CA . TRP A 1 360 ? 10.047 -16.768 -22.694 1.00 93.38 360 TRP A CA 1
ATOM 2802 C C . TRP A 1 360 ? 11.294 -16.374 -23.476 1.00 93.38 360 TRP A C 1
ATOM 2804 O O . TRP A 1 360 ? 11.281 -15.314 -24.106 1.00 93.38 360 TRP A O 1
ATOM 2814 N N . GLU A 1 361 ? 12.352 -17.186 -23.467 1.00 92.62 361 GLU A N 1
ATOM 2815 C CA . GLU A 1 361 ? 13.585 -16.880 -24.204 1.00 92.62 361 GLU A CA 1
ATOM 2816 C C . GLU A 1 361 ? 13.368 -16.878 -25.729 1.00 92.62 361 GLU A C 1
ATOM 2818 O O . GLU A 1 361 ? 13.597 -15.836 -26.358 1.00 92.62 361 GLU A O 1
ATOM 2823 N N . PRO A 1 362 ? 12.827 -17.948 -26.349 1.00 93.62 362 PRO A N 1
ATOM 2824 C CA . PRO A 1 362 ? 12.467 -17.940 -27.768 1.00 93.62 362 PRO A CA 1
ATOM 2825 C C . PRO A 1 362 ? 11.508 -16.813 -28.147 1.00 93.62 362 PRO A C 1
ATOM 2827 O O . PRO A 1 362 ? 11.662 -16.189 -29.200 1.00 93.62 362 PRO A O 1
ATOM 2830 N N . MET A 1 363 ? 10.528 -16.521 -27.285 1.00 93.69 363 MET A N 1
ATOM 2831 C CA . MET A 1 363 ? 9.537 -15.478 -27.535 1.00 93.69 363 MET A CA 1
ATOM 2832 C C . MET A 1 363 ? 10.168 -14.080 -27.540 1.00 93.69 363 MET A C 1
ATOM 2834 O O . MET A 1 363 ? 9.949 -13.324 -28.491 1.00 93.69 363 MET A O 1
ATOM 2838 N N . ARG A 1 364 ? 11.020 -13.768 -26.552 1.00 92.50 364 ARG A N 1
ATOM 2839 C CA . ARG A 1 364 ? 11.785 -12.511 -26.511 1.00 92.50 364 ARG A CA 1
ATOM 2840 C C . ARG A 1 364 ? 12.726 -12.386 -27.702 1.00 92.50 364 ARG A C 1
ATOM 2842 O O . ARG A 1 364 ? 12.804 -11.318 -28.307 1.00 92.50 364 ARG A O 1
ATOM 2849 N N . MET A 1 365 ? 13.406 -13.470 -28.075 1.00 91.81 365 MET A N 1
ATOM 2850 C CA . MET A 1 365 ? 14.303 -13.474 -29.229 1.00 91.81 365 MET A CA 1
ATOM 2851 C C . MET A 1 365 ? 13.542 -13.195 -30.531 1.00 91.81 365 MET A C 1
ATOM 2853 O O . MET A 1 365 ? 13.921 -12.311 -31.296 1.00 91.81 365 MET A O 1
ATOM 2857 N N . ASN A 1 366 ? 12.416 -13.873 -30.765 1.00 93.62 366 ASN A N 1
ATOM 2858 C CA . ASN A 1 366 ? 11.577 -13.632 -31.941 1.00 93.62 366 ASN A CA 1
ATOM 2859 C C . ASN A 1 366 ? 11.042 -12.191 -31.988 1.00 93.62 366 ASN A C 1
ATOM 2861 O O . ASN A 1 366 ? 11.003 -11.581 -33.063 1.00 93.62 366 ASN A O 1
ATOM 2865 N N . ALA A 1 367 ? 10.658 -11.633 -30.837 1.00 91.25 367 ALA A N 1
ATOM 2866 C CA . ALA A 1 367 ? 10.210 -10.251 -30.726 1.00 91.25 367 ALA A CA 1
ATOM 2867 C C . ALA A 1 367 ? 11.331 -9.263 -31.101 1.00 91.25 367 ALA A C 1
ATOM 2869 O O . ALA A 1 367 ? 11.098 -8.380 -31.930 1.00 91.25 367 ALA A O 1
ATOM 2870 N N . ARG A 1 368 ? 12.553 -9.480 -30.591 1.00 90.44 368 ARG A N 1
ATOM 2871 C CA . ARG A 1 368 ? 13.756 -8.691 -30.916 1.00 90.44 368 ARG A CA 1
ATOM 2872 C C . ARG A 1 368 ? 14.118 -8.727 -32.388 1.00 90.44 368 ARG A C 1
ATOM 2874 O O . ARG A 1 368 ? 14.342 -7.683 -32.996 1.00 90.44 368 ARG A O 1
ATOM 2881 N N . ILE A 1 369 ? 14.114 -9.913 -32.991 1.00 91.56 369 ILE A N 1
ATOM 2882 C CA . ILE A 1 369 ? 14.382 -10.082 -34.425 1.00 91.56 369 ILE A CA 1
ATOM 2883 C C . ILE A 1 369 ? 13.333 -9.327 -35.246 1.00 91.56 369 ILE A C 1
ATOM 2885 O O . ILE A 1 369 ? 13.671 -8.565 -36.151 1.00 91.56 369 ILE A O 1
ATOM 2889 N N . THR A 1 370 ? 12.053 -9.486 -34.902 1.00 89.81 370 THR A N 1
ATOM 2890 C CA . THR A 1 370 ? 10.947 -8.812 -35.600 1.00 89.81 370 THR A CA 1
ATOM 2891 C C . THR A 1 370 ? 11.047 -7.293 -35.477 1.00 89.81 370 THR A C 1
ATOM 2893 O O . THR A 1 370 ? 10.763 -6.571 -36.437 1.00 89.81 370 THR A O 1
ATOM 2896 N N . TRP A 1 371 ? 11.445 -6.791 -34.310 1.00 89.62 371 TRP A N 1
ATOM 2897 C CA . TRP A 1 371 ? 11.677 -5.369 -34.091 1.00 89.62 371 TRP A CA 1
ATOM 2898 C C . TRP A 1 371 ? 12.866 -4.862 -34.918 1.00 89.62 371 TRP A C 1
ATOM 2900 O O . TRP A 1 371 ? 12.702 -3.917 -35.692 1.00 89.62 371 TRP A O 1
ATOM 2910 N N . ALA A 1 372 ? 14.011 -5.549 -34.868 1.00 88.81 372 ALA A N 1
ATOM 2911 C CA . ALA A 1 372 ? 15.210 -5.209 -35.636 1.00 88.81 372 ALA A CA 1
ATOM 2912 C C . ALA A 1 372 ? 14.971 -5.225 -37.159 1.00 88.81 372 ALA A C 1
ATOM 2914 O O . ALA A 1 372 ? 15.478 -4.370 -37.884 1.00 88.81 372 ALA A O 1
ATOM 2915 N N . GLN A 1 373 ? 14.142 -6.146 -37.657 1.00 89.50 373 GLN A N 1
ATOM 2916 C CA . GLN A 1 373 ? 13.735 -6.204 -39.067 1.00 89.50 373 GLN A CA 1
ATOM 2917 C C . GLN A 1 373 ? 12.868 -5.017 -39.504 1.00 89.50 373 GLN A C 1
ATOM 2919 O O . GLN A 1 373 ? 12.908 -4.634 -40.675 1.00 89.50 373 GLN A O 1
ATOM 2924 N N . ARG A 1 374 ? 12.100 -4.421 -38.584 1.00 89.19 374 ARG A N 1
ATOM 2925 C CA . ARG A 1 374 ? 11.249 -3.248 -38.851 1.00 89.19 374 ARG A CA 1
ATOM 2926 C C . ARG A 1 374 ? 11.991 -1.922 -38.738 1.00 89.19 374 ARG A C 1
ATOM 2928 O O . ARG A 1 374 ? 11.467 -0.911 -39.208 1.00 89.19 374 ARG A O 1
ATOM 2935 N N . LEU A 1 375 ? 13.177 -1.907 -38.131 1.00 87.50 375 LEU A N 1
ATOM 2936 C CA . LEU A 1 375 ? 14.022 -0.722 -38.117 1.00 87.50 375 LEU A CA 1
ATOM 2937 C C . LEU A 1 375 ? 14.431 -0.382 -39.555 1.00 87.50 375 LEU A C 1
ATOM 2939 O O . LEU A 1 375 ? 15.182 -1.108 -40.207 1.00 87.50 375 LEU A O 1
ATOM 2943 N N . ASN A 1 376 ? 13.924 0.747 -40.044 1.00 83.38 376 ASN A N 1
ATOM 2944 C CA . ASN A 1 376 ? 14.414 1.406 -41.246 1.00 83.38 376 ASN A CA 1
ATOM 2945 C C . ASN A 1 376 ? 15.393 2.494 -40.800 1.00 83.38 376 ASN A C 1
ATOM 2947 O O . ASN A 1 376 ? 14.942 3.614 -40.544 1.00 83.38 376 ASN A O 1
ATOM 2951 N N . PRO A 1 377 ? 16.697 2.188 -40.651 1.00 77.62 377 PRO A N 1
ATOM 2952 C CA . PRO A 1 377 ? 17.669 3.220 -40.321 1.00 77.62 377 PRO A CA 1
ATOM 2953 C C . PRO A 1 377 ? 17.628 4.317 -41.381 1.00 77.62 377 PRO A C 1
ATOM 2955 O O . PRO A 1 377 ? 17.506 4.041 -42.581 1.00 77.62 377 PRO A O 1
ATOM 2958 N N . GLY A 1 378 ? 17.746 5.568 -40.944 1.00 78.75 378 GLY A N 1
ATOM 2959 C CA . GLY A 1 378 ? 17.990 6.660 -41.876 1.00 78.75 378 GLY A CA 1
ATOM 2960 C C . GLY A 1 378 ? 19.299 6.427 -42.648 1.00 78.75 378 GLY A C 1
ATOM 2961 O O . GLY A 1 378 ? 20.184 5.719 -42.171 1.00 78.75 378 GLY A O 1
ATOM 2962 N N . PRO A 1 379 ? 19.496 7.063 -43.815 1.00 73.25 379 PRO A N 1
ATOM 2963 C CA . PRO A 1 379 ? 20.669 6.844 -44.673 1.00 73.25 379 PRO A CA 1
ATOM 2964 C C . PRO A 1 379 ? 22.030 7.173 -44.025 1.00 73.25 379 PRO A C 1
ATOM 2966 O O . PRO A 1 379 ? 23.065 6.903 -44.625 1.00 73.25 379 PRO A O 1
ATOM 2969 N N . LYS A 1 380 ? 22.046 7.772 -42.829 1.00 76.38 380 LYS A N 1
ATOM 2970 C CA . LYS A 1 380 ? 23.256 8.125 -42.070 1.00 76.38 380 LYS A CA 1
ATOM 2971 C C . LYS A 1 380 ? 23.373 7.402 -40.723 1.00 76.38 380 LYS A C 1
ATOM 2973 O O . LYS A 1 380 ? 24.352 7.615 -40.016 1.00 76.38 380 LYS A O 1
ATOM 2978 N N . GLU A 1 381 ? 22.383 6.602 -40.341 1.00 80.94 381 GLU A N 1
ATOM 2979 C CA . GLU A 1 381 ? 22.331 5.990 -39.016 1.00 80.94 381 GLU A CA 1
ATOM 2980 C C . GLU A 1 381 ? 22.971 4.601 -39.071 1.00 80.94 381 GLU A C 1
ATOM 2982 O O . GLU A 1 381 ? 22.446 3.675 -39.691 1.00 80.94 381 GLU A O 1
ATOM 2987 N N . VAL A 1 382 ? 24.154 4.476 -38.468 1.00 82.81 382 VAL A N 1
ATOM 2988 C CA . VAL A 1 382 ? 24.862 3.198 -38.366 1.00 82.81 382 VAL A CA 1
ATOM 2989 C C . VAL A 1 382 ? 24.229 2.406 -37.228 1.00 82.81 382 VAL A C 1
ATOM 2991 O O . VAL A 1 382 ? 24.284 2.835 -36.075 1.00 82.81 382 VAL A O 1
ATOM 2994 N N . LEU A 1 383 ? 23.610 1.265 -37.543 1.00 86.12 383 LEU A N 1
ATOM 2995 C CA . LEU A 1 383 ? 23.148 0.351 -36.502 1.00 86.12 383 LEU A CA 1
ATOM 2996 C C . LEU A 1 383 ? 24.350 -0.303 -35.803 1.00 86.12 383 LEU A C 1
ATOM 2998 O O . LEU A 1 383 ? 25.315 -0.658 -36.478 1.00 86.12 383 LEU A O 1
ATOM 3002 N N . PRO A 1 384 ? 24.268 -0.530 -34.483 1.00 89.94 384 PRO A N 1
ATOM 3003 C CA . PRO A 1 384 ? 25.152 -1.445 -33.770 1.00 89.94 384 PRO A CA 1
ATOM 3004 C C . PRO A 1 384 ? 25.232 -2.822 -34.447 1.00 89.94 384 PRO A C 1
ATOM 3006 O O . PRO A 1 384 ? 24.210 -3.341 -34.903 1.00 89.94 384 PRO A O 1
ATOM 3009 N N . ASP A 1 385 ? 26.417 -3.439 -34.448 1.00 91.00 385 ASP A N 1
ATOM 3010 C CA . ASP A 1 385 ? 26.667 -4.742 -35.091 1.00 91.00 385 ASP A CA 1
ATOM 3011 C C . ASP A 1 385 ? 25.713 -5.843 -34.596 1.00 91.00 385 ASP A C 1
ATOM 3013 O O . ASP A 1 385 ? 25.190 -6.616 -35.397 1.00 91.00 385 ASP A O 1
ATOM 3017 N N . GLU A 1 386 ? 25.397 -5.852 -33.298 1.00 90.69 386 GLU A N 1
ATOM 3018 C CA . GLU A 1 386 ? 24.433 -6.781 -32.689 1.00 90.69 386 GLU A CA 1
ATOM 3019 C C . GLU A 1 386 ? 23.041 -6.675 -33.338 1.00 90.69 386 GLU A C 1
ATOM 3021 O O . GLU A 1 386 ? 22.395 -7.682 -33.627 1.00 90.69 386 GLU A O 1
ATOM 3026 N N . LEU A 1 387 ? 22.586 -5.455 -33.645 1.00 87.06 387 LEU A N 1
ATOM 3027 C CA . LEU A 1 387 ? 21.298 -5.239 -34.307 1.00 87.06 387 LEU A CA 1
ATOM 3028 C C . LEU A 1 387 ? 21.337 -5.620 -35.786 1.00 87.06 387 LEU A C 1
ATOM 3030 O O . LEU A 1 387 ? 20.315 -6.047 -36.324 1.00 87.06 387 LEU A O 1
ATOM 3034 N N . ILE A 1 388 ? 22.490 -5.493 -36.445 1.00 87.62 388 ILE A N 1
ATOM 3035 C CA . ILE A 1 388 ? 22.680 -5.971 -37.820 1.00 87.62 388 ILE A CA 1
ATOM 3036 C C . ILE A 1 388 ? 22.588 -7.501 -37.851 1.00 87.62 388 ILE A C 1
ATOM 3038 O O . ILE A 1 388 ? 21.896 -8.055 -38.709 1.00 87.62 388 ILE A O 1
ATOM 3042 N N . GLU A 1 389 ? 23.232 -8.180 -36.903 1.00 91.88 389 GLU A N 1
ATOM 3043 C CA . GLU A 1 389 ? 23.165 -9.635 -36.759 1.00 91.88 389 GLU A CA 1
ATOM 3044 C C . GLU A 1 389 ? 21.727 -10.105 -36.490 1.00 91.88 389 GLU A C 1
ATOM 3046 O O . GLU A 1 389 ? 21.191 -10.926 -37.243 1.00 91.88 389 GLU A O 1
ATOM 3051 N N . LEU A 1 390 ? 21.053 -9.505 -35.503 1.00 90.12 390 LEU A N 1
ATOM 3052 C CA . LEU A 1 390 ? 19.644 -9.770 -35.188 1.00 90.12 390 LEU A CA 1
ATOM 3053 C C . LEU A 1 390 ? 18.728 -9.539 -36.392 1.00 90.12 390 LEU A C 1
ATOM 3055 O O . LEU A 1 390 ? 17.884 -10.382 -36.693 1.00 90.12 390 LEU A O 1
ATOM 3059 N N . ARG A 1 391 ? 18.903 -8.432 -37.118 1.00 88.38 391 ARG A N 1
ATOM 3060 C CA . ARG A 1 391 ? 18.094 -8.095 -38.299 1.00 88.38 391 ARG A CA 1
ATOM 3061 C C . ARG A 1 391 ? 18.213 -9.141 -39.406 1.00 88.38 391 ARG A C 1
ATOM 3063 O O . ARG A 1 391 ? 17.223 -9.427 -40.079 1.00 88.38 391 ARG A O 1
ATOM 3070 N N . ASN A 1 392 ? 19.409 -9.691 -39.600 1.00 90.06 392 ASN A N 1
ATOM 3071 C CA . ASN A 1 392 ? 19.681 -10.695 -40.629 1.00 90.06 392 ASN A CA 1
ATOM 3072 C C . ASN A 1 392 ? 19.254 -12.112 -40.212 1.00 90.06 392 ASN A C 1
ATOM 3074 O O . ASN A 1 392 ? 19.137 -12.997 -41.065 1.00 90.06 392 ASN A O 1
ATOM 3078 N N . SER A 1 393 ? 19.006 -12.337 -38.922 1.00 91.38 393 SER A N 1
ATOM 3079 C CA . SER A 1 393 ? 18.499 -13.609 -38.414 1.00 91.38 393 SER A CA 1
ATOM 3080 C C . SER A 1 393 ? 17.010 -13.817 -38.747 1.00 91.38 393 SER A C 1
ATOM 3082 O O . SER A 1 393 ? 16.269 -12.877 -39.049 1.00 91.38 393 SER A O 1
ATOM 3084 N N . LYS A 1 394 ? 16.553 -15.076 -38.730 1.00 87.69 394 LYS A N 1
ATOM 3085 C CA . LYS A 1 394 ? 15.145 -15.441 -38.965 1.00 87.69 394 LYS A CA 1
ATOM 3086 C C . LYS A 1 394 ? 14.441 -15.691 -37.633 1.00 87.69 394 LYS A C 1
ATOM 3088 O O . LYS A 1 394 ? 14.917 -16.497 -36.841 1.00 87.69 394 LYS A O 1
ATOM 3093 N N . ALA A 1 395 ? 13.280 -15.067 -37.428 1.00 80.19 395 ALA A N 1
ATOM 3094 C CA . ALA A 1 395 ? 12.421 -15.276 -36.260 1.00 80.19 395 ALA A CA 1
ATOM 3095 C C . ALA A 1 395 ? 11.660 -16.614 -36.355 1.00 80.19 395 ALA A C 1
ATOM 3097 O O . ALA A 1 395 ? 10.445 -16.638 -36.535 1.00 80.19 395 ALA A O 1
ATOM 3098 N N . ASN A 1 396 ? 12.392 -17.726 -36.296 1.00 84.94 396 ASN A N 1
ATOM 3099 C CA . ASN A 1 396 ? 11.852 -19.077 -36.466 1.00 84.94 396 ASN A CA 1
ATOM 3100 C C . ASN A 1 396 ? 12.011 -19.940 -35.207 1.00 84.94 396 ASN A C 1
ATOM 3102 O O . ASN A 1 396 ? 11.916 -21.161 -35.304 1.00 84.94 396 ASN A O 1
ATOM 3106 N N . ASN A 1 397 ? 12.277 -19.345 -34.041 1.00 89.31 397 ASN A N 1
ATOM 3107 C CA . ASN A 1 397 ? 12.315 -20.138 -32.817 1.00 89.31 397 ASN A CA 1
ATOM 3108 C C . ASN A 1 397 ? 10.890 -20.626 -32.528 1.00 89.31 397 ASN A C 1
ATOM 3110 O O . ASN A 1 397 ? 9.985 -19.805 -32.356 1.00 89.31 397 ASN A O 1
ATOM 3114 N N . GLU A 1 398 ? 10.675 -21.940 -32.545 1.00 91.38 398 GLU A N 1
ATOM 3115 C CA . GLU A 1 398 ? 9.371 -22.529 -32.244 1.00 91.38 398 GLU A CA 1
ATOM 3116 C C . GLU A 1 398 ? 9.028 -22.269 -30.771 1.00 91.38 398 GLU A C 1
ATOM 3118 O O . GLU A 1 398 ? 9.847 -22.498 -29.885 1.00 91.38 398 GLU A O 1
ATOM 3123 N N . VAL A 1 399 ? 7.826 -21.748 -30.516 1.00 93.75 399 VAL A N 1
ATOM 3124 C CA . VAL A 1 399 ? 7.336 -21.451 -29.164 1.00 93.75 399 VAL A CA 1
ATOM 3125 C C . VAL A 1 399 ? 6.158 -22.371 -28.872 1.00 93.75 399 VAL A C 1
ATOM 3127 O O . VAL A 1 399 ? 5.105 -22.243 -29.503 1.00 93.75 399 VAL A O 1
ATOM 3130 N N . ASP A 1 400 ? 6.302 -23.283 -27.908 1.00 93.88 400 ASP A N 1
ATOM 3131 C CA . ASP A 1 400 ? 5.176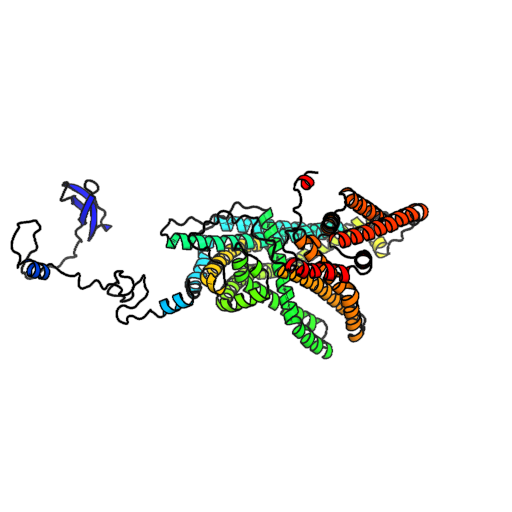 -24.099 -27.448 1.00 93.88 400 ASP A CA 1
ATOM 3132 C C . ASP A 1 400 ? 4.333 -23.333 -26.416 1.00 93.88 400 ASP A C 1
ATOM 3134 O O . ASP A 1 400 ? 4.524 -23.414 -25.202 1.00 93.88 400 ASP A O 1
ATOM 3138 N N . TYR A 1 401 ? 3.339 -22.592 -26.905 1.00 93.56 401 TYR A N 1
ATOM 3139 C CA . TYR A 1 401 ? 2.404 -21.848 -26.056 1.00 93.56 401 TYR A CA 1
ATOM 3140 C C . TYR A 1 401 ? 1.597 -22.737 -25.095 1.00 93.56 401 TYR A C 1
ATOM 3142 O O . TYR A 1 401 ? 1.068 -22.230 -24.101 1.00 93.56 401 TYR A O 1
ATOM 3150 N N . MET A 1 402 ? 1.490 -24.048 -25.349 1.00 93.81 402 MET A N 1
ATOM 3151 C CA . MET A 1 402 ? 0.788 -24.953 -24.436 1.00 93.81 402 MET A CA 1
ATOM 3152 C C . MET A 1 402 ? 1.534 -25.132 -23.119 1.00 93.81 402 MET A C 1
ATOM 3154 O O . MET A 1 402 ? 0.881 -25.391 -22.106 1.00 93.81 402 MET A O 1
ATOM 3158 N N . VAL A 1 403 ? 2.860 -24.976 -23.113 1.00 92.06 403 VAL A N 1
ATOM 3159 C CA . VAL A 1 403 ? 3.668 -24.993 -21.889 1.00 92.06 403 VAL A CA 1
ATOM 3160 C C . VAL A 1 403 ? 3.260 -23.825 -20.992 1.00 92.06 403 VAL A C 1
ATOM 3162 O O . VAL A 1 403 ? 2.837 -24.053 -19.862 1.00 92.06 403 VAL A O 1
ATOM 3165 N N . TRP A 1 404 ? 3.202 -22.599 -21.527 1.00 92.69 404 TRP A N 1
ATOM 3166 C CA . TRP A 1 404 ? 2.728 -21.428 -20.775 1.00 92.69 404 TRP A CA 1
ATOM 3167 C C . TRP A 1 404 ? 1.304 -21.609 -20.232 1.00 92.69 404 TRP A C 1
ATOM 3169 O O . TRP A 1 404 ? 1.062 -21.393 -19.045 1.00 92.69 404 TRP A O 1
ATOM 3179 N N . VAL A 1 405 ? 0.359 -22.071 -21.061 1.00 93.88 405 VAL A N 1
ATOM 3180 C CA . VAL A 1 405 ? -1.031 -22.297 -20.620 1.00 93.88 405 VAL A CA 1
ATOM 3181 C C . VAL A 1 405 ? -1.101 -23.313 -19.475 1.00 93.88 405 VAL A C 1
ATOM 3183 O O . VAL A 1 405 ? -1.856 -23.104 -18.523 1.00 93.88 405 VAL A O 1
ATOM 3186 N N . LYS A 1 406 ? -0.328 -24.406 -19.541 1.00 90.38 406 LYS A N 1
ATOM 3187 C CA . LYS A 1 406 ? -0.263 -25.412 -18.468 1.00 90.38 406 LYS A CA 1
ATOM 3188 C C . LYS A 1 406 ? 0.315 -24.814 -17.187 1.00 90.38 406 LYS A C 1
ATOM 3190 O O . LYS A 1 406 ? -0.275 -25.013 -16.125 1.00 90.38 406 LYS A O 1
ATOM 3195 N N . SER A 1 407 ? 1.397 -24.048 -17.289 1.00 89.31 407 SER A N 1
ATOM 3196 C CA . SER A 1 407 ? 2.044 -23.394 -16.148 1.00 89.31 407 SER A CA 1
ATOM 3197 C C . SER A 1 407 ? 1.101 -22.420 -15.440 1.00 89.31 407 SER A C 1
ATOM 3199 O O . SER A 1 407 ? 0.903 -22.502 -14.226 1.00 89.31 407 SER A O 1
ATOM 3201 N N . GLU A 1 408 ? 0.409 -21.566 -16.194 1.00 91.56 408 GLU A N 1
ATOM 3202 C CA . GLU A 1 408 ? -0.574 -20.626 -15.642 1.00 91.56 408 GLU A CA 1
ATOM 3203 C C . GLU A 1 408 ? -1.808 -21.334 -15.059 1.00 91.56 408 GLU A C 1
ATOM 3205 O O . GLU A 1 408 ? -2.358 -20.914 -14.035 1.00 91.56 408 GLU A O 1
ATOM 3210 N N . ALA A 1 409 ? -2.238 -22.447 -15.664 1.00 92.62 409 ALA A N 1
ATOM 3211 C CA . ALA A 1 409 ? -3.340 -23.258 -15.150 1.00 92.62 409 ALA A CA 1
ATOM 3212 C C . ALA A 1 409 ? -3.015 -23.910 -13.794 1.00 92.62 409 ALA A C 1
ATOM 3214 O O . ALA A 1 409 ? -3.927 -24.100 -12.987 1.00 92.62 409 ALA A O 1
ATOM 3215 N N . ILE A 1 410 ? -1.742 -24.214 -13.514 1.00 90.19 410 ILE A N 1
ATOM 3216 C CA . ILE A 1 410 ? -1.284 -24.719 -12.207 1.00 90.19 410 ILE A CA 1
ATOM 3217 C C . ILE A 1 410 ? -1.316 -23.605 -11.147 1.00 90.19 410 ILE A C 1
ATOM 3219 O O . ILE A 1 410 ? -1.674 -23.854 -9.992 1.00 90.19 410 ILE A O 1
ATOM 3223 N N . LEU A 1 411 ? -0.985 -22.369 -11.527 1.00 89.25 411 LEU A N 1
ATOM 3224 C CA . LEU A 1 411 ? -0.914 -21.223 -10.615 1.00 89.25 411 LEU A CA 1
ATOM 3225 C C . LEU A 1 411 ? -2.291 -20.606 -10.298 1.00 89.25 411 LEU A C 1
ATOM 3227 O O . LEU A 1 411 ? -2.519 -20.103 -9.191 1.00 89.25 411 LEU A O 1
ATOM 3231 N N . LEU A 1 412 ? -3.253 -20.694 -11.218 1.00 92.81 412 LEU A N 1
ATOM 3232 C CA . LEU A 1 412 ? -4.590 -20.110 -11.063 1.00 92.81 412 LEU A CA 1
ATOM 3233 C C . LEU A 1 412 ? -5.369 -20.603 -9.816 1.00 92.81 412 LEU A C 1
ATOM 3235 O O . LEU A 1 412 ? -5.927 -19.765 -9.096 1.00 92.81 412 LEU A O 1
ATOM 3239 N N . PRO A 1 413 ? -5.417 -21.912 -9.479 1.00 91.94 413 PRO A N 1
ATOM 3240 C CA . PRO A 1 413 ? -6.054 -22.396 -8.251 1.00 91.94 413 PRO A CA 1
ATOM 3241 C C . PRO A 1 413 ? -5.479 -21.773 -6.974 1.00 91.94 413 PRO A C 1
ATOM 3243 O O . PRO A 1 413 ? -6.218 -21.531 -6.015 1.00 91.94 413 PRO A O 1
ATOM 3246 N N . ILE A 1 414 ? -4.177 -21.475 -6.963 1.00 88.19 414 ILE A N 1
ATOM 3247 C CA . ILE A 1 414 ? -3.490 -20.867 -5.821 1.00 88.19 414 ILE A CA 1
ATOM 3248 C C . ILE A 1 414 ? -3.961 -19.419 -5.631 1.00 88.19 414 ILE A C 1
ATOM 3250 O O . ILE A 1 414 ? -4.293 -19.012 -4.511 1.00 88.19 414 ILE A O 1
ATOM 3254 N N . ALA A 1 415 ? -4.095 -18.662 -6.724 1.00 87.88 415 ALA A N 1
ATOM 3255 C CA . ALA A 1 415 ? -4.667 -17.316 -6.696 1.00 87.88 415 ALA A CA 1
ATOM 3256 C C . ALA A 1 415 ? -6.135 -17.316 -6.227 1.00 87.88 415 ALA A C 1
ATOM 3258 O O . ALA A 1 415 ? -6.540 -16.473 -5.420 1.00 87.88 415 ALA A O 1
ATOM 3259 N N . CYS A 1 416 ? -6.929 -18.299 -6.661 1.00 90.88 416 CYS A N 1
ATOM 3260 C CA . CYS A 1 416 ? -8.300 -18.498 -6.185 1.00 90.88 416 CYS A CA 1
ATOM 3261 C C . CYS A 1 416 ? -8.352 -18.761 -4.671 1.00 90.88 416 CYS A C 1
ATOM 3263 O O . CYS A 1 416 ? -9.193 -18.190 -3.970 1.00 90.88 416 CYS A O 1
ATOM 3265 N N . PHE A 1 417 ? -7.436 -19.579 -4.144 1.00 88.56 417 PHE A N 1
ATOM 3266 C CA . PHE A 1 417 ? -7.367 -19.889 -2.714 1.00 88.56 417 PHE A CA 1
ATOM 3267 C C . PHE A 1 417 ? -7.107 -18.640 -1.857 1.00 88.56 417 PHE A C 1
ATOM 3269 O O . PHE A 1 417 ? -7.720 -18.481 -0.795 1.00 88.56 417 PHE A O 1
ATOM 3276 N N . ALA A 1 418 ? -6.288 -17.701 -2.347 1.00 86.81 418 ALA A N 1
ATOM 3277 C CA . ALA A 1 418 ? -6.041 -16.431 -1.666 1.00 86.81 418 ALA A CA 1
ATOM 3278 C C . ALA A 1 418 ? -7.347 -15.658 -1.392 1.00 86.81 418 ALA A C 1
ATOM 3280 O O . ALA A 1 418 ? -7.527 -15.114 -0.300 1.00 86.81 418 ALA A O 1
ATOM 3281 N N . GLY A 1 419 ? -8.311 -15.684 -2.319 1.00 86.75 419 GLY A N 1
ATOM 3282 C CA . GLY A 1 419 ? -9.603 -15.006 -2.172 1.00 86.75 419 GLY A CA 1
ATOM 3283 C C . GLY A 1 419 ? -10.428 -15.468 -0.959 1.00 86.75 419 GLY A C 1
ATOM 3284 O O . GLY A 1 419 ? -11.078 -14.646 -0.305 1.00 86.75 419 GLY A O 1
ATOM 3285 N N . VAL A 1 420 ? -10.382 -16.760 -0.613 1.00 88.38 420 VAL A N 1
ATOM 3286 C CA . VAL A 1 420 ? -11.081 -17.325 0.564 1.00 88.38 420 VAL A CA 1
ATOM 3287 C C . VAL A 1 420 ? -10.488 -16.759 1.853 1.00 88.38 420 VAL A C 1
ATOM 3289 O O . VAL A 1 420 ? -11.204 -16.299 2.749 1.00 88.38 420 VAL A O 1
ATOM 3292 N N . PHE A 1 421 ? -9.161 -16.762 1.914 1.00 88.88 421 PHE A N 1
ATOM 3293 C CA . PHE A 1 421 ? -8.380 -16.336 3.062 1.00 88.88 421 PHE A CA 1
ATOM 3294 C C . PHE A 1 421 ? -8.563 -14.844 3.386 1.00 88.88 421 PHE A C 1
ATOM 3296 O O . PHE A 1 421 ? -8.714 -14.479 4.559 1.00 88.88 421 PHE A O 1
ATOM 3303 N N . LEU A 1 422 ? -8.639 -13.987 2.360 1.00 91.75 422 LEU A N 1
ATOM 3304 C CA . LEU A 1 422 ? -8.833 -12.542 2.536 1.00 91.75 422 LEU A CA 1
ATOM 3305 C C . LEU A 1 422 ? -10.087 -12.218 3.366 1.00 91.75 422 LEU A C 1
ATOM 3307 O O . LEU A 1 422 ? -10.070 -11.277 4.159 1.00 91.75 422 LEU A O 1
ATOM 3311 N N . ILE A 1 423 ? -11.160 -13.010 3.239 1.00 94.50 423 ILE A N 1
ATOM 3312 C CA . ILE A 1 423 ? -12.403 -12.799 3.998 1.00 94.50 423 ILE A CA 1
ATOM 3313 C C . ILE A 1 423 ? -12.231 -13.134 5.480 1.00 94.50 423 ILE A C 1
ATOM 3315 O O . ILE A 1 423 ? -12.696 -12.371 6.332 1.00 94.50 423 ILE A O 1
ATOM 3319 N N . GLY A 1 424 ? -11.560 -14.245 5.794 1.00 94.31 424 GLY A N 1
ATOM 3320 C CA . GLY A 1 424 ? -11.272 -14.635 7.177 1.00 94.31 424 GLY A CA 1
ATOM 3321 C C . GLY A 1 424 ? -10.384 -13.601 7.866 1.00 94.31 424 GLY A C 1
ATOM 3322 O O . GLY A 1 424 ? -10.711 -13.117 8.955 1.00 94.31 424 GLY A O 1
ATOM 3323 N N . SER A 1 425 ? -9.321 -13.169 7.179 1.00 95.31 425 SER A N 1
ATOM 3324 C CA . SER A 1 425 ? -8.421 -12.127 7.679 1.00 95.31 425 SER A CA 1
ATOM 3325 C C . SER A 1 425 ? -9.151 -10.797 7.893 1.00 95.31 425 SER A C 1
ATOM 3327 O O . SER A 1 425 ? -9.057 -10.224 8.981 1.00 95.31 425 SER A O 1
ATOM 3329 N N . ALA A 1 426 ? -9.961 -10.341 6.929 1.00 96.00 426 ALA A N 1
ATOM 3330 C CA . ALA A 1 426 ? -10.738 -9.106 7.052 1.00 96.00 426 ALA A CA 1
ATOM 3331 C C . ALA A 1 426 ? -11.780 -9.157 8.186 1.00 96.00 426 ALA A C 1
ATOM 3333 O O . ALA A 1 426 ? -12.008 -8.154 8.868 1.00 96.00 426 ALA A O 1
ATOM 3334 N N . ARG A 1 427 ? -12.401 -10.318 8.438 1.00 95.62 427 ARG A N 1
ATOM 3335 C CA . ARG A 1 427 ? -13.327 -10.503 9.567 1.00 95.62 427 ARG A CA 1
ATOM 3336 C C . ARG A 1 427 ? -12.620 -10.378 10.911 1.00 95.62 427 ARG A C 1
ATOM 3338 O O . ARG A 1 427 ? -13.093 -9.634 11.775 1.00 95.62 427 ARG A O 1
ATOM 3345 N N . CYS A 1 428 ? -11.494 -11.066 11.080 1.00 95.75 428 CYS A N 1
ATOM 3346 C CA . CYS A 1 428 ? -10.687 -10.964 12.295 1.00 95.75 428 CYS A CA 1
ATOM 3347 C C . CYS A 1 428 ? -10.181 -9.545 12.522 1.00 95.75 428 CYS A C 1
ATOM 3349 O O . CYS A 1 428 ? -10.219 -9.055 13.649 1.00 95.75 428 CYS A O 1
ATOM 3351 N N . LEU A 1 429 ? -9.794 -8.864 11.449 1.00 96.38 429 LEU A N 1
ATOM 3352 C CA . LEU A 1 429 ? -9.372 -7.474 11.475 1.00 96.38 429 LEU A CA 1
ATOM 3353 C C . LEU A 1 429 ? -10.481 -6.542 11.978 1.00 96.38 429 LEU A C 1
ATOM 3355 O O . LEU A 1 429 ? -10.251 -5.745 12.884 1.00 96.38 429 LEU A O 1
ATOM 3359 N N . GLY A 1 430 ? -11.706 -6.686 11.462 1.00 95.44 430 GLY A N 1
ATOM 3360 C CA . GLY A 1 430 ? -12.853 -5.898 11.921 1.00 95.44 430 GLY A CA 1
ATOM 3361 C C . GLY A 1 430 ? -13.175 -6.114 13.404 1.00 95.44 430 GLY A C 1
ATOM 3362 O O . GLY A 1 430 ? -13.464 -5.157 14.125 1.00 95.44 430 GLY A O 1
ATOM 3363 N N . ASN A 1 431 ? -13.056 -7.353 13.891 1.00 95.69 431 ASN A N 1
ATOM 3364 C CA . ASN A 1 431 ? -13.173 -7.660 15.318 1.00 95.69 431 ASN A CA 1
ATOM 3365 C C . ASN A 1 431 ? -12.047 -7.034 16.142 1.00 95.69 431 ASN A C 1
ATOM 3367 O O . ASN A 1 431 ? -12.329 -6.417 17.168 1.00 95.69 431 ASN A O 1
ATOM 3371 N N . LEU A 1 432 ? -10.793 -7.162 15.705 1.00 96.06 432 LEU A N 1
ATOM 3372 C CA . LEU A 1 432 ? -9.642 -6.572 16.387 1.00 96.06 432 LEU A CA 1
ATOM 3373 C C . LEU A 1 432 ? -9.845 -5.066 16.554 1.00 96.06 432 LEU A C 1
ATO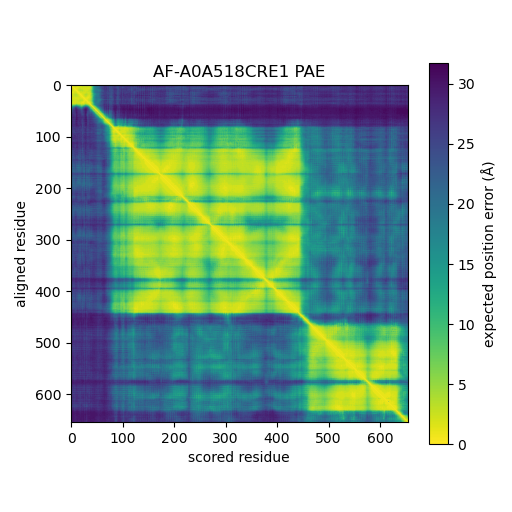M 3375 O O . LEU A 1 432 ? -9.771 -4.560 17.671 1.00 96.06 432 LEU A O 1
ATOM 3379 N N . VAL A 1 433 ? -10.203 -4.367 15.475 1.00 95.75 433 VAL A N 1
ATOM 3380 C CA . VAL A 1 433 ? -10.484 -2.924 15.498 1.00 95.75 433 VAL A CA 1
ATOM 3381 C C . VAL A 1 433 ? -11.590 -2.582 16.507 1.00 95.75 433 VAL A C 1
ATOM 3383 O O . VAL A 1 433 ? -11.465 -1.607 17.248 1.00 95.75 433 VAL A O 1
ATOM 3386 N N . TYR A 1 434 ? -12.649 -3.392 16.598 1.00 94.56 434 TYR A N 1
ATOM 3387 C CA . TYR A 1 434 ? -13.734 -3.190 17.563 1.00 94.56 434 TYR A CA 1
ATOM 3388 C C . TYR A 1 434 ? -13.294 -3.384 19.026 1.00 94.56 434 TYR A C 1
ATOM 3390 O O . TYR A 1 434 ? -13.574 -2.534 19.882 1.00 94.56 434 TYR A O 1
ATOM 3398 N N . TYR A 1 435 ? -12.610 -4.492 19.323 1.00 94.44 435 TYR A N 1
ATOM 3399 C CA . TYR A 1 435 ? -12.156 -4.834 20.677 1.00 94.44 435 TYR A CA 1
ATOM 3400 C C . TYR A 1 435 ? -11.025 -3.914 21.156 1.00 94.44 435 TYR A C 1
ATOM 3402 O O . TYR A 1 435 ? -10.975 -3.559 22.332 1.00 94.44 435 TYR A O 1
ATOM 3410 N N . CYS A 1 436 ? -10.163 -3.462 20.246 1.00 94.19 436 CYS A N 1
ATOM 3411 C CA . CYS A 1 436 ? -9.030 -2.584 20.532 1.00 94.19 436 CYS A CA 1
ATOM 3412 C C . CYS A 1 436 ? -9.317 -1.098 20.277 1.00 94.19 436 CYS A C 1
ATOM 3414 O O . CYS A 1 436 ? -8.393 -0.293 20.342 1.00 94.19 436 CYS A O 1
ATOM 3416 N N . GLN A 1 437 ? -10.570 -0.701 20.029 1.00 92.94 437 GLN A N 1
ATOM 3417 C CA . GLN A 1 437 ? -10.925 0.669 19.625 1.00 92.94 437 GLN A CA 1
ATOM 3418 C C . GLN A 1 437 ? -10.363 1.770 20.542 1.00 92.94 437 GLN A C 1
ATOM 3420 O O . GLN A 1 437 ? -10.002 2.843 20.070 1.00 92.94 437 GLN A O 1
ATOM 3425 N N . ASN A 1 438 ? -10.268 1.503 21.849 1.00 89.50 438 ASN A N 1
ATOM 3426 C CA . ASN A 1 438 ? -9.733 2.460 22.817 1.00 89.50 438 ASN A CA 1
ATOM 3427 C C . ASN A 1 438 ? -8.210 2.490 22.811 1.00 89.50 438 ASN A C 1
ATOM 3429 O O . ASN A 1 438 ? -7.631 3.562 22.886 1.00 89.50 438 ASN A O 1
ATOM 3433 N N . SER A 1 439 ? -7.565 1.328 22.692 1.00 91.75 439 SER A N 1
ATOM 3434 C CA . SER A 1 439 ? -6.106 1.242 22.564 1.00 91.75 439 SER A CA 1
ATOM 3435 C C . SER A 1 439 ? -5.609 1.894 21.272 1.00 91.75 439 SER A C 1
ATOM 3437 O O . SER A 1 439 ? -4.498 2.421 21.237 1.00 91.75 439 SER A O 1
ATOM 3439 N N . LEU A 1 440 ? -6.451 1.867 20.236 1.00 92.00 440 LEU A N 1
ATOM 3440 C CA . LEU A 1 440 ? -6.245 2.502 18.939 1.00 92.00 440 LEU A CA 1
ATOM 3441 C C . LEU A 1 440 ? -6.628 3.994 18.917 1.00 92.00 440 LEU A C 1
ATOM 3443 O O . LEU A 1 440 ? -6.534 4.613 17.866 1.00 92.00 440 LEU A O 1
ATOM 3447 N N . ASP A 1 441 ? -7.074 4.587 20.031 1.00 90.56 441 ASP A N 1
ATOM 3448 C CA . ASP A 1 441 ? -7.519 5.988 20.088 1.00 90.56 441 ASP A CA 1
ATOM 3449 C C . ASP A 1 441 ? -8.543 6.345 18.979 1.00 90.56 441 ASP A C 1
ATOM 3451 O O . ASP A 1 441 ? -8.513 7.435 18.395 1.00 90.56 441 ASP A O 1
ATOM 3455 N N . LEU A 1 442 ? -9.449 5.414 18.645 1.00 89.25 442 LEU A N 1
ATOM 3456 C CA . LEU A 1 442 ? -10.469 5.645 17.621 1.00 89.25 442 LEU A CA 1
ATOM 3457 C C . LEU A 1 442 ? -11.532 6.614 18.149 1.00 89.25 442 LEU A C 1
ATOM 3459 O O . LEU A 1 442 ? -12.072 6.452 19.247 1.00 89.25 442 LEU A O 1
ATOM 3463 N N . ILE A 1 443 ? -11.855 7.626 17.341 1.00 77.69 443 ILE A N 1
ATOM 3464 C CA . ILE A 1 443 ? -12.880 8.616 17.675 1.00 77.69 443 ILE A CA 1
ATOM 3465 C C . ILE A 1 443 ? -14.238 7.913 17.677 1.00 77.69 443 ILE A C 1
ATOM 3467 O O . ILE A 1 443 ? -14.675 7.372 16.664 1.00 77.69 443 ILE A O 1
ATOM 3471 N N . ARG A 1 444 ? -14.918 7.930 18.823 1.00 63.88 444 ARG A N 1
ATOM 3472 C CA . ARG A 1 444 ? -16.275 7.394 18.944 1.00 63.88 444 ARG A CA 1
ATOM 3473 C C . ARG A 1 444 ? -17.269 8.368 18.333 1.00 63.88 444 ARG A C 1
ATOM 3475 O O . ARG A 1 444 ? -17.217 9.560 18.629 1.00 63.88 444 ARG A O 1
ATOM 3482 N N . GLU A 1 445 ? -18.237 7.852 17.581 1.00 56.09 445 GLU A N 1
ATOM 3483 C CA . GLU A 1 445 ? -19.479 8.592 17.376 1.00 56.09 445 GLU A CA 1
ATOM 3484 C C . GLU A 1 445 ? -20.110 8.846 18.754 1.00 56.09 445 GLU A C 1
ATOM 3486 O O . GLU A 1 445 ? -20.408 7.908 19.502 1.00 56.09 445 GLU A O 1
ATOM 3491 N N . VAL A 1 446 ? -20.277 10.117 19.123 1.00 47.28 446 VAL A N 1
ATOM 3492 C CA . VAL A 1 446 ? -20.984 10.491 20.351 1.00 47.28 446 VAL A CA 1
ATOM 3493 C C . VAL A 1 446 ? -22.456 10.091 20.168 1.00 47.28 446 VAL A C 1
ATOM 3495 O O . VAL A 1 446 ? -23.091 10.559 19.218 1.00 47.28 446 VAL A O 1
ATOM 3498 N N . PRO A 1 447 ? -23.036 9.223 21.021 1.00 41.44 447 PRO A N 1
ATOM 3499 C CA . PRO A 1 447 ? -24.418 8.785 20.858 1.00 41.44 447 PRO A CA 1
ATOM 3500 C C . PRO A 1 447 ? -25.363 9.990 20.945 1.00 41.44 447 PRO A C 1
ATOM 3502 O O . PRO A 1 447 ? -25.445 10.627 21.988 1.00 41.44 447 PRO A O 1
ATOM 3505 N N . GLY A 1 448 ? -26.069 10.303 19.855 1.00 39.88 448 GLY A N 1
ATOM 3506 C CA . GLY A 1 448 ? -27.002 11.438 19.779 1.00 39.88 448 GLY A CA 1
ATOM 3507 C C . GLY A 1 448 ? -26.546 12.571 18.859 1.00 39.88 448 GLY A C 1
ATOM 3508 O O . GLY A 1 448 ? -27.384 13.340 18.395 1.00 39.88 448 GLY A O 1
ATOM 3509 N N . ALA A 1 449 ? -25.266 12.618 18.486 1.00 36.88 449 ALA A N 1
ATOM 3510 C CA . ALA A 1 449 ? -24.844 13.407 17.341 1.00 36.88 449 ALA A CA 1
ATOM 3511 C C . ALA A 1 449 ? -25.232 12.630 16.079 1.00 36.88 449 ALA A C 1
ATOM 3513 O O . ALA A 1 449 ? -24.478 11.800 15.575 1.00 36.88 449 ALA A O 1
ATOM 3514 N N . THR A 1 450 ? -26.432 12.873 15.544 1.00 34.09 450 THR A N 1
ATOM 3515 C CA . THR A 1 450 ? -26.595 12.711 14.099 1.00 34.09 450 THR A CA 1
ATOM 3516 C C . THR A 1 450 ? -25.469 13.520 13.480 1.00 34.09 450 THR A C 1
ATOM 3518 O O . THR A 1 450 ? -25.451 14.742 13.642 1.00 34.09 450 THR A O 1
ATOM 3521 N N . TYR A 1 451 ? -24.551 12.869 12.771 1.00 38.34 451 TYR A N 1
ATOM 3522 C CA . TYR A 1 451 ? -23.818 13.532 11.706 1.00 38.34 451 TYR A CA 1
ATOM 3523 C C . TYR A 1 451 ? -24.885 13.955 10.681 1.00 38.34 451 TYR A C 1
ATOM 3525 O O . TYR A 1 451 ? -25.048 13.334 9.635 1.00 38.34 451 TYR A O 1
ATOM 3533 N N . LYS A 1 452 ? -25.672 15.002 10.992 1.00 32.47 452 LYS A N 1
ATOM 3534 C CA . LYS A 1 452 ? -26.110 15.958 9.981 1.00 32.47 452 LYS A CA 1
ATOM 3535 C C . LYS A 1 452 ? -24.800 16.302 9.328 1.00 32.47 452 LYS A C 1
ATOM 3537 O O . LYS A 1 452 ? -24.006 16.943 10.011 1.00 32.47 452 LYS A O 1
ATOM 3542 N N . VAL A 1 453 ? -24.559 15.691 8.161 1.00 38.34 453 VAL A N 1
ATOM 3543 C CA . VAL A 1 453 ? -23.456 15.927 7.229 1.00 38.34 453 VAL A CA 1
ATOM 3544 C C . VAL A 1 453 ? -22.662 17.091 7.771 1.00 38.34 453 VAL A C 1
ATOM 3546 O O . VAL A 1 453 ? -23.101 18.224 7.588 1.00 38.34 453 VAL A O 1
ATOM 3549 N N . LEU A 1 454 ? -21.656 16.805 8.617 1.00 38.38 454 LEU A N 1
ATOM 3550 C CA . LEU A 1 454 ? -20.845 17.868 9.194 1.00 38.38 454 LEU A CA 1
ATOM 3551 C C . LEU A 1 454 ? -20.382 18.618 7.973 1.00 38.38 454 LEU A C 1
ATOM 3553 O O . LEU A 1 454 ? -19.743 18.007 7.114 1.00 38.38 454 LEU A O 1
ATOM 3557 N N . ASP A 1 455 ? -20.902 19.838 7.856 1.00 38.59 455 ASP A N 1
ATOM 3558 C CA . ASP A 1 455 ? -20.926 20.621 6.639 1.00 38.59 455 ASP A CA 1
ATOM 3559 C C . ASP A 1 455 ? -19.577 20.405 5.968 1.00 38.59 455 ASP A C 1
ATOM 3561 O O . ASP A 1 455 ? -18.552 20.672 6.602 1.00 38.59 455 ASP A O 1
ATOM 3565 N N . LYS A 1 456 ? -19.529 19.807 4.766 1.00 41.19 456 LYS A N 1
ATOM 3566 C CA . LYS A 1 456 ? -18.249 19.470 4.103 1.00 41.19 456 LYS A CA 1
ATOM 3567 C C . LYS A 1 456 ? -17.312 20.694 4.041 1.00 41.19 456 LYS A C 1
ATOM 3569 O O . LYS A 1 456 ? -16.112 20.535 3.878 1.00 41.19 456 LYS A O 1
ATOM 3574 N N . LYS A 1 457 ? -17.870 21.895 4.234 1.00 41.50 457 LYS A N 1
ATOM 3575 C CA . LYS A 1 457 ? -17.223 23.199 4.382 1.00 41.50 457 LYS A CA 1
ATOM 3576 C C . LYS A 1 457 ? -16.442 23.433 5.696 1.00 41.50 457 LYS A C 1
ATOM 3578 O O . LYS A 1 457 ? -15.600 24.322 5.711 1.00 41.50 457 LYS A O 1
ATOM 3583 N N . LYS A 1 458 ? -16.681 22.698 6.794 1.00 38.50 458 LYS A N 1
ATOM 3584 C CA . LYS A 1 458 ? -16.048 22.937 8.118 1.00 38.50 458 LYS A CA 1
ATOM 3585 C C . LYS A 1 458 ? -14.893 22.003 8.478 1.00 38.50 458 LYS A C 1
ATOM 3587 O O . LYS A 1 458 ? -14.130 22.327 9.387 1.00 38.50 458 LYS A O 1
ATOM 3592 N N . TYR A 1 459 ? -14.712 20.894 7.764 1.00 43.75 459 TYR A N 1
ATOM 3593 C CA . TYR A 1 459 ? -13.431 20.191 7.785 1.00 43.75 459 TYR A CA 1
ATOM 3594 C C . TYR A 1 459 ? -12.522 20.857 6.758 1.00 43.75 459 TYR A C 1
ATOM 3596 O O . TYR A 1 459 ? -12.527 20.505 5.581 1.00 43.75 459 TYR A O 1
ATOM 3604 N N . LEU A 1 460 ? -11.784 21.867 7.228 1.00 48.22 460 LEU A N 1
ATOM 3605 C CA . LEU A 1 460 ? -10.657 22.452 6.509 1.00 48.22 460 LEU A CA 1
ATOM 3606 C C . LEU A 1 460 ? -9.748 21.350 5.928 1.00 48.22 460 LEU A C 1
ATOM 3608 O O . LEU A 1 460 ? -9.658 20.261 6.510 1.00 48.22 460 LEU A O 1
ATOM 3612 N N . PRO A 1 461 ? -9.056 21.634 4.809 1.00 47.91 461 PRO A N 1
ATOM 3613 C CA . PRO A 1 461 ? -8.097 20.710 4.219 1.00 47.91 461 PRO A CA 1
ATOM 3614 C C . PRO A 1 461 ? -7.101 20.201 5.264 1.00 47.91 461 PRO A C 1
ATOM 3616 O O . PRO A 1 461 ? -6.773 20.904 6.219 1.00 47.91 461 PRO A O 1
ATOM 3619 N N . ILE A 1 462 ? -6.667 18.951 5.063 1.00 49.72 462 ILE A N 1
ATOM 3620 C CA . ILE A 1 462 ? -5.634 18.203 5.799 1.00 49.72 462 ILE A CA 1
ATOM 3621 C C . ILE A 1 462 ? -4.714 19.161 6.585 1.00 49.72 462 ILE A C 1
ATOM 3623 O O . ILE A 1 462 ? -4.088 20.009 5.949 1.00 49.72 462 ILE A O 1
ATOM 3627 N N . PRO A 1 463 ? -4.619 19.076 7.929 1.00 54.12 463 PRO A N 1
ATOM 3628 C CA . PRO A 1 463 ? -3.977 20.114 8.734 1.00 54.12 463 PRO A CA 1
ATOM 3629 C C . PRO A 1 463 ? -2.566 20.421 8.219 1.00 54.12 463 PRO A C 1
ATOM 3631 O O . PRO A 1 463 ? -1.747 19.511 8.125 1.00 54.12 463 PRO A O 1
ATOM 3634 N N . PHE A 1 464 ? -2.292 21.692 7.914 1.00 47.84 464 PHE A N 1
ATOM 3635 C CA . PHE A 1 464 ? -1.069 22.246 7.303 1.00 47.84 464 PHE A CA 1
ATOM 3636 C C . PHE A 1 464 ? 0.245 21.516 7.661 1.00 47.84 464 PHE A C 1
ATOM 3638 O O . PHE A 1 464 ? 1.041 21.154 6.795 1.00 47.84 464 PHE A O 1
ATOM 3645 N N . ARG A 1 465 ? 0.440 21.198 8.950 1.00 52.91 465 ARG A N 1
ATOM 3646 C CA . ARG A 1 465 ? 1.630 20.497 9.470 1.00 52.91 465 ARG A CA 1
ATOM 3647 C C . ARG A 1 465 ? 1.861 19.110 8.846 1.00 52.91 465 ARG A C 1
ATOM 3649 O O . ARG A 1 465 ? 2.997 18.655 8.786 1.00 52.91 465 ARG A O 1
ATOM 3656 N N . SER A 1 466 ? 0.804 18.446 8.384 1.00 56.56 466 SER A N 1
ATOM 3657 C CA . SER A 1 466 ? 0.872 17.140 7.719 1.00 56.56 466 SER A CA 1
ATOM 3658 C C . SER A 1 466 ? 1.161 17.223 6.218 1.00 56.56 466 SER A C 1
ATOM 3660 O O . SER A 1 466 ? 1.808 16.323 5.694 1.00 56.56 466 SER A O 1
ATOM 3662 N N . GLN A 1 467 ? 0.772 18.310 5.540 1.00 62.91 467 GLN A N 1
ATOM 3663 C CA . GLN A 1 467 ? 1.059 18.498 4.111 1.00 62.91 467 GLN A CA 1
ATOM 3664 C C . GLN A 1 467 ? 2.526 18.879 3.889 1.00 62.91 467 GLN A C 1
ATOM 3666 O O . GLN A 1 467 ? 3.214 18.244 3.097 1.00 62.91 467 GLN A O 1
ATOM 3671 N N . VAL A 1 468 ? 3.041 19.837 4.665 1.00 65.88 468 VAL A N 1
ATOM 3672 C CA . VAL A 1 468 ? 4.468 20.203 4.642 1.00 65.88 468 VAL A CA 1
ATOM 3673 C C . VAL A 1 468 ? 5.336 19.010 5.030 1.00 65.88 468 VAL A C 1
ATOM 3675 O O . VAL A 1 468 ? 6.337 18.742 4.376 1.00 65.88 468 VAL A O 1
ATOM 3678 N N . GLY A 1 469 ? 4.914 18.241 6.040 1.00 68.31 469 GLY A N 1
ATOM 3679 C CA . GLY A 1 469 ? 5.586 16.999 6.417 1.00 68.31 469 GLY A CA 1
ATOM 3680 C C . GLY A 1 469 ? 5.645 15.980 5.276 1.00 68.31 469 GLY A C 1
ATOM 3681 O O . GLY A 1 469 ? 6.674 15.338 5.109 1.00 68.31 469 GLY A O 1
ATOM 3682 N N . ALA A 1 470 ? 4.591 15.864 4.462 1.00 63.91 470 ALA A N 1
ATOM 3683 C CA . ALA A 1 470 ? 4.572 14.965 3.309 1.00 63.91 470 ALA A CA 1
ATOM 3684 C C . ALA A 1 470 ? 5.516 15.420 2.184 1.00 63.91 470 ALA A C 1
ATOM 3686 O O . ALA A 1 470 ? 6.179 14.579 1.587 1.00 63.91 470 ALA A O 1
ATOM 3687 N N . ILE A 1 471 ? 5.622 16.728 1.923 1.00 68.62 471 ILE A N 1
ATOM 3688 C CA . ILE A 1 471 ? 6.546 17.286 0.917 1.00 68.62 471 ILE A CA 1
ATOM 3689 C C . ILE A 1 471 ? 7.997 17.116 1.359 1.00 68.62 471 ILE A C 1
ATOM 3691 O O . ILE A 1 471 ? 8.830 16.658 0.578 1.00 68.62 471 ILE A O 1
ATOM 3695 N N . TRP A 1 472 ? 8.284 17.450 2.620 1.00 75.12 472 TRP A N 1
ATOM 3696 C CA . TRP A 1 472 ? 9.594 17.227 3.229 1.00 75.12 472 TRP A CA 1
ATOM 3697 C C . TRP A 1 472 ? 9.982 15.759 3.148 1.00 75.12 472 TRP A C 1
ATOM 3699 O O . TRP A 1 472 ? 11.062 15.444 2.655 1.00 75.12 472 TRP A O 1
ATOM 3709 N N . LEU A 1 473 ? 9.068 14.874 3.560 1.00 69.88 473 LEU A N 1
ATOM 3710 C CA . LEU A 1 473 ? 9.267 13.439 3.468 1.00 69.88 473 LEU A CA 1
ATOM 3711 C C . LEU A 1 473 ? 9.567 13.047 2.023 1.00 69.88 473 LEU A C 1
ATOM 3713 O O . LEU A 1 473 ? 10.642 12.520 1.795 1.00 69.88 473 LEU A O 1
ATOM 3717 N N . PHE A 1 474 ? 8.697 13.372 1.059 1.00 71.00 474 PHE A N 1
ATOM 3718 C CA . PHE A 1 474 ? 8.852 13.020 -0.359 1.00 71.00 474 PHE A CA 1
ATOM 3719 C C . PHE A 1 474 ? 10.190 13.474 -0.958 1.00 71.00 474 PHE A C 1
ATOM 3721 O O . PHE A 1 474 ? 10.860 12.683 -1.615 1.00 71.00 474 PHE A O 1
ATOM 3728 N N . CYS A 1 475 ? 10.621 14.711 -0.698 1.00 71.31 475 CYS A N 1
ATOM 3729 C CA . CYS A 1 475 ? 11.907 15.204 -1.197 1.00 71.31 475 CYS A CA 1
ATOM 3730 C C . CYS A 1 475 ? 13.088 14.463 -0.554 1.00 71.31 475 CYS A C 1
ATOM 3732 O O . CYS A 1 475 ? 14.052 14.145 -1.241 1.00 71.31 475 CYS A O 1
ATOM 3734 N N . HIS A 1 476 ? 13.000 14.139 0.742 1.00 71.88 476 HIS A N 1
ATOM 3735 C CA . HIS A 1 476 ? 14.007 13.306 1.406 1.00 71.88 476 HIS A CA 1
ATOM 3736 C C . HIS A 1 476 ? 13.958 11.846 0.917 1.00 71.88 476 HIS A C 1
ATOM 3738 O O . HIS A 1 476 ? 15.004 11.206 0.866 1.00 71.88 476 HIS A O 1
ATOM 3744 N N . LEU A 1 477 ? 12.780 11.326 0.525 1.00 62.28 477 LEU A N 1
ATOM 3745 C CA . LEU A 1 477 ? 12.632 9.998 -0.091 1.00 62.28 477 LEU A CA 1
ATOM 3746 C C . LEU A 1 477 ? 13.419 9.936 -1.398 1.00 62.28 477 LEU A C 1
ATOM 3748 O O . LEU A 1 477 ? 14.202 9.014 -1.607 1.00 62.28 477 LEU A O 1
ATOM 3752 N N . PHE A 1 478 ? 13.185 10.918 -2.268 1.00 69.94 478 PHE A N 1
ATOM 3753 C CA . PHE A 1 478 ? 13.784 10.968 -3.594 1.00 69.94 478 PHE A CA 1
ATOM 3754 C C . PHE A 1 478 ? 15.300 11.165 -3.505 1.00 69.94 478 PHE A C 1
ATOM 3756 O O . PHE A 1 478 ? 16.037 10.405 -4.122 1.00 69.94 478 PHE A O 1
ATOM 3763 N N . PHE A 1 479 ? 15.758 12.088 -2.650 1.00 72.19 479 PHE A N 1
ATOM 3764 C CA . PHE A 1 479 ? 17.184 12.273 -2.382 1.00 72.19 479 PHE A CA 1
ATOM 3765 C C . PHE A 1 479 ? 17.834 11.000 -1.824 1.00 72.19 479 PHE A C 1
ATOM 3767 O O . PHE A 1 479 ? 18.874 10.577 -2.306 1.00 72.19 479 PHE A O 1
ATOM 3774 N N . GLY A 1 480 ? 17.205 10.330 -0.852 1.00 66.25 480 GLY A N 1
ATOM 3775 C CA . GLY A 1 480 ? 17.740 9.080 -0.306 1.00 66.25 480 GLY A CA 1
ATOM 3776 C C . GLY A 1 480 ? 17.857 7.961 -1.350 1.00 66.25 480 GLY A C 1
ATOM 3777 O O . GLY A 1 480 ? 18.802 7.176 -1.295 1.00 66.25 480 GLY A O 1
ATOM 3778 N N . LEU A 1 481 ? 16.924 7.894 -2.306 1.00 66.12 481 LEU A N 1
ATOM 3779 C CA . LEU A 1 481 ? 16.952 6.919 -3.399 1.00 66.12 481 LEU A CA 1
ATOM 3780 C C . LEU A 1 481 ? 18.046 7.240 -4.427 1.00 66.12 481 LEU A C 1
ATOM 3782 O O . LEU A 1 481 ? 18.739 6.330 -4.876 1.00 66.12 481 LEU A O 1
ATOM 3786 N N . GLU A 1 482 ? 18.224 8.520 -4.755 1.00 73.62 482 GLU A N 1
ATOM 3787 C CA . GLU A 1 482 ? 19.308 8.999 -5.616 1.00 73.62 482 GLU A CA 1
ATOM 3788 C C . GLU A 1 482 ? 20.677 8.707 -4.992 1.00 73.62 482 GLU A C 1
ATOM 3790 O O . GLU A 1 482 ? 21.482 8.033 -5.627 1.00 73.62 482 GLU A O 1
ATOM 3795 N N . VAL A 1 483 ? 20.882 9.072 -3.718 1.00 68.50 483 VAL A N 1
ATOM 3796 C CA . VAL A 1 483 ? 22.112 8.784 -2.955 1.00 68.50 483 VAL A CA 1
ATOM 3797 C C . VAL A 1 483 ? 22.410 7.287 -2.930 1.00 68.50 483 VAL A C 1
ATOM 3799 O O . VAL A 1 483 ? 23.556 6.870 -3.072 1.00 68.50 483 VAL A O 1
ATOM 3802 N N . ALA A 1 484 ? 21.392 6.445 -2.737 1.00 65.25 484 ALA A N 1
ATOM 3803 C CA . ALA A 1 484 ? 21.586 5.000 -2.750 1.00 65.25 484 ALA A CA 1
ATOM 3804 C C . ALA A 1 484 ? 22.041 4.503 -4.134 1.00 65.25 484 ALA A C 1
ATOM 3806 O O . ALA A 1 484 ? 22.959 3.685 -4.219 1.00 65.25 484 ALA A O 1
ATOM 3807 N N . ALA A 1 485 ? 21.437 5.009 -5.212 1.00 67.06 485 ALA A N 1
ATOM 3808 C CA . ALA A 1 485 ? 21.804 4.651 -6.579 1.00 67.06 485 ALA A CA 1
ATOM 3809 C C . ALA A 1 485 ? 23.220 5.132 -6.947 1.00 67.06 485 ALA A C 1
ATOM 3811 O O . ALA A 1 485 ? 24.013 4.347 -7.477 1.00 67.06 485 ALA A O 1
ATOM 3812 N N . THR A 1 486 ? 23.574 6.377 -6.615 1.00 71.31 486 THR A N 1
ATOM 3813 C CA . THR A 1 486 ? 24.918 6.927 -6.847 1.00 71.31 486 THR A CA 1
ATOM 3814 C C . THR A 1 486 ? 25.966 6.223 -5.999 1.00 71.31 486 THR A C 1
ATOM 3816 O O . THR A 1 486 ? 27.045 5.932 -6.509 1.00 71.31 486 THR A O 1
ATOM 3819 N N . MET A 1 487 ? 25.653 5.842 -4.757 1.00 67.75 487 MET A N 1
ATOM 3820 C CA . MET A 1 487 ? 26.556 5.038 -3.929 1.00 67.75 487 MET A CA 1
ATOM 3821 C C . MET A 1 487 ? 26.841 3.664 -4.531 1.00 67.75 487 MET A C 1
ATOM 3823 O O . MET A 1 487 ? 28.000 3.254 -4.561 1.00 67.75 487 MET A O 1
ATOM 3827 N N . ILE A 1 488 ? 25.827 2.961 -5.044 1.00 65.44 488 ILE A N 1
ATOM 3828 C CA . ILE A 1 488 ? 26.020 1.655 -5.696 1.00 65.44 488 ILE A CA 1
ATOM 3829 C C . ILE A 1 488 ? 26.935 1.800 -6.922 1.00 65.44 488 ILE A C 1
ATOM 3831 O O . ILE A 1 488 ? 27.903 1.049 -7.062 1.00 65.44 488 ILE A O 1
ATOM 3835 N N . GLY A 1 489 ? 26.674 2.797 -7.773 1.00 68.88 489 GLY A N 1
ATOM 3836 C CA . GLY A 1 489 ? 27.499 3.072 -8.951 1.00 68.88 489 GLY A CA 1
ATOM 3837 C C . GLY A 1 489 ? 28.932 3.473 -8.590 1.00 68.88 489 GLY A C 1
ATOM 3838 O O . GLY A 1 489 ? 29.892 2.917 -9.115 1.00 68.88 489 GLY A O 1
ATOM 3839 N N . ALA A 1 490 ? 29.107 4.381 -7.638 1.00 71.94 490 ALA A N 1
ATOM 3840 C CA . ALA A 1 490 ? 30.412 4.915 -7.271 1.00 71.94 490 ALA A CA 1
ATOM 3841 C C . ALA A 1 490 ? 31.296 3.891 -6.533 1.00 71.94 490 ALA A C 1
ATOM 3843 O O . ALA A 1 490 ? 32.506 3.853 -6.765 1.00 71.94 490 ALA A O 1
ATOM 3844 N N . VAL A 1 491 ? 30.703 3.004 -5.721 1.00 69.44 491 VAL A N 1
ATOM 3845 C CA . VAL A 1 491 ? 31.415 1.855 -5.130 1.00 69.44 491 VAL A CA 1
ATOM 3846 C C . VAL A 1 491 ? 31.904 0.903 -6.221 1.00 69.44 491 VAL A C 1
ATOM 3848 O O . VAL A 1 491 ? 33.041 0.441 -6.149 1.00 69.44 491 VAL A O 1
ATOM 3851 N N . SER A 1 492 ? 31.102 0.660 -7.264 1.00 66.88 492 SER A N 1
ATOM 3852 C CA . SER A 1 492 ? 31.535 -0.171 -8.399 1.00 66.88 492 SER A CA 1
ATOM 3853 C C . SER A 1 492 ? 32.706 0.438 -9.186 1.00 66.88 492 SER A C 1
ATOM 3855 O O . SER A 1 492 ? 33.475 -0.293 -9.803 1.00 66.88 492 SER A O 1
ATOM 3857 N N . MET A 1 493 ? 32.886 1.762 -9.104 1.00 78.75 493 MET A N 1
ATOM 3858 C CA . MET A 1 493 ? 33.964 2.511 -9.758 1.00 78.75 493 MET A CA 1
ATOM 3859 C C . MET A 1 493 ? 35.162 2.812 -8.837 1.00 78.75 493 MET A C 1
ATOM 3861 O O . MET A 1 493 ? 36.086 3.509 -9.250 1.00 78.75 493 MET A O 1
ATOM 3865 N N . GLY A 1 494 ? 35.170 2.321 -7.591 1.00 85.62 494 GLY A N 1
ATOM 3866 C CA . GLY A 1 494 ? 36.274 2.542 -6.645 1.00 85.62 494 GLY A CA 1
ATOM 3867 C C . GLY A 1 494 ? 36.404 3.981 -6.126 1.00 85.62 494 GLY A C 1
ATOM 3868 O O . GLY A 1 494 ? 37.466 4.365 -5.635 1.00 85.62 494 GLY A O 1
ATOM 3869 N N . ILE A 1 495 ? 35.347 4.793 -6.226 1.00 84.44 495 ILE A N 1
ATOM 3870 C CA . ILE A 1 495 ? 35.365 6.190 -5.776 1.00 84.44 495 ILE A CA 1
ATOM 3871 C C . ILE A 1 495 ? 35.369 6.239 -4.233 1.00 84.44 495 ILE A C 1
ATOM 3873 O O . ILE A 1 495 ? 34.537 5.583 -3.597 1.00 84.44 495 ILE A O 1
ATOM 3877 N N . PRO A 1 496 ? 36.255 7.031 -3.590 1.00 81.69 496 PRO A N 1
ATOM 3878 C CA . PRO A 1 496 ? 36.304 7.130 -2.135 1.00 81.69 496 PRO A CA 1
ATOM 3879 C C . PRO A 1 496 ? 34.994 7.654 -1.541 1.00 81.69 496 PRO A C 1
ATOM 3881 O O . PRO A 1 496 ? 34.519 8.734 -1.896 1.00 81.69 496 PRO A O 1
ATOM 3884 N N . PHE A 1 497 ? 34.463 6.940 -0.550 1.00 65.00 497 PHE A N 1
ATOM 3885 C CA . PHE A 1 497 ? 33.170 7.225 0.083 1.00 65.00 497 PHE A CA 1
ATOM 3886 C C . PHE A 1 497 ? 33.007 8.672 0.580 1.00 65.00 497 PHE A C 1
ATOM 3888 O O . PHE A 1 497 ? 31.942 9.269 0.439 1.00 65.00 497 PHE A O 1
ATOM 3895 N N . GLY A 1 498 ? 34.081 9.273 1.108 1.00 72.25 498 GLY A N 1
ATOM 3896 C CA . GLY A 1 498 ? 34.063 10.660 1.582 1.00 72.25 498 GLY A CA 1
ATOM 3897 C C . GLY A 1 498 ? 33.758 11.682 0.481 1.00 72.25 498 GLY A C 1
ATOM 3898 O O . GLY A 1 498 ? 33.065 12.663 0.738 1.00 72.25 498 GLY A O 1
ATOM 3899 N N . THR A 1 499 ? 34.211 11.436 -0.752 1.00 74.06 499 THR A N 1
ATOM 3900 C CA . THR A 1 499 ? 33.939 12.334 -1.890 1.00 74.06 499 THR A CA 1
ATOM 3901 C C . THR A 1 499 ? 32.477 12.272 -2.323 1.00 74.06 499 THR A C 1
ATOM 3903 O O . THR A 1 499 ? 31.881 13.311 -2.599 1.00 74.06 499 THR A O 1
ATOM 3906 N N . ILE A 1 500 ? 31.875 11.079 -2.270 1.00 74.94 500 ILE A N 1
ATOM 3907 C CA . ILE A 1 500 ? 30.456 10.861 -2.564 1.00 74.94 500 ILE A CA 1
ATOM 3908 C C . ILE A 1 500 ? 29.600 11.596 -1.533 1.00 74.94 500 ILE A C 1
ATOM 3910 O O . ILE A 1 500 ? 28.720 12.356 -1.911 1.00 74.94 500 ILE A O 1
ATOM 3914 N N . ILE A 1 501 ? 29.895 11.457 -0.234 1.00 73.31 501 ILE A 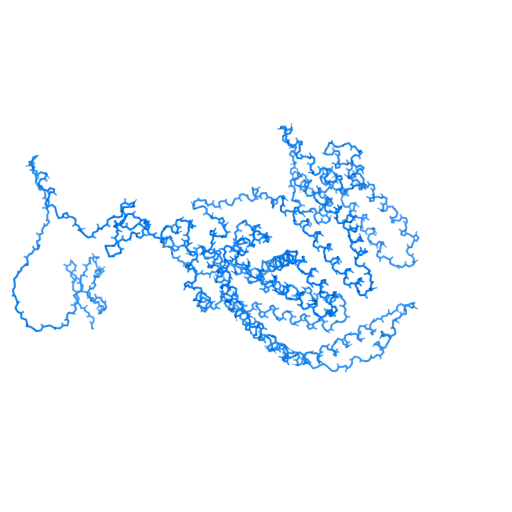N 1
ATOM 3915 C CA . ILE A 1 501 ? 29.127 12.152 0.812 1.00 73.31 501 ILE A CA 1
ATOM 3916 C C . ILE A 1 501 ? 29.147 13.670 0.606 1.00 73.31 501 ILE A C 1
ATOM 3918 O O . ILE A 1 501 ? 28.107 14.314 0.721 1.00 73.31 501 ILE A O 1
ATOM 3922 N N . VAL A 1 502 ? 30.312 14.255 0.312 1.00 79.56 502 VAL A N 1
ATOM 3923 C CA . VAL A 1 502 ? 30.419 15.706 0.099 1.00 79.56 502 VAL A CA 1
ATOM 3924 C C . VAL A 1 502 ? 29.646 16.136 -1.149 1.00 79.56 502 VAL A C 1
ATOM 3926 O O . VAL A 1 502 ? 28.924 17.130 -1.090 1.00 79.56 502 VAL A O 1
ATOM 3929 N N . ALA A 1 503 ? 29.750 15.384 -2.249 1.00 79.00 503 ALA A N 1
ATOM 3930 C CA . ALA A 1 503 ? 29.002 15.658 -3.474 1.00 79.00 503 ALA A CA 1
ATOM 3931 C C . ALA A 1 503 ? 27.484 15.582 -3.242 1.00 79.00 503 ALA A C 1
ATOM 3933 O O . ALA A 1 503 ? 26.762 16.509 -3.599 1.00 79.00 503 ALA A O 1
ATOM 3934 N N . GLU A 1 504 ? 27.008 14.543 -2.560 1.00 80.44 504 GLU A N 1
ATOM 3935 C CA . GLU A 1 504 ? 25.587 14.352 -2.261 1.00 80.44 504 GLU A CA 1
ATOM 3936 C C . GLU A 1 504 ? 25.046 15.407 -1.292 1.00 80.44 504 GLU A C 1
ATOM 3938 O O . GLU A 1 504 ? 23.948 15.929 -1.480 1.00 80.44 504 GLU A O 1
ATOM 3943 N N . LEU A 1 505 ? 25.821 15.801 -0.276 1.00 76.31 505 LEU A N 1
ATOM 3944 C CA . LEU A 1 505 ? 25.440 16.914 0.594 1.00 76.31 505 LEU A CA 1
ATOM 3945 C C . LEU A 1 505 ? 25.330 18.221 -0.198 1.00 76.31 505 LEU A C 1
ATOM 3947 O O . LEU A 1 505 ? 24.387 18.983 0.017 1.00 76.31 505 LEU A O 1
ATOM 3951 N N . LEU A 1 506 ? 26.243 18.480 -1.136 1.00 84.44 506 LEU A N 1
ATOM 3952 C CA . LEU A 1 506 ? 26.145 19.646 -2.015 1.00 84.44 506 LEU A CA 1
ATOM 3953 C C . LEU A 1 506 ? 24.891 19.581 -2.893 1.00 84.44 506 LEU A C 1
ATOM 3955 O O . LEU A 1 506 ? 24.157 20.568 -2.945 1.00 84.44 506 LEU A O 1
ATOM 3959 N N . VAL A 1 507 ? 24.585 18.433 -3.504 1.00 82.12 507 VAL A N 1
ATOM 3960 C CA . VAL A 1 507 ? 23.339 18.225 -4.266 1.00 82.12 507 VAL A CA 1
ATOM 3961 C C . VAL A 1 507 ? 22.116 18.475 -3.380 1.00 82.12 507 VAL A C 1
ATOM 3963 O O . VAL A 1 507 ? 21.207 19.212 -3.767 1.00 82.12 507 VAL A O 1
ATOM 3966 N N . TYR A 1 508 ? 22.111 17.967 -2.148 1.00 83.62 508 TYR A N 1
ATOM 3967 C CA . TYR A 1 508 ? 21.032 18.206 -1.193 1.00 83.62 508 TYR A CA 1
ATOM 3968 C C . TYR A 1 508 ? 20.824 19.695 -0.900 1.00 83.62 508 TYR A C 1
ATOM 3970 O O . TYR A 1 508 ? 19.700 20.197 -0.983 1.00 83.62 508 TYR A O 1
ATOM 3978 N N . PHE A 1 509 ? 21.892 20.421 -0.568 1.00 84.00 509 PHE A N 1
ATOM 3979 C CA . PHE A 1 509 ? 21.803 21.834 -0.198 1.00 84.00 509 PHE A CA 1
ATOM 3980 C C . PHE A 1 509 ? 21.531 22.759 -1.390 1.00 84.00 509 PHE A C 1
ATOM 3982 O O . PHE A 1 509 ? 20.884 23.791 -1.205 1.00 84.00 509 PHE A O 1
ATOM 3989 N N . ILE A 1 510 ? 21.991 22.406 -2.592 1.00 85.94 510 ILE A N 1
ATOM 3990 C CA . ILE A 1 510 ? 21.860 23.235 -3.801 1.00 85.94 510 ILE A CA 1
ATOM 3991 C C . ILE A 1 510 ? 20.555 22.942 -4.552 1.00 85.94 510 ILE A C 1
ATOM 3993 O O . ILE A 1 510 ? 19.965 23.856 -5.123 1.00 85.94 510 ILE A O 1
ATOM 3997 N N . VAL A 1 511 ? 20.075 21.697 -4.539 1.00 84.50 511 VAL A N 1
ATOM 3998 C CA . VAL A 1 511 ? 18.909 21.269 -5.330 1.00 84.50 511 VAL A CA 1
ATOM 3999 C C . VAL A 1 511 ? 17.702 21.002 -4.434 1.00 84.50 511 VAL A C 1
ATOM 4001 O O . VAL A 1 511 ? 16.670 21.665 -4.560 1.00 84.50 511 VAL A O 1
ATOM 4004 N N . PHE A 1 512 ? 17.818 20.074 -3.483 1.00 80.38 512 PHE A N 1
ATOM 4005 C CA . PHE A 1 512 ? 16.663 19.594 -2.718 1.00 80.38 512 PHE A CA 1
ATOM 4006 C C . PHE A 1 512 ? 16.156 20.595 -1.684 1.00 80.38 512 PHE A C 1
ATOM 4008 O O . PHE A 1 512 ? 14.953 20.857 -1.622 1.00 80.38 512 PHE A O 1
ATOM 4015 N N . LEU A 1 513 ? 17.042 21.184 -0.881 1.00 85.62 513 LEU A N 1
ATOM 4016 C CA . LEU A 1 513 ? 16.648 22.153 0.140 1.00 85.62 513 LEU A CA 1
ATOM 4017 C C . LEU A 1 513 ? 15.927 23.370 -0.476 1.00 85.62 513 LEU A C 1
ATOM 4019 O O . LEU A 1 513 ? 14.860 23.732 0.030 1.00 85.62 513 LEU A O 1
ATOM 4023 N N . PRO A 1 514 ? 16.402 23.974 -1.583 1.00 90.00 514 PRO A N 1
ATOM 4024 C CA . PRO A 1 514 ? 15.680 25.060 -2.235 1.00 90.00 514 PRO A CA 1
ATOM 4025 C C . PRO A 1 514 ? 14.309 24.632 -2.783 1.00 90.00 514 PRO A C 1
ATOM 4027 O O . PRO A 1 514 ? 13.330 25.360 -2.611 1.00 90.00 514 PRO A O 1
ATOM 4030 N N . ILE A 1 515 ? 14.187 23.430 -3.353 1.00 88.38 515 ILE A N 1
ATOM 4031 C CA . ILE A 1 515 ? 12.891 22.878 -3.783 1.00 88.38 515 ILE A CA 1
ATOM 4032 C C . ILE A 1 515 ? 11.922 22.767 -2.596 1.00 88.38 515 ILE A C 1
ATOM 4034 O O . ILE A 1 515 ? 10.774 23.213 -2.675 1.00 88.38 515 ILE A O 1
ATOM 4038 N N . ILE A 1 516 ? 12.388 22.225 -1.471 1.00 86.75 516 ILE A N 1
ATOM 4039 C CA . ILE A 1 516 ? 11.590 22.064 -0.250 1.00 86.75 516 ILE A CA 1
ATOM 4040 C C . ILE A 1 516 ? 11.108 23.422 0.277 1.00 86.75 516 ILE A C 1
ATOM 4042 O O . ILE A 1 516 ? 9.928 23.578 0.605 1.00 86.75 516 ILE A O 1
ATOM 4046 N N . LEU A 1 517 ? 11.999 24.414 0.348 1.00 91.75 517 LEU A N 1
ATOM 4047 C CA . LEU A 1 517 ? 11.666 25.765 0.810 1.00 91.75 517 LEU A CA 1
ATOM 4048 C C . LEU A 1 517 ? 10.655 26.449 -0.118 1.00 91.75 517 LEU A C 1
ATOM 4050 O O . LEU A 1 517 ? 9.685 27.045 0.362 1.00 91.75 517 LEU A O 1
ATOM 4054 N N . TYR A 1 518 ? 10.840 26.306 -1.432 1.00 94.25 518 TYR A N 1
ATOM 4055 C CA . TYR A 1 518 ? 9.931 26.833 -2.445 1.00 94.25 518 TYR A CA 1
ATOM 4056 C C . TYR A 1 518 ? 8.507 26.287 -2.270 1.00 94.25 518 TYR A C 1
ATOM 4058 O O . TYR A 1 518 ? 7.547 27.060 -2.175 1.00 94.25 518 TYR A O 1
ATOM 4066 N N . TYR A 1 519 ? 8.359 24.963 -2.151 1.00 91.69 519 TYR A N 1
ATOM 4067 C CA . TYR A 1 519 ? 7.046 24.336 -1.993 1.00 91.69 519 TYR A CA 1
ATOM 4068 C C . TYR A 1 519 ? 6.409 24.587 -0.613 1.00 91.69 519 TYR A C 1
ATOM 4070 O O . TYR A 1 519 ? 5.192 24.777 -0.566 1.00 91.69 519 TYR A O 1
ATOM 4078 N N . ASP A 1 520 ? 7.171 24.664 0.494 1.00 89.31 520 ASP A N 1
ATOM 4079 C CA . ASP A 1 520 ? 6.622 25.090 1.807 1.00 89.31 520 ASP A CA 1
ATOM 4080 C C . ASP A 1 520 ? 6.052 26.512 1.718 1.00 89.31 520 ASP A C 1
ATOM 4082 O O . ASP A 1 520 ? 4.941 26.781 2.185 1.00 89.31 520 ASP A O 1
ATOM 4086 N N . GLY A 1 521 ? 6.785 27.418 1.064 1.00 93.38 521 GLY A N 1
ATOM 4087 C CA . GLY A 1 521 ? 6.341 28.784 0.807 1.00 93.38 521 GLY A CA 1
ATOM 4088 C C . GLY A 1 521 ? 5.027 28.842 0.030 1.00 93.38 521 GLY A C 1
ATOM 4089 O O . GLY A 1 521 ? 4.073 29.491 0.466 1.00 93.38 521 GLY A O 1
ATOM 4090 N N . LEU A 1 522 ? 4.943 28.113 -1.083 1.00 92.88 522 LEU A N 1
ATOM 4091 C CA . LEU A 1 522 ? 3.748 28.078 -1.929 1.00 92.88 522 LEU A CA 1
ATOM 4092 C C . LEU A 1 522 ? 2.530 27.456 -1.258 1.00 92.88 522 LEU A C 1
ATOM 4094 O O . LEU A 1 522 ? 1.439 28.017 -1.362 1.00 92.88 522 LEU A O 1
ATOM 4098 N N . CYS A 1 523 ? 2.702 26.343 -0.540 1.00 90.31 523 CYS A N 1
ATOM 4099 C CA . CYS A 1 523 ? 1.601 25.718 0.191 1.00 90.31 523 CYS A CA 1
ATOM 4100 C C . CYS A 1 523 ? 0.956 26.720 1.155 1.00 90.31 523 CYS A C 1
ATOM 4102 O O . CYS A 1 523 ? -0.268 26.845 1.194 1.00 90.31 523 CYS A O 1
ATOM 4104 N N . ARG A 1 524 ? 1.778 27.499 1.874 1.00 89.38 524 ARG A N 1
ATOM 4105 C CA . ARG A 1 524 ? 1.301 28.548 2.789 1.00 89.38 524 ARG A CA 1
ATOM 4106 C C . ARG A 1 524 ? 0.588 29.686 2.068 1.00 89.38 524 ARG A C 1
ATOM 4108 O O . ARG A 1 524 ? -0.404 30.194 2.584 1.00 89.38 524 ARG A O 1
ATOM 4115 N N . ILE A 1 525 ? 1.088 30.110 0.909 1.00 91.19 525 ILE A N 1
ATOM 4116 C CA . ILE A 1 525 ? 0.443 31.158 0.105 1.00 91.19 525 ILE A CA 1
ATOM 4117 C C . ILE A 1 525 ? -0.937 30.680 -0.367 1.00 91.19 525 ILE A C 1
ATOM 4119 O O . ILE A 1 525 ? -1.914 31.413 -0.226 1.00 91.19 525 ILE A O 1
ATOM 4123 N N . PHE A 1 526 ? -1.049 29.442 -0.854 1.00 91.69 526 PHE A N 1
ATOM 4124 C CA . PHE A 1 526 ? -2.314 28.889 -1.353 1.00 91.69 526 PHE A CA 1
ATOM 4125 C C . PHE A 1 526 ? -3.358 28.703 -0.260 1.00 91.69 526 PHE A C 1
ATOM 4127 O O . PHE A 1 526 ? -4.518 29.057 -0.455 1.00 91.69 526 PHE A O 1
ATOM 4134 N N . GLU A 1 527 ? -2.959 28.237 0.920 1.00 84.81 527 GLU A N 1
ATOM 4135 C CA . GLU A 1 527 ? -3.878 28.158 2.059 1.00 84.81 527 GLU A CA 1
ATOM 4136 C C . GLU A 1 527 ? -4.432 29.529 2.449 1.00 84.81 527 GLU A C 1
ATOM 4138 O O . GLU A 1 527 ? -5.609 29.667 2.794 1.00 84.81 527 GLU A O 1
ATOM 4143 N N . LYS A 1 528 ? -3.608 30.573 2.340 1.00 84.38 528 LYS A N 1
ATOM 4144 C CA . LYS A 1 528 ? -4.023 31.946 2.640 1.00 84.38 528 LYS A CA 1
ATOM 4145 C C . LYS A 1 528 ? -4.966 32.516 1.590 1.00 84.38 528 LYS A C 1
ATOM 4147 O O . LYS A 1 528 ? -5.822 33.320 1.950 1.00 84.38 528 LYS A O 1
ATOM 4152 N N . THR A 1 529 ? -4.888 32.042 0.349 1.00 83.69 529 THR A N 1
ATOM 4153 C CA . THR A 1 529 ? -5.861 32.341 -0.712 1.00 83.69 529 THR A CA 1
ATOM 4154 C C . THR A 1 529 ? -7.062 31.388 -0.721 1.00 83.69 529 THR A C 1
ATOM 4156 O O . THR A 1 529 ? -7.788 31.338 -1.709 1.00 83.69 529 THR A O 1
ATOM 4159 N N . LYS A 1 530 ? -7.310 30.657 0.381 1.00 86.12 5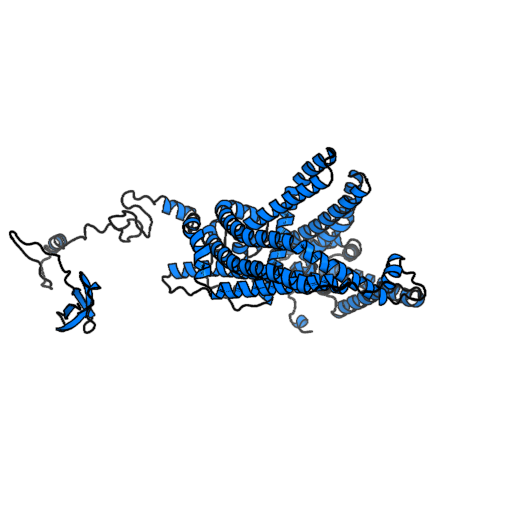30 LYS A N 1
ATOM 4160 C CA . LYS A 1 530 ? -8.417 29.692 0.549 1.00 86.12 530 LYS A CA 1
ATOM 4161 C C . LYS A 1 530 ? -8.352 28.482 -0.402 1.00 86.12 530 LYS A C 1
ATOM 4163 O O . LYS A 1 530 ? -9.351 27.791 -0.582 1.00 86.12 530 LYS A O 1
ATOM 4168 N N . ASN A 1 531 ? -7.183 28.181 -0.964 1.00 86.19 531 ASN A N 1
ATOM 4169 C CA . ASN A 1 531 ? -6.929 26.983 -1.765 1.00 86.19 531 ASN A CA 1
ATOM 4170 C C . ASN A 1 531 ? -6.222 25.904 -0.929 1.00 86.19 531 ASN A C 1
ATOM 4172 O O . ASN A 1 531 ? -5.622 26.180 0.107 1.00 86.19 531 ASN A O 1
ATOM 4176 N N . THR A 1 532 ? -6.271 24.644 -1.360 1.00 83.75 532 THR A N 1
ATOM 4177 C CA . THR A 1 532 ? -5.565 23.562 -0.658 1.00 83.75 532 THR A CA 1
ATOM 4178 C C . THR A 1 532 ? -4.075 23.573 -0.999 1.00 83.75 532 THR A C 1
ATOM 4180 O O . THR A 1 532 ? -3.730 23.476 -2.177 1.00 83.75 532 THR A O 1
ATOM 4183 N N . GLY A 1 533 ? -3.198 23.625 0.012 1.00 83.06 533 GLY A N 1
ATOM 4184 C CA . GLY A 1 533 ? -1.741 23.699 -0.171 1.00 83.06 533 GLY A CA 1
ATOM 4185 C C . GLY A 1 533 ? -1.163 22.617 -1.090 1.00 83.06 533 GLY A C 1
ATOM 4186 O O . GLY A 1 533 ? -0.323 22.918 -1.930 1.00 83.06 533 GLY A O 1
ATOM 4187 N N . ILE A 1 534 ? -1.695 21.390 -1.032 1.00 80.44 534 ILE A N 1
ATOM 4188 C CA . ILE A 1 534 ? -1.274 20.256 -1.875 1.00 80.44 534 ILE A CA 1
ATOM 4189 C C . ILE A 1 534 ? -1.329 20.529 -3.387 1.00 80.44 534 ILE A C 1
ATOM 4191 O O . ILE A 1 534 ? -0.583 19.915 -4.147 1.00 80.44 534 ILE A O 1
ATOM 4195 N N . LEU A 1 535 ? -2.163 21.473 -3.840 1.00 85.81 535 LEU A N 1
ATOM 4196 C CA . LEU A 1 535 ? -2.236 21.852 -5.255 1.00 85.81 535 LEU A CA 1
ATOM 4197 C C . LEU A 1 535 ? -0.951 22.527 -5.745 1.00 85.81 535 LEU A C 1
ATOM 4199 O O . LEU A 1 535 ? -0.708 22.548 -6.948 1.00 85.81 535 LEU A O 1
ATOM 4203 N N . ALA A 1 536 ? -0.099 23.011 -4.834 1.00 88.81 536 ALA A N 1
ATOM 4204 C CA . ALA A 1 536 ? 1.235 23.492 -5.170 1.00 88.81 536 ALA A CA 1
ATOM 4205 C C . ALA A 1 536 ? 2.119 22.399 -5.782 1.00 88.81 536 ALA A C 1
ATOM 4207 O O . ALA A 1 536 ? 3.020 22.737 -6.536 1.00 88.81 536 ALA A O 1
ATOM 4208 N N . LEU A 1 537 ? 1.863 21.113 -5.516 1.00 82.06 537 LEU A N 1
ATOM 4209 C CA . LEU A 1 537 ? 2.663 20.012 -6.066 1.00 82.06 537 LEU A CA 1
ATOM 4210 C C . LEU A 1 537 ? 2.362 19.705 -7.534 1.00 82.06 537 LEU A C 1
ATOM 4212 O O . LEU A 1 537 ? 3.196 19.109 -8.206 1.00 82.06 537 LEU A O 1
ATOM 4216 N N . ILE A 1 538 ? 1.191 20.095 -8.040 1.00 83.19 538 ILE A N 1
ATOM 4217 C CA . ILE A 1 538 ? 0.803 19.843 -9.430 1.00 83.19 538 ILE A CA 1
ATOM 4218 C C . ILE A 1 538 ? 1.287 21.036 -10.268 1.00 83.19 538 ILE A C 1
ATOM 4220 O O . ILE A 1 538 ? 0.701 22.110 -10.135 1.00 83.19 538 ILE A O 1
ATOM 4224 N N . PRO A 1 539 ? 2.305 20.903 -11.144 1.00 85.25 539 PRO A N 1
ATOM 4225 C CA . PRO A 1 539 ? 2.992 22.055 -11.743 1.00 85.25 539 PRO A CA 1
ATOM 4226 C C . PRO A 1 539 ? 2.071 23.051 -12.464 1.00 85.25 539 PRO A C 1
ATOM 4228 O O . PRO A 1 539 ? 2.191 24.259 -12.272 1.00 85.25 539 PRO A O 1
ATOM 4231 N N . TRP A 1 540 ? 1.111 22.556 -13.249 1.00 87.50 540 TRP A N 1
ATOM 4232 C CA . TRP A 1 540 ? 0.180 23.394 -14.013 1.00 87.50 540 TRP A CA 1
ATOM 4233 C C . TRP A 1 540 ? -0.844 24.099 -13.120 1.00 87.50 540 TRP A C 1
ATOM 4235 O O . TRP A 1 540 ? -1.079 25.297 -13.270 1.00 87.50 540 TRP A O 1
ATOM 4245 N N . VAL A 1 541 ? -1.412 23.371 -12.151 1.00 88.75 541 VAL A N 1
ATOM 4246 C CA . VAL A 1 541 ? -2.377 23.925 -11.189 1.00 88.75 541 VAL A CA 1
ATOM 4247 C C . VAL A 1 541 ? -1.689 24.933 -10.276 1.00 88.75 541 VAL A C 1
ATOM 4249 O O . VAL A 1 541 ? -2.246 25.992 -10.009 1.00 88.75 541 VAL A O 1
ATOM 4252 N N . ARG A 1 542 ? -0.454 24.650 -9.852 1.00 94.62 542 ARG A N 1
ATOM 4253 C CA . ARG A 1 542 ? 0.397 25.576 -9.105 1.00 94.62 542 ARG A CA 1
ATOM 4254 C C . ARG A 1 542 ? 0.563 26.887 -9.858 1.00 94.62 542 ARG A C 1
ATOM 4256 O O . ARG A 1 542 ? 0.255 27.934 -9.299 1.00 94.62 542 ARG A O 1
ATOM 4263 N N . ASN A 1 543 ? 1.007 26.831 -11.111 1.00 93.75 543 ASN A N 1
ATOM 4264 C CA . ASN A 1 543 ? 1.232 28.039 -11.897 1.00 93.75 543 ASN A CA 1
ATOM 4265 C C . ASN A 1 543 ? -0.083 28.827 -12.046 1.00 93.75 543 ASN A C 1
ATOM 4267 O O . ASN A 1 543 ? -0.114 30.014 -11.739 1.00 93.75 543 ASN A O 1
ATOM 4271 N N . TYR A 1 544 ? -1.195 28.164 -12.388 1.00 94.69 544 TYR A N 1
ATOM 4272 C CA . TYR A 1 544 ? -2.521 28.794 -12.457 1.00 94.69 544 TYR A CA 1
ATOM 4273 C C . TYR A 1 544 ? -2.919 29.495 -11.150 1.00 94.69 544 TYR A C 1
ATOM 4275 O O . TYR A 1 544 ? -3.307 30.664 -11.149 1.00 94.69 544 TYR A O 1
ATOM 4283 N N . LEU A 1 545 ? -2.784 28.801 -10.018 1.00 93.50 545 LEU A N 1
ATOM 4284 C CA . LEU A 1 545 ? -3.103 29.349 -8.703 1.00 93.50 545 LEU A CA 1
ATOM 4285 C C . LEU A 1 545 ? -2.172 30.499 -8.312 1.00 93.50 545 LEU A C 1
ATOM 4287 O O . LEU A 1 545 ? -2.625 31.403 -7.618 1.00 93.50 545 LEU A O 1
ATOM 4291 N N . GLN A 1 546 ? -0.915 30.515 -8.764 1.00 94.81 546 GLN A N 1
ATOM 4292 C CA . GLN A 1 546 ? -0.019 31.663 -8.592 1.00 94.81 546 GLN A CA 1
ATOM 4293 C C . GLN A 1 546 ? -0.493 32.873 -9.399 1.00 94.81 546 GLN A C 1
ATOM 4295 O O . GLN A 1 546 ? -0.576 33.956 -8.825 1.00 94.81 546 GLN A O 1
ATOM 4300 N N . PHE A 1 547 ? -0.866 32.709 -10.676 1.00 95.81 547 PHE A N 1
ATOM 4301 C CA . PHE A 1 547 ? -1.444 33.797 -11.485 1.00 95.81 547 PHE A CA 1
ATOM 4302 C C . PHE A 1 547 ? -2.713 34.357 -10.834 1.00 95.81 547 PHE A C 1
ATOM 4304 O O . PHE A 1 547 ? -2.847 35.573 -10.661 1.00 95.81 547 PHE A O 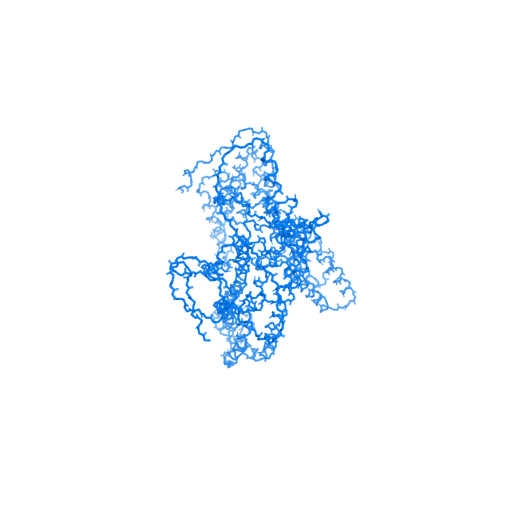1
ATOM 4311 N N . LYS A 1 548 ? -3.604 33.471 -10.373 1.00 93.62 548 LYS A N 1
ATOM 4312 C CA . LYS A 1 548 ? -4.823 33.857 -9.651 1.00 93.62 548 LYS A CA 1
ATOM 4313 C C . LYS A 1 548 ? -4.513 34.543 -8.317 1.00 93.62 548 LYS A C 1
ATOM 4315 O O . LYS A 1 548 ? -5.132 35.554 -7.986 1.00 93.62 548 LYS A O 1
ATOM 4320 N N . ALA A 1 549 ? -3.540 34.036 -7.559 1.00 92.12 549 ALA A N 1
ATOM 4321 C CA . ALA A 1 549 ? -3.089 34.630 -6.301 1.00 92.12 549 ALA A CA 1
ATOM 4322 C C . ALA A 1 549 ? -2.428 35.996 -6.509 1.00 92.12 549 ALA A C 1
ATOM 4324 O O . ALA A 1 549 ? -2.608 36.867 -5.668 1.00 92.12 549 ALA A O 1
ATOM 4325 N N . ALA A 1 550 ? -1.749 36.222 -7.634 1.00 94.12 550 ALA A N 1
ATOM 4326 C CA . ALA A 1 550 ? -1.179 37.513 -8.016 1.00 94.12 550 ALA A CA 1
ATOM 4327 C C . ALA A 1 550 ? -2.229 38.513 -8.534 1.00 94.12 550 ALA A C 1
ATOM 4329 O O . ALA A 1 550 ? -1.940 39.700 -8.632 1.00 94.12 550 ALA A O 1
ATOM 4330 N N . GLY A 1 551 ? -3.454 38.060 -8.825 1.00 92.88 551 GLY A N 1
ATOM 4331 C CA . GLY A 1 551 ? -4.533 38.920 -9.329 1.00 92.88 551 GLY A CA 1
ATOM 4332 C C . GLY A 1 551 ? -4.344 39.293 -10.795 1.00 92.88 551 GLY A C 1
ATOM 4333 O O . GLY A 1 551 ? -4.796 40.345 -11.234 1.00 92.88 551 GLY A O 1
ATOM 4334 N N . MET A 1 552 ? -3.631 38.453 -11.546 1.00 94.31 552 MET A N 1
ATOM 4335 C CA . MET A 1 552 ? -3.423 38.670 -12.970 1.00 94.31 552 MET A CA 1
ATOM 4336 C C . MET A 1 552 ? -4.665 38.234 -13.763 1.00 94.31 552 MET A C 1
ATOM 4338 O O . MET A 1 552 ? -5.283 37.229 -13.404 1.00 94.31 552 MET A O 1
ATOM 4342 N N . PRO A 1 553 ? -5.014 38.936 -14.859 1.00 94.12 553 PRO A N 1
ATOM 4343 C CA . PRO A 1 553 ? -6.087 38.520 -15.759 1.00 94.12 553 PRO A CA 1
ATOM 4344 C C . PRO A 1 553 ? -5.915 37.077 -16.252 1.00 94.12 553 PRO A C 1
ATOM 4346 O O . PRO A 1 553 ? -4.791 36.634 -16.507 1.00 94.12 553 PRO A O 1
ATOM 4349 N N . GLY A 1 554 ? -7.026 36.366 -16.468 1.00 88.69 554 GLY A N 1
ATOM 4350 C CA . GLY A 1 554 ? -7.018 34.950 -16.863 1.00 88.69 554 GLY A CA 1
ATOM 4351 C C . GLY A 1 554 ? -6.200 34.633 -18.124 1.00 88.69 554 GLY A C 1
ATOM 4352 O O . GLY A 1 554 ? -5.670 33.534 -18.235 1.00 88.69 554 GLY A O 1
ATOM 4353 N N . VAL A 1 555 ? -6.012 35.605 -19.026 1.00 92.88 555 VAL A N 1
ATOM 4354 C CA . VAL A 1 555 ? -5.269 35.472 -20.298 1.00 92.88 555 VAL A CA 1
ATOM 4355 C C . VAL A 1 555 ? -3.774 35.168 -20.106 1.00 92.88 555 VAL A C 1
ATOM 4357 O O . VAL A 1 555 ? -3.157 34.523 -20.956 1.00 92.88 555 VAL A O 1
ATOM 4360 N N . TRP A 1 556 ? -3.177 35.576 -18.984 1.00 94.38 556 TRP A N 1
ATOM 4361 C CA . TRP A 1 556 ? -1.738 35.398 -18.756 1.00 94.38 556 TRP A CA 1
ATOM 4362 C C . TRP A 1 556 ? -1.325 33.938 -18.559 1.00 94.38 556 TRP A C 1
ATOM 4364 O O . TRP A 1 556 ? -0.219 33.557 -18.941 1.00 94.38 556 TRP A O 1
ATOM 4374 N N . PHE A 1 557 ? -2.204 33.105 -17.998 1.00 93.12 557 PHE A N 1
ATOM 4375 C CA . PHE A 1 557 ? -1.898 31.694 -17.768 1.00 93.12 557 PHE A CA 1
ATOM 4376 C C . PHE A 1 557 ? -1.866 30.867 -19.070 1.00 93.12 557 PHE A C 1
ATOM 4378 O O . PHE A 1 557 ? -0.870 30.175 -19.291 1.00 93.12 557 PHE A O 1
ATOM 4385 N N . PRO A 1 558 ? -2.860 30.958 -19.980 1.00 92.62 558 PRO A N 1
ATOM 4386 C CA . PRO A 1 558 ? -2.766 30.367 -21.312 1.00 92.62 558 PRO A CA 1
ATOM 4387 C C . PRO A 1 558 ? -1.546 30.858 -22.090 1.00 92.62 558 PRO A C 1
ATOM 4389 O O . PRO A 1 558 ? -0.858 30.041 -22.693 1.00 92.62 558 PRO A O 1
ATOM 4392 N N . LEU A 1 559 ? -1.226 32.157 -22.027 1.00 92.56 559 LEU A N 1
ATOM 4393 C CA . LEU A 1 559 ? -0.031 32.701 -22.678 1.00 92.56 559 LEU A CA 1
ATOM 4394 C C . LEU A 1 559 ? 1.248 32.040 -22.143 1.00 92.56 559 LEU A C 1
ATOM 4396 O O . LEU A 1 559 ? 2.090 31.603 -22.925 1.00 92.56 559 LEU A O 1
ATOM 4400 N N . PHE A 1 560 ? 1.365 31.901 -20.820 1.00 92.50 560 PHE A N 1
ATOM 4401 C CA . PHE A 1 560 ? 2.466 31.179 -20.186 1.00 92.50 560 PHE A CA 1
ATOM 4402 C C . PHE A 1 560 ? 2.528 29.714 -20.647 1.00 92.50 560 PHE A C 1
ATOM 4404 O O . PHE A 1 560 ? 3.605 29.231 -20.993 1.00 92.50 560 PHE A O 1
ATOM 4411 N N . ILE A 1 561 ? 1.395 29.004 -20.708 1.00 91.69 561 ILE A N 1
ATOM 4412 C CA . ILE A 1 561 ? 1.354 27.621 -21.212 1.00 91.69 561 ILE A CA 1
ATOM 4413 C C . ILE A 1 561 ? 1.834 27.549 -22.662 1.00 91.69 561 ILE A C 1
ATOM 4415 O O . ILE A 1 561 ? 2.696 26.726 -22.959 1.00 91.69 561 ILE A O 1
ATOM 4419 N N . VAL A 1 562 ? 1.333 28.414 -23.546 1.00 91.19 562 VAL A N 1
ATOM 4420 C CA . VAL A 1 562 ? 1.730 28.442 -24.962 1.00 91.19 562 VAL A CA 1
ATOM 4421 C C . VAL A 1 562 ? 3.239 28.651 -25.093 1.00 91.19 562 VAL A C 1
ATOM 4423 O O . VAL A 1 562 ? 3.891 27.899 -25.812 1.00 91.19 562 VAL A O 1
ATOM 4426 N N . MET A 1 563 ? 3.820 29.591 -24.341 1.00 89.81 563 MET A N 1
ATOM 4427 C CA . MET A 1 563 ? 5.270 29.830 -24.356 1.00 89.81 563 MET A CA 1
ATOM 4428 C C . MET A 1 563 ? 6.071 28.611 -23.879 1.00 89.81 563 MET A C 1
ATOM 4430 O O . MET A 1 563 ? 7.085 28.267 -24.484 1.00 89.81 563 MET A O 1
ATOM 4434 N N . ASN A 1 564 ? 5.606 27.909 -22.840 1.00 88.31 564 ASN A N 1
ATOM 4435 C CA . ASN A 1 564 ? 6.265 26.689 -22.362 1.00 88.31 564 ASN A CA 1
ATOM 4436 C C . ASN A 1 564 ? 6.106 25.513 -23.341 1.00 88.31 564 ASN A C 1
ATOM 4438 O O . ASN A 1 564 ? 7.040 24.730 -23.488 1.00 88.31 564 ASN A O 1
ATOM 4442 N N . ILE A 1 565 ? 4.975 25.404 -24.048 1.00 87.31 565 ILE A N 1
ATOM 4443 C CA . ILE A 1 565 ? 4.787 24.411 -25.118 1.00 87.31 565 ILE A CA 1
ATOM 4444 C C . ILE A 1 565 ? 5.747 24.689 -26.273 1.00 87.31 565 ILE A C 1
ATOM 4446 O O . ILE A 1 565 ? 6.373 23.754 -26.762 1.00 87.31 565 ILE A O 1
ATOM 4450 N N . VAL A 1 566 ? 5.906 25.950 -26.688 1.00 86.75 566 VAL A N 1
ATOM 4451 C CA . VAL A 1 566 ? 6.867 26.330 -27.737 1.00 86.75 566 VAL A CA 1
ATOM 4452 C C . VAL A 1 566 ? 8.289 25.953 -27.316 1.00 86.75 566 VAL A C 1
ATOM 4454 O O . VAL A 1 566 ? 8.988 25.293 -28.081 1.00 86.75 566 VAL A O 1
ATOM 4457 N N . LEU A 1 567 ? 8.692 26.277 -26.083 1.00 85.69 567 LEU A N 1
ATOM 4458 C CA . LEU A 1 567 ? 10.009 25.908 -25.549 1.00 85.69 567 LEU A CA 1
ATOM 4459 C C . LEU A 1 567 ? 10.222 24.384 -25.512 1.00 85.69 567 LEU A C 1
ATOM 4461 O O . LEU A 1 567 ? 11.245 23.905 -25.998 1.00 85.69 567 LEU A O 1
ATOM 4465 N N . ALA A 1 568 ? 9.251 23.622 -24.996 1.00 82.88 568 ALA A N 1
ATOM 4466 C CA . ALA A 1 568 ? 9.330 22.160 -24.903 1.00 82.88 568 ALA A CA 1
ATOM 4467 C C . ALA A 1 568 ? 9.301 21.466 -26.277 1.00 82.88 568 ALA A C 1
ATOM 4469 O O . ALA A 1 568 ? 9.949 20.437 -26.488 1.00 82.88 568 ALA A O 1
ATOM 4470 N N . SER A 1 569 ? 8.559 22.037 -27.229 1.00 81.50 569 SER A N 1
ATOM 4471 C CA . SER A 1 569 ? 8.502 21.529 -28.600 1.00 81.50 569 SER A CA 1
ATOM 4472 C C . SER A 1 569 ? 9.861 21.689 -29.263 1.00 81.50 569 SER A C 1
ATOM 4474 O O . SER A 1 569 ? 10.368 20.728 -29.830 1.00 81.50 569 SER A O 1
ATOM 4476 N N . VAL A 1 570 ? 10.503 22.855 -29.127 1.00 78.12 570 VAL A N 1
ATOM 4477 C CA . VAL A 1 570 ? 11.812 23.094 -29.748 1.00 78.12 570 VAL A CA 1
ATOM 4478 C C . VAL A 1 570 ? 12.922 22.252 -29.115 1.00 78.12 570 VAL A C 1
ATOM 4480 O O . VAL A 1 570 ? 13.758 21.736 -29.852 1.00 78.12 570 VAL A O 1
ATOM 4483 N N . SER A 1 571 ? 12.909 22.017 -27.796 1.00 70.88 571 SER A N 1
ATOM 4484 C CA . SER A 1 571 ? 13.890 21.117 -27.161 1.00 70.88 571 SER A CA 1
ATOM 4485 C C . SER A 1 571 ? 13.778 19.659 -27.619 1.00 70.88 571 SER A C 1
ATOM 4487 O O . SER A 1 571 ? 14.715 18.891 -27.426 1.00 70.88 571 SER A O 1
ATOM 4489 N N . SER A 1 572 ? 12.644 19.271 -28.212 1.00 72.62 572 SER A N 1
ATOM 4490 C CA . SER A 1 572 ? 12.397 17.906 -28.692 1.00 72.62 572 SER A CA 1
ATOM 4491 C C . SER A 1 572 ? 12.837 17.679 -30.146 1.00 72.62 572 SER A C 1
ATOM 4493 O O . SER A 1 572 ? 12.873 16.537 -30.596 1.00 72.62 572 SER A O 1
ATOM 4495 N N . PHE A 1 573 ? 13.187 18.731 -30.896 1.00 74.12 573 PHE A N 1
ATOM 4496 C CA . PHE A 1 573 ? 13.669 18.597 -32.272 1.00 74.12 573 PHE A CA 1
ATOM 4497 C C . PHE A 1 573 ? 15.199 18.469 -32.297 1.00 74.12 573 PHE A C 1
ATOM 4499 O O . PHE A 1 573 ? 15.919 19.462 -32.257 1.00 74.12 573 PHE A O 1
ATOM 4506 N N . SER A 1 574 ? 15.697 17.234 -32.396 1.00 53.34 574 SER A N 1
ATOM 4507 C CA . SER A 1 574 ? 17.131 16.894 -32.414 1.00 53.34 574 SER A CA 1
ATOM 4508 C C . SER A 1 574 ? 17.813 16.996 -33.791 1.00 53.34 574 SER A C 1
ATOM 4510 O O . SER A 1 574 ? 18.926 16.508 -33.959 1.00 53.34 574 SER A O 1
ATOM 4512 N N . SER A 1 575 ? 17.188 17.610 -34.802 1.00 62.72 575 SER A N 1
ATOM 4513 C CA . SER A 1 575 ? 17.720 17.596 -36.175 1.00 62.72 575 SER A CA 1
ATOM 4514 C C . SER A 1 575 ? 18.534 18.844 -36.549 1.00 62.72 575 SER A C 1
ATOM 4516 O O . SER A 1 575 ? 18.100 19.972 -36.312 1.00 62.72 575 SER A O 1
ATOM 4518 N N . GLU A 1 576 ? 19.648 18.631 -37.259 1.00 62.78 576 GLU A N 1
ATOM 4519 C CA . GLU A 1 576 ? 20.652 19.621 -37.704 1.00 62.78 576 GLU A CA 1
ATOM 4520 C C . GLU A 1 576 ? 20.122 20.810 -38.547 1.00 62.78 576 GLU A C 1
ATOM 4522 O O . GLU A 1 576 ? 20.829 21.798 -38.724 1.00 62.78 576 GLU A O 1
ATOM 4527 N N . LEU A 1 577 ? 18.880 20.768 -39.047 1.00 55.22 577 LEU A N 1
ATOM 4528 C CA . LEU A 1 577 ? 18.281 21.810 -39.907 1.00 55.22 577 LEU A CA 1
ATOM 4529 C C . LEU A 1 577 ? 17.393 22.831 -39.170 1.00 55.22 577 LEU A C 1
ATOM 4531 O O . LEU A 1 577 ? 16.928 23.804 -39.760 1.00 55.22 577 LEU A O 1
ATOM 4535 N N . VAL A 1 578 ? 17.178 22.640 -37.871 1.00 56.97 578 VAL A N 1
ATOM 4536 C CA . VAL A 1 578 ? 16.316 23.479 -37.024 1.00 56.97 578 VAL A CA 1
ATOM 4537 C C . VAL A 1 578 ? 16.928 24.819 -36.538 1.00 56.97 578 VAL A C 1
ATOM 4539 O O . VAL A 1 578 ? 16.133 25.723 -36.272 1.00 56.97 578 VAL A O 1
ATOM 4542 N N . PRO A 1 579 ? 18.261 25.062 -36.466 1.00 59.38 579 PRO A N 1
ATOM 4543 C CA . PRO A 1 579 ? 18.790 26.229 -35.747 1.00 59.38 579 PRO A CA 1
ATOM 4544 C C . PRO A 1 579 ? 18.394 27.602 -36.313 1.00 59.38 579 PRO A C 1
ATOM 4546 O O . PRO A 1 579 ? 18.270 28.550 -35.549 1.00 59.38 579 PRO A O 1
ATOM 4549 N N . ILE A 1 580 ? 18.185 27.752 -37.626 1.00 68.44 580 ILE A N 1
ATOM 4550 C CA . ILE A 1 580 ? 18.077 29.093 -38.240 1.00 68.44 580 ILE A CA 1
ATOM 4551 C C . ILE A 1 580 ? 16.715 29.756 -37.965 1.00 68.44 580 ILE A C 1
ATOM 4553 O O . ILE A 1 580 ? 16.649 30.963 -37.741 1.00 68.44 580 ILE A O 1
ATOM 4557 N N . VAL A 1 581 ? 15.629 28.977 -37.931 1.00 64.00 581 VAL A N 1
ATOM 4558 C CA . VAL A 1 581 ? 14.268 29.496 -37.683 1.00 64.00 581 VAL A CA 1
ATOM 4559 C C . VAL A 1 581 ? 13.846 29.304 -36.224 1.00 64.00 581 VAL A C 1
ATOM 4561 O O . VAL A 1 581 ? 13.075 30.104 -35.693 1.00 64.00 581 VAL A O 1
ATOM 4564 N N . SER A 1 582 ? 14.369 28.282 -35.539 1.00 72.88 582 SER A N 1
ATOM 4565 C CA . SER A 1 582 ? 13.977 28.002 -34.158 1.00 72.88 582 SER A CA 1
ATOM 4566 C C . SER A 1 582 ? 14.711 28.861 -33.129 1.00 72.88 582 SER A C 1
ATOM 4568 O O . SER A 1 582 ? 14.096 29.188 -32.118 1.00 72.88 582 SER A O 1
ATOM 4570 N N . LEU A 1 583 ? 15.961 29.300 -33.368 1.00 79.81 583 LEU A N 1
ATOM 4571 C CA . LEU A 1 583 ? 16.693 30.128 -32.394 1.00 79.81 583 LEU A CA 1
ATOM 4572 C C . LEU A 1 583 ? 15.965 31.437 -32.056 1.00 79.81 583 LEU A C 1
ATOM 4574 O O . LEU A 1 583 ? 15.816 31.726 -30.868 1.00 79.81 583 LEU A O 1
ATOM 4578 N N . PRO A 1 584 ? 15.490 32.233 -33.038 1.00 84.50 584 PRO A N 1
ATOM 4579 C CA . PRO A 1 584 ? 14.764 33.464 -32.742 1.00 84.50 584 PRO A CA 1
ATOM 4580 C C . PRO A 1 584 ? 13.465 33.190 -31.982 1.00 84.50 584 PRO A C 1
ATOM 4582 O O . PRO A 1 584 ? 13.148 33.899 -31.030 1.00 84.50 584 PRO A O 1
ATOM 4585 N N . LEU A 1 585 ? 12.739 32.131 -32.356 1.00 82.50 585 LEU A N 1
ATOM 4586 C CA . LEU A 1 585 ? 11.482 31.761 -31.709 1.00 82.50 585 LEU A CA 1
ATOM 4587 C C . LEU A 1 585 ? 11.702 31.286 -30.264 1.00 82.50 585 LEU A C 1
ATOM 4589 O O . LEU A 1 585 ? 10.962 31.691 -29.371 1.00 82.50 585 LEU A O 1
ATOM 4593 N N . VAL A 1 586 ? 12.748 30.492 -30.017 1.00 83.38 586 VAL A N 1
ATOM 4594 C CA . VAL A 1 586 ? 13.176 30.086 -28.668 1.00 83.38 586 VAL A CA 1
ATOM 4595 C C . VAL A 1 586 ? 13.624 31.292 -27.864 1.00 83.38 586 VAL A C 1
ATOM 4597 O O . VAL A 1 586 ? 13.228 31.417 -26.711 1.00 83.38 586 VAL A O 1
ATOM 4600 N N . GLY A 1 587 ? 14.399 32.200 -28.459 1.00 86.00 587 GLY A N 1
ATOM 4601 C CA . GLY A 1 587 ? 14.840 33.430 -27.806 1.00 86.00 587 GLY A CA 1
ATOM 4602 C C . GLY A 1 587 ? 13.658 34.293 -27.365 1.00 86.00 587 GLY A C 1
ATOM 4603 O O . GLY A 1 587 ? 13.587 34.691 -26.203 1.00 86.00 587 GLY A O 1
ATOM 4604 N N . ILE A 1 588 ? 12.686 34.512 -28.255 1.00 89.56 588 ILE A N 1
ATOM 4605 C CA . ILE A 1 588 ? 11.453 35.251 -27.949 1.00 89.56 588 ILE A CA 1
ATOM 4606 C C . ILE A 1 588 ? 10.645 34.531 -26.866 1.00 89.56 588 ILE A C 1
ATOM 4608 O O . ILE A 1 588 ? 10.208 35.175 -25.914 1.00 89.56 588 ILE A O 1
ATOM 4612 N N . ALA A 1 589 ? 10.468 33.211 -26.967 1.00 87.44 589 ALA A N 1
ATOM 4613 C CA . ALA A 1 589 ? 9.723 32.440 -25.976 1.00 87.44 589 ALA A CA 1
ATOM 4614 C C . ALA A 1 589 ? 10.414 32.447 -24.603 1.00 87.44 589 ALA A C 1
ATOM 4616 O O . ALA A 1 589 ? 9.742 32.579 -23.584 1.00 87.44 589 ALA A O 1
ATOM 4617 N N . LEU A 1 590 ? 11.746 32.371 -24.556 1.00 88.19 590 LEU A N 1
ATOM 4618 C CA . LEU A 1 590 ? 12.534 32.385 -23.323 1.00 88.19 590 LEU A CA 1
ATOM 4619 C C . LEU A 1 590 ? 12.487 33.759 -22.649 1.00 88.19 590 LEU A C 1
ATOM 4621 O O . LEU A 1 590 ? 12.182 33.843 -21.459 1.00 88.19 590 LEU A O 1
ATOM 4625 N N . ILE A 1 591 ? 12.706 34.837 -23.410 1.00 91.56 591 ILE A N 1
ATOM 4626 C CA . ILE A 1 591 ? 12.591 36.214 -22.908 1.00 91.56 591 ILE A CA 1
ATOM 4627 C C . ILE A 1 591 ? 11.151 36.493 -22.465 1.00 91.56 591 ILE A C 1
ATOM 4629 O O . ILE A 1 591 ? 10.936 37.010 -21.370 1.00 91.56 591 ILE A O 1
ATOM 4633 N N . GLY A 1 592 ? 10.160 36.106 -23.270 1.00 92.19 592 GLY A N 1
ATOM 4634 C CA . GLY A 1 592 ? 8.743 36.260 -22.948 1.00 92.19 592 GLY A CA 1
ATOM 4635 C C . GLY A 1 592 ? 8.362 35.531 -21.661 1.00 92.19 592 GLY A C 1
ATOM 4636 O O . GLY A 1 592 ? 7.744 36.123 -20.778 1.00 92.19 592 GLY A O 1
ATOM 4637 N N . ASN A 1 593 ? 8.796 34.279 -21.501 1.00 91.44 593 ASN A N 1
ATOM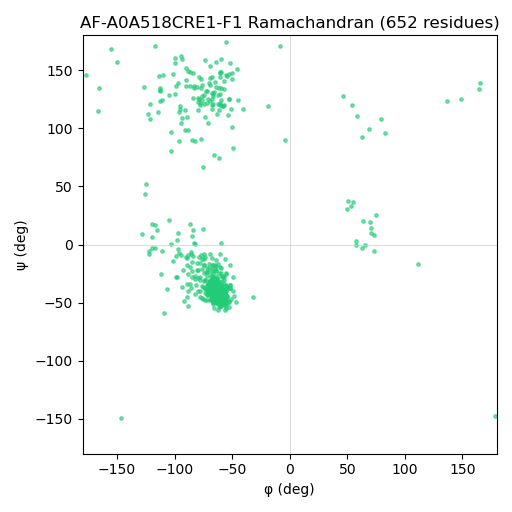 4638 C CA . ASN A 1 593 ? 8.558 33.493 -20.291 1.00 91.44 593 ASN A CA 1
ATOM 4639 C C . ASN A 1 593 ? 9.247 34.122 -19.066 1.00 91.44 593 ASN A C 1
ATOM 4641 O O . ASN A 1 593 ? 8.637 34.217 -18.001 1.00 91.44 593 ASN A O 1
ATOM 4645 N N . MET A 1 594 ? 10.475 34.634 -19.223 1.00 93.31 594 MET A N 1
ATOM 4646 C CA . MET A 1 594 ? 11.197 35.345 -18.162 1.00 93.31 594 MET A CA 1
ATOM 4647 C C . MET A 1 594 ? 10.471 36.630 -17.736 1.00 93.31 594 MET A C 1
ATOM 4649 O O . MET A 1 594 ? 10.306 36.871 -16.541 1.00 93.31 594 MET A O 1
ATOM 4653 N N . VAL A 1 595 ? 9.993 37.436 -18.689 1.00 95.19 595 VAL A N 1
ATOM 4654 C CA . VAL A 1 595 ? 9.241 38.672 -18.410 1.00 95.19 595 VAL A CA 1
ATOM 4655 C C . VAL A 1 595 ? 7.920 38.361 -17.712 1.00 95.19 595 VAL A C 1
ATOM 4657 O O . VAL A 1 595 ? 7.618 38.980 -16.691 1.00 95.19 595 VAL A O 1
ATOM 4660 N N . ILE A 1 596 ? 7.159 37.378 -18.206 1.00 95.38 596 ILE A N 1
ATOM 4661 C CA . ILE A 1 596 ? 5.908 36.931 -17.574 1.00 95.38 596 ILE A CA 1
ATOM 4662 C C . ILE A 1 596 ? 6.181 36.460 -16.141 1.00 95.38 596 ILE A C 1
ATOM 4664 O O . ILE A 1 596 ? 5.448 36.830 -15.224 1.00 95.38 596 ILE A O 1
ATOM 4668 N N . TRP A 1 597 ? 7.249 35.688 -15.928 1.00 94.81 597 TRP A N 1
ATOM 4669 C CA . TRP A 1 597 ? 7.629 35.188 -14.609 1.00 94.81 597 TRP A CA 1
ATOM 4670 C C . TRP A 1 597 ? 8.024 36.309 -13.643 1.00 94.81 597 TRP A C 1
ATOM 4672 O O . TRP A 1 597 ? 7.558 36.333 -12.502 1.00 94.81 597 TRP A O 1
ATOM 4682 N N . ILE A 1 598 ? 8.847 37.266 -14.074 1.00 96.12 598 ILE A N 1
ATOM 4683 C CA . ILE A 1 598 ? 9.228 38.423 -13.250 1.00 96.12 598 ILE A CA 1
ATOM 4684 C C . ILE A 1 598 ? 7.988 39.256 -12.909 1.00 96.12 598 ILE A C 1
ATOM 4686 O O . ILE A 1 598 ? 7.778 39.595 -11.743 1.00 96.12 598 ILE A O 1
ATOM 4690 N N . TYR A 1 599 ? 7.134 39.533 -13.895 1.00 97.12 599 TYR A N 1
ATOM 4691 C CA . TYR A 1 599 ? 5.912 40.308 -13.698 1.00 97.12 599 TYR A CA 1
ATOM 4692 C C . TYR A 1 599 ? 4.942 39.624 -12.725 1.00 97.12 599 TYR A C 1
ATOM 4694 O O . TYR A 1 599 ? 4.439 40.274 -11.807 1.00 97.12 599 TYR A O 1
ATOM 4702 N N . LEU A 1 600 ? 4.755 38.305 -12.854 1.00 96.56 600 LEU A N 1
ATOM 4703 C CA . LEU A 1 600 ? 3.978 37.490 -11.918 1.00 96.56 600 LEU A CA 1
ATOM 4704 C C . LEU A 1 600 ? 4.486 37.642 -10.482 1.00 96.56 600 LEU A C 1
ATOM 4706 O O . LEU A 1 600 ? 3.696 37.875 -9.569 1.00 96.56 600 LEU A O 1
ATOM 4710 N N . ASN A 1 601 ? 5.798 37.539 -10.275 1.00 97.00 601 ASN A N 1
ATOM 4711 C CA . ASN A 1 601 ? 6.402 37.636 -8.948 1.00 97.00 601 ASN A CA 1
ATOM 4712 C C . ASN A 1 601 ? 6.315 39.053 -8.355 1.00 97.00 601 ASN A C 1
ATOM 4714 O O . ASN A 1 601 ? 6.094 39.195 -7.151 1.00 97.00 601 ASN A O 1
ATOM 4718 N N . ILE A 1 602 ? 6.420 40.100 -9.181 1.00 96.62 602 ILE A N 1
ATOM 4719 C CA . ILE A 1 602 ? 6.191 41.489 -8.754 1.00 96.62 602 ILE A CA 1
ATOM 4720 C C . ILE A 1 602 ? 4.733 41.687 -8.338 1.00 96.62 602 ILE A C 1
ATOM 4722 O O . ILE A 1 602 ? 4.487 42.203 -7.251 1.00 96.62 602 ILE A O 1
ATOM 4726 N N . LYS A 1 603 ? 3.770 41.225 -9.143 1.00 96.44 603 LYS A N 1
ATOM 4727 C CA . LYS A 1 603 ? 2.342 41.325 -8.810 1.00 96.44 603 LYS A CA 1
ATOM 4728 C C . LYS A 1 603 ? 1.968 40.521 -7.575 1.00 96.44 603 LYS A C 1
ATOM 4730 O O . LYS A 1 603 ? 1.191 40.988 -6.745 1.00 96.44 603 LYS A O 1
ATOM 4735 N N . LEU A 1 604 ? 2.573 39.350 -7.405 1.00 94.44 604 LEU A N 1
ATOM 4736 C CA . LEU A 1 604 ? 2.413 38.558 -6.195 1.00 94.44 604 LEU A CA 1
ATOM 4737 C C . LEU A 1 604 ? 2.947 39.312 -4.968 1.00 94.44 604 LEU A C 1
ATOM 4739 O O . LEU A 1 604 ? 2.251 39.388 -3.962 1.00 94.44 604 LEU A O 1
ATOM 4743 N N . ALA A 1 605 ? 4.143 39.905 -5.049 1.00 94.88 605 ALA A N 1
ATOM 4744 C CA . ALA A 1 605 ? 4.707 40.721 -3.973 1.00 94.88 605 ALA A CA 1
ATOM 4745 C C . ALA A 1 605 ? 3.824 41.936 -3.641 1.00 94.88 605 ALA A C 1
ATOM 4747 O O . ALA A 1 605 ? 3.530 42.164 -2.469 1.00 94.88 605 ALA A O 1
ATOM 4748 N N . GLU A 1 606 ? 3.359 42.662 -4.658 1.00 93.69 606 GLU A N 1
ATOM 4749 C CA . GLU A 1 606 ? 2.495 43.841 -4.527 1.00 93.69 606 GLU A CA 1
ATOM 4750 C C . GLU A 1 606 ? 1.171 43.488 -3.834 1.00 93.69 606 GLU A C 1
ATOM 4752 O O . GLU A 1 606 ? 0.766 44.155 -2.883 1.00 93.69 606 GLU A O 1
ATOM 4757 N N . ARG A 1 607 ? 0.552 42.363 -4.215 1.00 90.75 607 ARG A N 1
ATOM 4758 C CA . ARG A 1 607 ? -0.679 41.858 -3.587 1.00 90.75 607 ARG A CA 1
ATOM 4759 C C . ARG A 1 607 ? -0.505 41.448 -2.122 1.00 90.75 607 ARG A C 1
ATOM 4761 O O . ARG A 1 607 ? -1.486 41.369 -1.387 1.00 90.75 607 ARG A O 1
ATOM 4768 N N . PHE A 1 608 ? 0.726 41.196 -1.692 1.00 88.75 608 PHE A N 1
ATOM 4769 C CA . PHE A 1 608 ? 1.075 40.936 -0.295 1.00 88.75 608 PHE A CA 1
ATOM 4770 C C . PHE A 1 608 ? 1.773 42.125 0.377 1.00 88.75 608 PHE A C 1
ATOM 4772 O O . PHE A 1 608 ? 2.465 41.932 1.383 1.00 88.75 608 PHE A O 1
ATOM 4779 N N . GLU A 1 609 ? 1.601 43.332 -0.172 1.00 92.94 609 GLU A N 1
ATOM 4780 C CA . GLU A 1 609 ? 2.125 44.591 0.370 1.00 92.94 609 GLU A CA 1
ATOM 4781 C C . GLU A 1 609 ? 3.649 44.548 0.585 1.00 92.94 609 GLU A C 1
ATOM 4783 O O . GLU A 1 609 ? 4.195 45.056 1.570 1.00 92.94 609 GLU A O 1
ATOM 4788 N N . LYS A 1 610 ? 4.369 43.878 -0.320 1.00 93.31 610 LYS A N 1
ATOM 4789 C CA . LYS A 1 610 ? 5.835 43.829 -0.332 1.00 93.31 610 LYS A CA 1
ATOM 4790 C C . LYS A 1 610 ? 6.397 44.778 -1.391 1.00 93.31 610 LYS A C 1
ATOM 4792 O O . LYS A 1 610 ? 5.785 44.950 -2.443 1.00 93.31 610 LYS A O 1
ATOM 4797 N N . PRO A 1 611 ? 7.576 45.380 -1.144 1.00 94.94 611 PRO A N 1
ATOM 4798 C CA . PRO A 1 611 ? 8.203 46.270 -2.114 1.00 94.94 611 PRO A CA 1
ATOM 4799 C C . PRO A 1 611 ? 8.577 45.518 -3.398 1.00 94.94 611 PRO A C 1
ATOM 4801 O O . PRO A 1 611 ? 8.824 44.313 -3.374 1.00 94.94 611 PRO A O 1
ATOM 4804 N N . ILE A 1 612 ? 8.705 46.236 -4.515 1.00 95.00 612 ILE A N 1
ATOM 4805 C CA . ILE A 1 612 ? 9.054 45.666 -5.832 1.00 95.00 612 ILE A CA 1
ATOM 4806 C C . ILE A 1 612 ? 10.369 44.868 -5.786 1.00 95.00 612 ILE A C 1
ATOM 4808 O O . ILE A 1 612 ? 10.484 43.818 -6.417 1.00 95.00 612 ILE A O 1
ATOM 4812 N N . THR A 1 613 ? 11.343 45.309 -4.982 1.00 92.56 613 THR A N 1
ATOM 4813 C CA . THR A 1 613 ? 12.612 44.592 -4.760 1.00 92.56 613 THR A CA 1
ATOM 4814 C C . THR A 1 613 ? 12.401 43.186 -4.197 1.00 92.56 613 THR A C 1
ATOM 4816 O O . THR A 1 613 ? 13.150 42.268 -4.526 1.00 92.56 613 THR A O 1
ATOM 4819 N N . TYR A 1 614 ? 11.342 42.980 -3.412 1.00 95.12 614 TYR A N 1
ATOM 4820 C CA . TYR A 1 614 ? 10.930 41.662 -2.942 1.00 95.12 614 TYR A CA 1
ATOM 4821 C C . TYR A 1 614 ? 10.389 40.793 -4.085 1.00 95.12 614 TYR A C 1
ATOM 4823 O O . TYR A 1 614 ? 10.675 39.600 -4.133 1.00 95.12 614 TYR A O 1
ATOM 4831 N N . GLY A 1 615 ? 9.655 41.393 -5.027 1.00 94.06 615 GLY A N 1
ATOM 4832 C CA . GLY A 1 615 ? 9.200 40.740 -6.258 1.00 94.06 615 GLY A CA 1
ATOM 4833 C C . GLY A 1 615 ? 10.354 40.259 -7.140 1.00 94.06 615 GLY A C 1
ATOM 4834 O O . GLY A 1 615 ? 10.324 39.137 -7.641 1.00 94.06 615 GLY A O 1
ATOM 4835 N N . LEU A 1 616 ? 11.423 41.052 -7.254 1.00 94.00 616 LEU A N 1
ATOM 4836 C CA . LEU A 1 616 ? 12.660 40.617 -7.915 1.00 94.00 616 LEU A CA 1
ATOM 4837 C C . LEU A 1 616 ? 13.332 39.469 -7.146 1.00 94.00 616 LEU A C 1
ATOM 4839 O O . LEU A 1 616 ? 13.758 38.486 -7.750 1.00 94.00 616 LEU A O 1
ATOM 4843 N N . GLY A 1 617 ? 13.352 39.534 -5.811 1.00 93.75 617 GLY A N 1
ATOM 4844 C CA . GLY A 1 617 ? 13.814 38.432 -4.963 1.00 93.75 617 GLY A CA 1
ATOM 4845 C C . GLY A 1 617 ? 13.033 37.130 -5.182 1.00 93.75 617 GLY A C 1
ATOM 4846 O O . GLY A 1 617 ? 13.636 36.064 -5.275 1.00 93.75 617 GLY A O 1
ATOM 4847 N N . LEU A 1 618 ? 11.709 37.203 -5.351 1.00 94.44 618 LEU A N 1
ATOM 4848 C CA . LEU A 1 618 ? 10.867 36.053 -5.707 1.00 94.44 618 LEU A CA 1
ATOM 4849 C C . LEU A 1 618 ? 11.194 35.476 -7.093 1.00 94.44 618 LEU A C 1
ATOM 4851 O O . LEU A 1 618 ? 11.022 34.276 -7.290 1.00 94.44 618 LEU A O 1
ATOM 4855 N N . ALA A 1 619 ? 11.666 36.290 -8.039 1.00 92.81 619 ALA A N 1
ATOM 4856 C CA . ALA A 1 619 ? 12.030 35.823 -9.374 1.00 92.81 619 ALA A CA 1
ATOM 4857 C C . ALA A 1 619 ? 13.401 35.123 -9.404 1.00 92.81 619 ALA A C 1
ATOM 4859 O O . ALA A 1 619 ? 13.514 34.050 -9.993 1.00 92.81 619 ALA A O 1
ATOM 4860 N N . PHE A 1 620 ? 14.421 35.696 -8.751 1.00 91.69 620 PHE A N 1
ATOM 4861 C CA . PHE A 1 620 ? 15.814 35.218 -8.836 1.00 91.69 620 PHE A CA 1
ATOM 4862 C C . PHE A 1 620 ? 16.247 34.311 -7.676 1.00 91.69 620 PHE A C 1
ATOM 4864 O O . PHE A 1 620 ? 17.112 33.458 -7.840 1.00 91.69 620 PHE A O 1
ATOM 4871 N N . LEU A 1 621 ? 15.640 34.471 -6.500 1.00 92.94 621 LEU A N 1
ATOM 4872 C CA . LEU A 1 621 ? 15.918 33.700 -5.283 1.00 92.94 621 LEU A CA 1
ATOM 4873 C C . LEU A 1 621 ? 14.619 33.082 -4.747 1.00 92.94 621 LEU A C 1
ATOM 4875 O O . LEU A 1 621 ? 14.343 33.088 -3.542 1.00 92.94 621 LEU A O 1
ATOM 4879 N N . ALA A 1 622 ? 13.817 32.541 -5.672 1.00 94.06 622 ALA A N 1
ATOM 4880 C CA . ALA A 1 622 ? 12.461 32.063 -5.421 1.00 94.06 622 ALA A CA 1
ATOM 4881 C C . ALA A 1 622 ? 12.337 31.191 -4.153 1.00 94.06 622 ALA A C 1
ATOM 4883 O O . ALA A 1 622 ? 11.502 31.514 -3.310 1.00 94.06 622 ALA A O 1
ATOM 4884 N N . PRO A 1 623 ? 13.173 30.160 -3.921 1.00 93.19 623 PRO A N 1
ATOM 4885 C CA . PRO A 1 623 ? 13.083 29.308 -2.733 1.00 93.19 623 PRO A CA 1
ATOM 4886 C C . PRO A 1 623 ? 13.022 30.055 -1.399 1.00 93.19 623 PRO A C 1
ATOM 4888 O O . PRO A 1 623 ? 12.172 29.776 -0.553 1.00 93.19 623 PRO A O 1
ATOM 4891 N N . VAL A 1 624 ? 13.901 31.042 -1.225 1.00 94.50 624 VAL A N 1
ATOM 4892 C CA . VAL A 1 624 ? 14.035 31.794 0.024 1.00 94.50 624 VAL A CA 1
ATOM 4893 C C . VAL A 1 624 ? 12.891 32.795 0.158 1.00 94.50 624 VAL A C 1
ATOM 4895 O O . VAL A 1 624 ? 12.245 32.871 1.205 1.00 94.50 624 VAL A O 1
ATOM 4898 N N . PHE A 1 625 ? 12.591 33.535 -0.909 1.00 96.19 625 PHE A N 1
ATOM 4899 C CA . PHE A 1 625 ? 11.570 34.578 -0.868 1.00 96.19 625 PHE A CA 1
ATOM 4900 C C . PHE A 1 625 ? 10.152 34.002 -0.796 1.00 96.19 625 PHE A C 1
ATOM 4902 O O . PHE A 1 625 ? 9.351 34.504 -0.013 1.00 96.19 625 PHE A O 1
ATOM 4909 N N . TYR A 1 626 ? 9.836 32.905 -1.490 1.00 95.50 626 TYR A N 1
ATOM 4910 C CA . TYR A 1 626 ? 8.533 32.241 -1.356 1.00 95.50 626 TYR A CA 1
ATOM 4911 C C . TYR A 1 626 ? 8.320 31.699 0.060 1.00 95.50 626 TYR A C 1
ATOM 4913 O O . TYR A 1 626 ? 7.237 31.857 0.630 1.00 95.50 626 TYR A O 1
ATOM 4921 N N . PHE A 1 627 ? 9.357 31.113 0.663 1.00 94.69 627 PHE A N 1
ATOM 4922 C CA . PHE A 1 627 ? 9.317 30.643 2.045 1.00 94.69 627 PHE A CA 1
ATOM 4923 C C . PHE A 1 627 ? 9.075 31.785 3.043 1.00 94.69 627 PHE A C 1
ATOM 4925 O O . PHE A 1 627 ? 8.191 31.692 3.906 1.00 94.69 627 PHE A O 1
ATOM 4932 N N . ILE A 1 628 ? 9.823 32.887 2.913 1.00 94.56 628 ILE A N 1
ATOM 4933 C CA . ILE A 1 628 ? 9.657 34.080 3.756 1.00 94.56 628 ILE A CA 1
ATOM 4934 C C . ILE A 1 628 ? 8.260 34.673 3.560 1.00 94.56 628 ILE A C 1
ATOM 4936 O O . ILE A 1 628 ? 7.597 34.983 4.552 1.00 94.56 628 ILE A O 1
ATOM 4940 N N . LEU A 1 629 ? 7.787 34.800 2.319 1.00 93.19 629 LEU A N 1
ATOM 4941 C CA . LEU A 1 629 ? 6.479 35.364 1.992 1.00 93.19 629 LEU A CA 1
ATOM 4942 C C . LEU A 1 629 ? 5.378 34.537 2.650 1.00 93.19 629 LEU A C 1
ATOM 4944 O O . LEU A 1 629 ? 4.603 35.064 3.453 1.00 93.19 629 LEU A O 1
ATOM 4948 N N . GLY A 1 630 ? 5.411 33.223 2.419 1.00 90.88 630 GLY A N 1
ATOM 4949 C CA . GLY A 1 630 ? 4.498 32.253 3.005 1.00 90.88 630 GLY A CA 1
ATOM 4950 C C . GLY A 1 630 ? 4.455 32.301 4.532 1.00 90.88 630 GLY A C 1
ATOM 4951 O O . GLY A 1 630 ? 3.377 32.162 5.105 1.00 90.88 630 GLY A O 1
ATOM 4952 N N . ARG A 1 631 ? 5.572 32.547 5.231 1.00 89.00 631 ARG A N 1
ATOM 4953 C CA . ARG A 1 631 ? 5.597 32.640 6.709 1.00 89.00 631 ARG A CA 1
ATOM 4954 C C . ARG A 1 631 ? 5.287 34.029 7.257 1.00 89.00 631 ARG A C 1
ATOM 4956 O O . ARG A 1 631 ? 4.674 34.142 8.317 1.00 89.00 631 ARG A O 1
ATOM 4963 N N . SER A 1 632 ? 5.683 35.089 6.561 1.00 84.94 632 SER A N 1
ATOM 4964 C CA . SER A 1 632 ? 5.558 36.464 7.058 1.00 84.94 632 SER A CA 1
ATOM 4965 C C . SER A 1 632 ? 4.106 36.879 7.314 1.00 84.94 632 SER A C 1
ATOM 4967 O O . SER A 1 632 ? 3.840 37.603 8.273 1.00 84.94 632 SER A O 1
ATOM 4969 N N . MET A 1 633 ? 3.141 36.352 6.552 1.00 65.81 633 MET A N 1
ATOM 4970 C CA . MET A 1 633 ? 1.739 36.760 6.717 1.00 65.81 633 MET A CA 1
ATOM 4971 C C . MET A 1 633 ? 1.063 36.203 7.987 1.00 65.81 633 MET A C 1
ATOM 4973 O O . MET A 1 633 ? -0.018 36.659 8.345 1.00 65.81 633 MET A O 1
ATOM 4977 N N . ASP A 1 634 ? 1.683 35.250 8.698 1.00 63.00 634 ASP A N 1
ATOM 4978 C CA . ASP A 1 634 ? 1.157 34.754 9.987 1.00 63.00 634 ASP A CA 1
ATOM 4979 C C . ASP A 1 634 ? 1.274 35.814 11.102 1.00 63.00 634 ASP A C 1
ATOM 4981 O O . ASP A 1 634 ? 0.623 35.696 12.145 1.00 63.00 634 ASP A O 1
ATOM 4985 N N . ARG A 1 635 ? 2.104 36.849 10.886 1.00 55.28 635 ARG A N 1
ATOM 4986 C CA . ARG A 1 635 ? 2.251 38.007 11.779 1.00 55.28 635 ARG A CA 1
ATOM 4987 C C . ARG A 1 635 ? 1.269 39.135 11.458 1.00 55.28 635 ARG A C 1
ATOM 4989 O O . ARG A 1 635 ? 0.695 39.682 12.390 1.00 55.28 635 ARG A O 1
ATOM 4996 N N . ALA A 1 636 ? 1.016 39.427 10.180 1.00 51.38 636 ALA A N 1
ATOM 4997 C CA . ALA A 1 636 ? 0.091 40.492 9.766 1.00 51.38 636 ALA A CA 1
ATOM 4998 C C . ALA A 1 636 ? -1.358 40.220 10.219 1.00 51.38 636 ALA A C 1
ATOM 5000 O O . ALA A 1 636 ? -1.993 41.091 10.804 1.00 51.38 636 ALA A O 1
ATOM 5001 N N . LYS A 1 637 ? -1.830 38.967 10.104 1.00 51.56 637 LYS A N 1
ATOM 5002 C CA . LYS A 1 637 ? -3.161 38.539 10.585 1.00 51.56 637 LYS A CA 1
ATOM 5003 C C . LYS A 1 637 ? -3.384 38.675 12.098 1.00 51.56 637 LYS A C 1
ATOM 5005 O O . LYS A 1 637 ? -4.521 38.580 12.540 1.00 51.56 637 LYS A O 1
ATOM 5010 N N . ARG A 1 638 ? -2.324 38.824 12.904 1.00 49.53 638 ARG A N 1
ATOM 5011 C CA . ARG A 1 638 ? -2.452 39.077 14.354 1.00 49.53 638 ARG A CA 1
ATOM 5012 C C . ARG A 1 638 ? -2.540 40.566 14.688 1.00 49.53 638 ARG A C 1
ATOM 5014 O O . ARG A 1 638 ? -2.828 40.886 15.833 1.00 49.53 638 ARG A O 1
ATOM 5021 N N . LEU A 1 639 ? -2.252 41.439 13.724 1.00 45.38 639 LEU A N 1
ATOM 5022 C CA . LEU A 1 639 ? -2.160 42.886 13.909 1.00 45.38 639 LEU A CA 1
ATOM 5023 C C . LEU A 1 639 ? -3.285 43.646 13.189 1.00 45.38 639 LEU A C 1
ATOM 5025 O O . LEU A 1 639 ? -3.638 44.727 13.642 1.00 45.38 639 LEU A O 1
ATOM 5029 N N . SER A 1 640 ? -3.882 43.091 12.127 1.00 45.12 640 SER A N 1
ATOM 5030 C CA . SER A 1 640 ? -5.058 43.670 11.463 1.00 45.12 640 SER A CA 1
ATOM 5031 C C . SER A 1 640 ? -6.357 43.047 11.993 1.00 45.12 640 SER A C 1
ATOM 5033 O O . SER A 1 640 ? -6.564 41.839 11.859 1.00 45.12 640 SER A O 1
ATOM 5035 N N . THR A 1 641 ? -7.246 43.854 12.572 1.00 46.75 641 THR A N 1
ATOM 5036 C CA . THR A 1 641 ? -8.602 43.441 12.987 1.00 46.75 641 THR A CA 1
ATOM 5037 C C . THR A 1 641 ? -9.591 43.328 11.827 1.00 46.75 641 THR A C 1
ATOM 5039 O O . THR A 1 641 ? -10.686 42.804 12.022 1.00 46.75 641 THR A O 1
ATOM 5042 N N . ASP A 1 642 ? -9.214 43.772 10.628 1.00 43.09 642 ASP A N 1
ATOM 5043 C CA . ASP A 1 642 ? -10.115 43.793 9.480 1.00 43.09 642 ASP A CA 1
ATOM 5044 C C . ASP A 1 642 ? -10.119 42.452 8.725 1.00 43.09 642 ASP A C 1
ATOM 5046 O O . ASP A 1 642 ? -9.061 41.841 8.513 1.00 43.09 642 ASP A O 1
ATOM 5050 N N . PRO A 1 643 ? -11.302 41.948 8.324 1.00 50.31 643 PRO A N 1
ATOM 5051 C CA . PRO A 1 643 ? -11.399 40.746 7.512 1.00 50.31 643 PRO A CA 1
ATOM 5052 C C . PRO A 1 643 ? -10.763 40.993 6.131 1.00 50.31 643 PRO A C 1
ATOM 5054 O O . PRO A 1 643 ? -10.944 42.064 5.554 1.00 50.31 643 PRO A O 1
ATOM 5057 N N . PRO A 1 644 ? -10.020 40.018 5.573 1.00 51.38 644 PRO A N 1
ATOM 5058 C CA . PRO A 1 644 ? -9.475 40.149 4.226 1.00 51.38 644 PRO A CA 1
ATOM 5059 C C . PRO A 1 644 ? -10.618 40.319 3.211 1.00 51.38 644 PRO A C 1
ATOM 5061 O O . PRO A 1 644 ? -11.681 39.729 3.427 1.00 51.38 644 PRO A O 1
ATOM 5064 N N . PRO A 1 645 ? -10.399 41.057 2.105 1.00 51.28 645 PRO A N 1
ATOM 5065 C CA . PRO A 1 645 ? -11.416 41.274 1.081 1.00 51.28 645 PRO A CA 1
ATOM 5066 C C . PRO A 1 645 ? -11.992 39.932 0.616 1.00 51.28 645 PRO A C 1
ATOM 5068 O O . PRO A 1 645 ? -11.252 39.003 0.265 1.00 51.28 645 PRO A O 1
ATOM 5071 N N . GLU A 1 646 ? -13.316 39.804 0.699 1.00 47.88 646 GLU A N 1
ATOM 5072 C CA . GLU A 1 646 ? -14.033 38.647 0.175 1.00 47.88 646 GLU A CA 1
ATOM 5073 C C . GLU A 1 646 ? -13.863 38.593 -1.346 1.00 47.88 646 GLU A C 1
ATOM 5075 O O . GLU A 1 646 ? -13.896 39.611 -2.029 1.00 47.88 646 GLU A O 1
ATOM 5080 N N . PHE A 1 647 ? -13.594 37.393 -1.862 1.00 52.94 647 PHE A N 1
ATOM 5081 C CA . PHE A 1 647 ? -13.558 37.149 -3.298 1.00 52.94 647 PHE A CA 1
ATOM 5082 C C . PHE A 1 647 ? -15.003 37.083 -3.787 1.00 52.94 647 PHE A C 1
ATOM 5084 O O . PHE A 1 647 ? -15.761 36.269 -3.261 1.00 52.94 647 PHE A O 1
ATOM 5091 N N . ASP A 1 648 ? -15.353 37.909 -4.771 1.00 49.62 648 ASP A N 1
ATOM 5092 C CA . ASP A 1 648 ? -16.644 37.827 -5.447 1.00 49.62 648 ASP A CA 1
ATOM 5093 C C . ASP A 1 648 ? -16.716 36.523 -6.255 1.00 49.62 648 ASP A C 1
ATOM 5095 O O . ASP A 1 648 ? -15.844 36.221 -7.075 1.00 49.62 648 ASP A O 1
ATOM 5099 N N . ASP A 1 649 ? -17.749 35.720 -5.999 1.00 47.19 649 ASP A N 1
ATOM 5100 C CA . ASP A 1 649 ? -17.968 34.419 -6.646 1.00 47.19 649 ASP A CA 1
ATOM 5101 C C . ASP A 1 649 ? -18.332 34.550 -8.143 1.00 47.19 649 ASP A C 1
ATOM 5103 O O . ASP A 1 649 ? -18.370 33.545 -8.860 1.00 47.19 649 ASP A O 1
ATOM 5107 N N . ASP A 1 650 ? -18.571 35.766 -8.644 1.00 51.94 650 ASP A N 1
ATOM 5108 C CA . ASP A 1 650 ? -18.924 36.010 -10.046 1.00 51.94 650 ASP A CA 1
ATOM 5109 C C . ASP A 1 650 ? -17.740 35.812 -11.017 1.00 51.94 650 ASP A C 1
ATOM 5111 O O . ASP A 1 650 ? -17.957 35.390 -12.154 1.00 51.94 650 ASP A O 1
ATOM 5115 N N . ASP A 1 651 ? -16.491 35.923 -10.549 1.00 49.59 651 ASP A N 1
ATOM 5116 C CA . ASP A 1 651 ? -15.280 35.631 -11.344 1.00 49.59 651 ASP A CA 1
ATOM 5117 C C . ASP A 1 651 ? -15.029 34.121 -11.564 1.00 49.59 651 ASP A C 1
ATOM 5119 O O . ASP A 1 651 ? -14.122 33.728 -12.295 1.00 49.59 651 ASP A O 1
ATOM 5123 N N . LEU A 1 652 ? -15.786 33.232 -10.906 1.00 42.34 652 LEU A N 1
ATOM 5124 C CA . LEU A 1 652 ? -15.662 31.772 -11.067 1.00 42.34 652 LEU A CA 1
ATOM 5125 C C . LEU A 1 652 ? -16.531 31.209 -12.200 1.00 42.34 652 LEU A C 1
ATOM 5127 O O . LEU A 1 652 ? -16.415 30.021 -12.513 1.00 42.34 652 LEU A O 1
ATOM 5131 N N . LYS A 1 653 ? -17.416 32.026 -12.784 1.00 39.91 653 LYS A N 1
ATOM 5132 C CA . LYS A 1 653 ? -18.315 31.620 -13.877 1.00 39.91 653 LYS A CA 1
ATOM 5133 C C . LYS A 1 653 ? -17.825 32.026 -15.273 1.00 39.91 653 LYS A C 1
ATOM 5135 O O . LYS A 1 653 ? -18.405 31.545 -16.246 1.00 39.91 653 LYS A O 1
ATOM 5140 N N . SER A 1 654 ? -16.787 32.858 -15.369 1.00 38.53 654 SER A N 1
ATOM 5141 C CA . SER A 1 654 ? -16.059 33.200 -16.605 1.00 38.53 654 SER A CA 1
ATOM 5142 C C . SER A 1 654 ? -14.748 32.434 -16.697 1.00 38.53 654 SER A C 1
ATOM 5144 O O . SER A 1 654 ? -14.386 32.018 -17.817 1.00 38.53 654 SER A O 1
#

Radius of gyration: 38.02 Å; Cα contacts (8 Å, |Δi|>4): 635; chains: 1; bounding box: 101×93×110 Å

Nearest PDB structures (foldseek):
  7ung-assembly1_D5  TM=1.827E-01  e=1.972E+00  Homo sapiens
  9g37-assembly1_A  TM=2.073E-01  e=3.231E+00  Mycolicibacterium thermoresistibile ATCC 19527
  9g2t-assembly1_A  TM=2.119E-01  e=8.670E+00  Mycolicibacterium thermoresistibile ATCC 19527
  8otz-assembly1_EY  TM=1.380E-01  e=5.079E+00  Bos taurus